Protein AF-0000000072540609 (afdb_homodimer)

Solvent-accessible surface area (backbone atoms only — not comparable to full-atom values): 26660 Å² total; per-residue (Å²): 117,67,62,64,50,50,52,48,52,50,48,50,50,50,51,50,48,50,47,49,48,48,49,58,67,61,43,52,64,64,69,72,46,51,74,68,64,66,33,41,66,59,43,38,55,53,42,68,72,41,79,47,74,51,59,20,40,31,38,36,51,54,45,88,72,68,50,52,56,44,54,16,42,54,52,44,55,41,45,51,50,64,31,42,33,35,37,42,31,30,57,83,28,61,60,58,75,40,41,67,60,34,50,53,30,31,53,53,40,41,49,61,27,33,62,88,44,92,67,84,74,61,80,44,78,38,53,71,79,60,82,72,66,76,75,62,88,85,48,41,39,33,34,38,40,31,46,70,60,12,62,49,44,54,35,52,51,40,43,50,50,26,53,31,37,56,71,66,75,41,58,67,85,61,61,36,61,68,52,52,50,53,49,51,30,62,66,65,71,44,75,57,36,43,34,32,36,24,34,19,87,50,48,43,58,58,36,59,41,38,78,47,43,26,72,13,36,56,47,73,42,62,36,84,94,49,76,51,68,68,64,53,49,51,51,50,45,53,56,29,69,58,75,84,70,69,81,123,117,67,63,63,50,50,52,50,51,49,48,49,51,50,51,49,48,49,47,48,48,48,48,58,65,62,43,50,64,66,67,73,46,51,74,68,64,66,34,40,68,57,43,37,55,55,42,68,73,41,78,46,75,51,58,19,40,31,39,34,52,53,46,87,73,69,50,53,54,45,54,17,42,53,50,47,52,40,45,52,50,65,30,42,32,36,36,41,32,30,56,82,28,61,61,58,75,41,41,67,61,35,50,53,29,31,54,52,40,40,49,61,26,34,60,87,46,92,67,85,72,61,79,44,77,37,54,71,78,61,83,72,66,76,74,62,88,85,48,40,39,34,34,39,40,31,47,70,59,12,61,48,44,54,36,52,50,39,42,50,50,27,54,31,38,56,71,66,76,41,57,68,86,61,59,37,61,69,51,50,50,52,50,50,32,62,67,65,71,44,76,58,37,45,33,34,37,24,36,18,85,52,47,42,59,59,34,59,41,38,79,47,43,26,74,13,36,57,47,73,43,63,37,84,93,50,76,51,69,68,65,53,49,50,51,49,46,52,55,29,69,57,76,84,70,69,81,124

Foldseek 3Di:
DVVVVVVVVVVVVVVVVVVVVVVVVPPPVVVVVPVPLQALVNLCVLLVPFLDFWQEEEEEEPDPPADLLLVLLLVLSNVSSPRQHYEYEYAVCPCVVVVVRNQVSNVVSNCSHHVVPPPPADEDEDELPDPDDPPPVPHRYYYYYYLCLFVVVVVVLVVVQVVCVVVPVDPPVPPDLVVSQVVSCVSRVDAATQEYEYEADDQDRSRPHVSRCVNHHYYYDYQDPGDDPVSSSVVRNVSSPDDDCPPD/DVVVVVVVVVVVVVVVVVVVVVVVVPPPVVVVVPVPLQALVNLCVLLVPFLDFWQEEEEEEPDPPADLLLVLLLVLSNVSSPHAHYEYEYAVCPCVVVVVRNQVSNVVSNCSHHVVPPPPADEDEDELPDPDDPPPVPHRYYYYYYLCLFVVVVVVLVVVQVVCVVVPVDPPVPPDLVVSQVVSCVSRVDAATQEYEYEADDQDRSRPHVSRCVNHHYYYDYQDPGDDPVSSSVVRNVSSPDDDCPPD

Sequence (496 aa):
MIAAIVLRVLHYILTLGLILRNFLYHIPNAYLSFYKKNSVISIRNDAKHLKKLPMHLGFVIVENDYTFRDIANLIVWSVAMGISYISVYDINGDIKRNSFLLQKEIKRSKQETFASEDSKFEISLSLSESKEMQSSFKQPQVHLLAADDGRLNLVKTAQNYCQLVKTNQYQLEDIVPNNVDSHLQKLFKLPDPDLVILLGHINSLLGFMPWQVRLSEILNLPLNKGVNYKSFLSLIYTYGKTIQRFGTMIAAIVLRVLHYILTLGLILRNFLYHIPNAYLSFYKKNSVISIRNDAKHLKKLPMHLGFVIVENDYTFRDIANLIVWSVAMGISYISVYDINGDIKRNSFLLQKEIKRSKQETFASEDSKFEISLSLSESKEMQSSFKQPQVHLLAADDGRLNLVKTAQNYCQLVKTNQYQLEDIVPNNVDSHLQKLFKLPDPDLVILLGHINSLLGFMPWQVRLSEILNLPLNKGVNYKSFLSLIYTYGKTIQRFGT

Radius of gyration: 29.76 Å; Cα contacts (8 Å, |Δi|>4): 720; chains: 2; bounding box: 107×84×49 Å

Secondary structure (DSSP, 8-state):
-HHHHHHHHHHHHHHHHHHHHHHHHSS-HHHHS------HHHHHHHHHT-S---SEEEEEE-SS---HHHHHHHHHHHHHHT--EEEEEETT-HHHHTHHHHHHHHHHHHHHHSTTS------EEEETT-S-----TTS-EEEEE-GGGTHHHHHHHHHHHHHHHHTTSS-GGG--HHHHHHHHHHHHT-PPPSEEEEESS----TTS-TTGGGG-EEEEE--TT---HHHHHHHHHHHHH-------/-HHHHHHHHHHHHHHHHHHHHHHHHSS-TTTSS------HHHHHHHHHT-S---SEEEEEE-SS---HHHHHHHHHHHHHHT--EEEEEETT-HHHHTHHHHHHHHHHHHHHHSTTS------EEEETT-S-----TTS-EEEEE-GGGTHHHHHHHHHHHHHHHHTTSS-GGG--HHHHHHHHHHHHT-PPPSEEEEESS----TTS-TTGGGG-EEEEE--TT---HHHHHHHHHHHHH-------

Organism: Lottia gigantea (NCBI:txid225164)

InterPro domains:
  IPR001441 Decaprenyl diphosphate synthase-like [PF01255] (93-247)
  IPR036424 Decaprenyl diphosphate synthase-like superfamily [G3DSA:3.40.1180.10] (51-248)
  IPR036424 Decaprenyl diphosphate synthase-like superfamily [SSF64005] (49-240)
  IPR038887 Dehydrodolichyl diphosphate synthase complex subunit Nus1 [PTHR21528] (2-248)

pLDDT: mean 84.41, std 16.97, range [34.97, 98.81]

Structure (mmCIF, N/CA/C/O backbone):
data_AF-0000000072540609-model_v1
#
loop_
_entity.id
_entity.type
_entity.pdbx_description
1 polymer 'ditrans,polycis-polyprenyl diphosphate synthase'
#
loop_
_atom_site.group_PDB
_atom_site.id
_atom_site.type_symbol
_atom_site.label_atom_id
_atom_site.label_alt_id
_atom_site.label_comp_id
_atom_site.label_asym_id
_atom_site.label_entity_id
_atom_site.label_seq_id
_atom_site.pdbx_PDB_ins_code
_atom_site.Cartn_x
_atom_site.Cartn_y
_atom_site.Cartn_z
_atom_site.occupancy
_atom_site.B_iso_or_equiv
_atom_site.auth_seq_id
_atom_site.auth_comp_id
_atom_site.auth_asym_id
_atom_site.auth_atom_id
_atom_site.pdbx_PDB_model_num
ATOM 1 N N . MET A 1 1 ? -73.375 32.875 14.883 1 61.06 1 MET A N 1
ATOM 2 C CA . MET A 1 1 ? -72.438 33.375 13.891 1 61.06 1 MET A CA 1
ATOM 3 C C . MET A 1 1 ? -71 33.469 14.484 1 61.06 1 MET A C 1
ATOM 5 O O . MET A 1 1 ? -70.062 33.031 13.859 1 61.06 1 MET A O 1
ATOM 9 N N . ILE A 1 2 ? -70.875 33.75 15.75 1 69.69 2 ILE A N 1
ATOM 10 C CA . ILE A 1 2 ? -69.625 33.969 16.422 1 69.69 2 ILE A CA 1
ATOM 11 C C . ILE A 1 2 ? -69 32.625 16.828 1 69.69 2 ILE A C 1
ATOM 13 O O . ILE A 1 2 ? -67.812 32.406 16.672 1 69.69 2 ILE A O 1
ATOM 17 N N . ALA A 1 3 ? -69.75 31.625 17.031 1 75.12 3 ALA A N 1
ATOM 18 C CA . ALA A 1 3 ? -69.312 30.328 17.469 1 75.12 3 ALA A CA 1
ATOM 19 C C . ALA A 1 3 ? -68.625 29.562 16.312 1 75.12 3 ALA A C 1
ATOM 21 O O . ALA A 1 3 ? -67.625 28.938 16.484 1 75.12 3 ALA A O 1
ATOM 22 N N . ALA A 1 4 ? -69.25 29.672 15.172 1 73.62 4 ALA A N 1
ATOM 23 C CA . ALA A 1 4 ? -68.75 29.031 13.977 1 73.62 4 ALA A CA 1
ATOM 24 C C . ALA A 1 4 ? -67.375 29.656 13.57 1 73.62 4 ALA A C 1
ATOM 26 O O . ALA A 1 4 ? -66.5 28.938 13.133 1 73.62 4 ALA A O 1
ATOM 27 N N . ILE A 1 5 ? -67.25 30.891 13.891 1 72.56 5 ILE A N 1
ATOM 28 C CA . ILE A 1 5 ? -66 31.609 13.57 1 72.56 5 ILE A CA 1
ATOM 29 C C . ILE A 1 5 ? -64.875 31.188 14.547 1 72.56 5 ILE A C 1
ATOM 31 O O . ILE A 1 5 ? -63.75 30.938 14.133 1 72.56 5 ILE A O 1
ATOM 35 N N . VAL A 1 6 ? -65.312 31 15.75 1 75.5 6 VAL A N 1
ATOM 36 C CA . VAL A 1 6 ? -64.375 30.609 16.781 1 75.5 6 VAL A CA 1
ATOM 37 C C . VAL A 1 6 ? -63.875 29.188 16.516 1 75.5 6 VAL A C 1
ATOM 39 O O . VAL A 1 6 ? -62.688 28.906 16.625 1 75.5 6 VAL A O 1
ATOM 42 N N . LEU A 1 7 ? -64.75 28.328 16.062 1 75.5 7 LEU A N 1
ATOM 43 C CA . LEU A 1 7 ? -64.375 26.953 15.781 1 75.5 7 LEU A CA 1
ATOM 44 C C . LEU A 1 7 ? -63.5 26.859 14.547 1 75.5 7 LEU A C 1
ATOM 46 O O . LEU A 1 7 ? -62.562 26.062 14.508 1 75.5 7 LEU A O 1
ATOM 50 N N . ARG A 1 8 ? -63.719 27.719 13.625 1 77.38 8 ARG A N 1
ATOM 51 C CA . ARG A 1 8 ? -62.875 27.781 12.43 1 77.38 8 ARG A CA 1
ATOM 52 C C . ARG A 1 8 ? -61.5 28.312 12.758 1 77.38 8 ARG A C 1
ATOM 54 O O . ARG A 1 8 ? -60.5 27.797 12.25 1 77.38 8 ARG A O 1
ATOM 61 N N . VAL A 1 9 ? -61.438 29.312 13.555 1 75.62 9 VAL A N 1
ATOM 62 C CA . VAL A 1 9 ? -60.188 29.891 13.969 1 75.62 9 VAL A CA 1
ATOM 63 C C . VAL A 1 9 ? -59.375 28.859 14.773 1 75.62 9 VAL A C 1
ATOM 65 O O . VAL A 1 9 ? -58.188 28.688 14.57 1 75.62 9 VAL A O 1
ATOM 68 N N . LEU A 1 10 ? -60.125 28.094 15.578 1 74.94 10 LEU A N 1
ATOM 69 C CA . LEU A 1 10 ? -59.5 27.047 16.359 1 74.94 10 LEU A CA 1
ATOM 70 C C . LEU A 1 10 ? -59 25.922 15.461 1 74.94 10 LEU A C 1
ATOM 72 O O . LEU A 1 10 ? -57.875 25.406 15.664 1 74.94 10 LEU A O 1
ATOM 76 N N . HIS A 1 11 ? -59.781 25.609 14.484 1 77.19 11 HIS A N 1
ATOM 77 C CA . HIS A 1 11 ? -59.375 24.609 13.5 1 77.19 11 HIS A CA 1
ATOM 78 C C . HIS A 1 11 ? -58.156 25.062 12.711 1 77.19 11 HIS A C 1
ATOM 80 O O . HIS A 1 11 ? -57.219 24.281 12.477 1 77.19 11 HIS A O 1
ATOM 86 N N . TYR A 1 12 ? -58.125 26.312 12.328 1 75.19 12 TYR A N 1
ATOM 87 C CA . TYR A 1 12 ? -56.969 26.844 11.586 1 75.19 12 TYR A CA 1
ATOM 88 C C . TYR A 1 12 ? -55.719 26.891 12.461 1 75.19 12 TYR A C 1
ATOM 90 O O . TYR A 1 12 ? -54.625 26.562 12.008 1 75.19 12 TYR A O 1
ATOM 98 N N . ILE A 1 13 ? -55.906 27.234 13.703 1 76.81 13 ILE A N 1
ATOM 99 C CA . ILE A 1 13 ? -54.781 27.25 14.648 1 76.81 13 ILE A CA 1
ATOM 100 C C . ILE A 1 13 ? -54.281 25.828 14.883 1 76.81 13 ILE A C 1
ATOM 102 O O . ILE A 1 13 ? -53.062 25.594 14.891 1 76.81 13 ILE A O 1
ATOM 106 N N . LEU A 1 14 ? -55.188 24.906 14.984 1 74 14 LEU A N 1
ATOM 107 C CA . LEU A 1 14 ? -54.781 23.516 15.164 1 74 14 LEU A CA 1
ATOM 108 C C . LEU A 1 14 ? -54.125 22.969 13.914 1 74 14 LEU A C 1
ATOM 110 O O . LEU A 1 14 ? -53.125 22.234 14 1 74 14 LEU A O 1
ATOM 114 N N . THR A 1 15 ? -54.688 23.281 12.766 1 72.31 15 THR A N 1
ATOM 115 C CA . THR A 1 15 ? -54.062 22.875 11.508 1 72.31 15 THR A CA 1
ATOM 116 C C . THR A 1 15 ? -52.719 23.516 11.328 1 72.31 15 THR A C 1
ATOM 118 O O . THR A 1 15 ? -51.75 22.875 10.859 1 72.31 15 THR A O 1
ATOM 121 N N . LEU A 1 16 ? -52.562 24.781 11.664 1 71.38 16 LEU A N 1
ATOM 122 C CA . LEU A 1 16 ? -51.281 25.469 11.602 1 71.38 16 LEU A CA 1
ATOM 123 C C . LEU A 1 16 ? -50.281 24.859 12.586 1 71.38 16 LEU A C 1
ATOM 125 O O . LEU A 1 16 ? -49.094 24.672 12.266 1 71.38 16 LEU A O 1
ATOM 129 N N . GLY A 1 17 ? -50.75 24.5 13.75 1 66.88 17 GLY A N 1
ATOM 130 C CA . GLY A 1 17 ? -49.938 23.781 14.711 1 66.88 17 GLY A CA 1
ATOM 131 C C . GLY A 1 17 ? -49.469 22.438 14.195 1 66.88 17 GLY A C 1
ATOM 132 O O . GLY A 1 17 ? -48.281 22.062 14.375 1 66.88 17 GLY A O 1
ATOM 133 N N . LEU A 1 18 ? -50.281 21.734 13.562 1 64.25 18 LEU A N 1
ATOM 134 C CA . LEU A 1 18 ? -49.938 20.438 12.977 1 64.25 18 LEU A CA 1
ATOM 135 C C . LEU A 1 18 ? -49 20.609 11.797 1 64.25 18 LEU A C 1
ATOM 137 O O . LEU A 1 18 ? -48.062 19.828 11.641 1 64.25 18 LEU A O 1
ATOM 141 N N . ILE A 1 19 ? -49.125 21.594 11.008 1 63.56 19 ILE A N 1
ATOM 142 C CA . ILE A 1 19 ? -48.25 21.891 9.906 1 63.56 19 ILE A CA 1
ATOM 143 C C . ILE A 1 19 ? -46.875 22.312 10.453 1 63.56 19 ILE A C 1
ATOM 145 O O . ILE A 1 19 ? -45.844 21.859 9.969 1 63.56 19 ILE A O 1
ATOM 149 N N . LEU A 1 20 ? -46.875 23.172 11.477 1 61.72 20 LEU A N 1
ATOM 150 C CA . LEU A 1 20 ? -45.625 23.547 12.117 1 61.72 20 LEU A CA 1
ATOM 151 C C . LEU A 1 20 ? -44.938 22.344 12.758 1 61.72 20 LEU A C 1
ATOM 153 O O . LEU A 1 20 ? -43.719 22.188 12.648 1 61.72 20 LEU A O 1
ATOM 157 N N . ARG A 1 21 ? -45.688 21.531 13.445 1 59.31 21 ARG A N 1
ATOM 158 C CA . ARG A 1 21 ? -45.156 20.297 14 1 59.31 21 ARG A CA 1
ATOM 159 C C . ARG A 1 21 ? -44.625 19.391 12.898 1 59.31 21 ARG A C 1
ATOM 161 O O . ARG A 1 21 ? -43.5 18.844 13.023 1 59.31 21 ARG A O 1
ATOM 168 N N . ASN A 1 22 ? -45.344 19.203 11.828 1 56.59 22 ASN A N 1
ATOM 169 C CA . ASN A 1 22 ? -44.844 18.438 10.68 1 56.59 22 ASN A CA 1
ATOM 170 C C . ASN A 1 22 ? -43.656 19.109 10.023 1 56.59 22 ASN A C 1
ATOM 172 O O . ASN A 1 22 ? -42.719 18.422 9.578 1 56.59 22 ASN A O 1
ATOM 176 N N . PHE A 1 23 ? -43.781 20.406 9.844 1 56.66 23 PHE A N 1
ATOM 177 C CA . PHE A 1 23 ? -42.625 21.156 9.328 1 56.66 23 PHE A CA 1
ATOM 178 C C . PHE A 1 23 ? -41.438 21.031 10.273 1 56.66 23 PHE A C 1
ATOM 180 O O . PHE A 1 23 ? -40.312 20.828 9.836 1 56.66 23 PHE A O 1
ATOM 187 N N . LEU A 1 24 ? -41.656 21.188 11.562 1 54.12 24 LEU A N 1
ATOM 188 C CA . LEU A 1 24 ? -40.594 21 12.547 1 54.12 24 LEU A CA 1
ATOM 189 C C . LEU A 1 24 ? -40.125 19.562 12.57 1 54.12 24 LEU A C 1
ATOM 191 O O . LEU A 1 24 ? -38.938 19.297 12.734 1 54.12 24 LEU A O 1
ATOM 195 N N . TYR A 1 25 ? -41 18.625 12.453 1 51.56 25 TYR A N 1
ATOM 196 C CA . TYR A 1 25 ? -40.656 17.203 12.414 1 51.56 25 TYR A CA 1
ATOM 197 C C . TYR A 1 25 ? -39.938 16.844 11.117 1 51.56 25 TYR A C 1
ATOM 199 O O . TYR A 1 25 ? -39.156 15.875 11.062 1 51.56 25 TYR A O 1
ATOM 207 N N . HIS A 1 26 ? -40.281 17.5 10.023 1 49.19 26 HIS A N 1
ATOM 208 C CA . HIS A 1 26 ? -39.562 17.297 8.766 1 49.19 26 HIS A CA 1
ATOM 209 C C . HIS A 1 26 ? -38.344 18.219 8.664 1 49.19 26 HIS A C 1
ATOM 211 O O . HIS A 1 26 ? -37.719 18.281 7.621 1 49.19 26 HIS A O 1
ATOM 217 N N . ILE A 1 27 ? -38.281 19.203 9.523 1 44.84 27 ILE A N 1
ATOM 218 C CA . ILE A 1 27 ? -36.938 19.781 9.594 1 44.84 27 ILE A CA 1
ATOM 219 C C . ILE A 1 27 ? -35.906 18.688 9.844 1 44.84 27 ILE A C 1
ATOM 221 O O . ILE A 1 27 ? -35.969 17.984 10.859 1 44.84 27 ILE A O 1
ATOM 225 N N . PRO A 1 28 ? -35.406 18.078 8.727 1 43.84 28 PRO A N 1
ATOM 226 C CA . PRO A 1 28 ? -34.406 17.047 9.023 1 43.84 28 PRO A CA 1
ATOM 227 C C . PRO A 1 28 ? -33.5 17.422 10.195 1 43.84 28 PRO A C 1
ATOM 229 O O . PRO A 1 28 ? -33.25 18.594 10.43 1 43.84 28 PRO A O 1
ATOM 232 N N . ASN A 1 29 ? -33.594 16.578 11.289 1 41.53 29 ASN A N 1
ATOM 233 C CA . ASN A 1 29 ? -32.531 16.688 12.305 1 41.53 29 ASN A CA 1
ATOM 234 C C . ASN A 1 29 ? -31.219 17.141 11.719 1 41.53 29 ASN A C 1
ATOM 236 O O . ASN A 1 29 ? -30.234 17.297 12.438 1 41.53 29 ASN A O 1
ATOM 240 N N . ALA A 1 30 ? -31.188 17.219 10.477 1 41.88 30 ALA A N 1
ATOM 241 C CA . ALA A 1 30 ? -30.031 17.781 9.773 1 41.88 30 ALA A CA 1
ATOM 242 C C . ALA A 1 30 ? -29.828 19.25 10.148 1 41.88 30 ALA A C 1
ATOM 244 O O . ALA A 1 30 ? -28.688 19.719 10.227 1 41.88 30 ALA A O 1
ATOM 245 N N . TYR A 1 31 ? -30.844 20.031 10.297 1 39.56 31 TYR A N 1
ATOM 246 C CA . TYR A 1 31 ? -30.656 21.438 10.672 1 39.56 31 TYR A CA 1
ATOM 247 C C . TYR A 1 31 ? -30.312 21.578 12.148 1 39.56 31 TYR A C 1
ATOM 249 O O . TYR A 1 31 ? -29.531 22.453 12.523 1 39.56 31 TYR A O 1
ATOM 257 N N . LEU A 1 32 ? -31.062 20.891 13.031 1 35.84 32 LEU A N 1
ATOM 258 C CA . LEU A 1 32 ? -30.656 20.875 14.43 1 35.84 32 LEU A CA 1
ATOM 259 C C . LEU A 1 32 ? -29.422 20 14.625 1 35.84 32 LEU A C 1
ATOM 261 O O . LEU A 1 32 ? -28.953 19.828 15.758 1 35.84 32 LEU A O 1
ATOM 265 N N . SER A 1 33 ? -29.25 19 13.797 1 38.81 33 SER A N 1
ATOM 266 C CA . SER A 1 33 ? -27.859 18.562 13.797 1 38.81 33 SER A CA 1
ATOM 267 C C . SER A 1 33 ? -26.906 19.766 13.805 1 38.81 33 SER A C 1
ATOM 269 O O . SER A 1 33 ? -26.609 20.328 12.75 1 38.81 33 SER A O 1
ATOM 271 N N . PHE A 1 34 ? -27.328 20.844 14.469 1 34.97 34 PHE A N 1
ATOM 272 C CA . PHE A 1 34 ? -26.312 21.766 14.914 1 34.97 34 PHE A CA 1
ATOM 273 C C . PHE A 1 34 ? -24.922 21.156 14.773 1 34.97 34 PHE A C 1
ATOM 275 O O . PHE A 1 34 ? -24.672 20.047 15.234 1 34.97 34 PHE A O 1
ATOM 282 N N . TYR A 1 35 ? -24.266 21.531 13.75 1 42.25 35 TYR A N 1
ATOM 283 C CA . TYR A 1 35 ? -22.828 21.328 13.617 1 42.25 35 TYR A CA 1
ATOM 284 C C . TYR A 1 35 ? -22.172 21.25 14.984 1 42.25 35 TYR A C 1
ATOM 286 O O . TYR A 1 35 ? -21.844 22.297 15.578 1 42.25 35 TYR A O 1
ATOM 294 N N . LYS A 1 36 ? -22.828 20.734 15.953 1 48.69 36 LYS A N 1
ATOM 295 C CA . LYS A 1 36 ? -22 20.594 17.141 1 48.69 36 LYS A CA 1
ATOM 296 C C . LYS A 1 36 ? -20.516 20.547 16.781 1 48.69 36 LYS A C 1
ATOM 298 O O . LYS A 1 36 ? -20.062 19.609 16.109 1 48.69 36 LYS A O 1
ATOM 303 N N . LYS A 1 37 ? -20 21.812 16.609 1 60.97 37 LYS A N 1
ATOM 304 C CA . LYS A 1 37 ? -18.562 22.062 16.453 1 60.97 37 LYS A CA 1
ATOM 305 C C . LYS A 1 37 ? -17.75 21.109 17.328 1 60.97 37 LYS A C 1
ATOM 307 O O . LYS A 1 37 ? -18.031 20.953 18.516 1 60.97 37 LYS A O 1
ATOM 312 N N . ASN A 1 38 ? -17.281 20.141 16.656 1 70.19 38 ASN A N 1
ATOM 313 C CA . ASN A 1 38 ? -16.453 19.219 17.406 1 70.19 38 ASN A CA 1
ATOM 314 C C . ASN A 1 38 ? -15.391 19.938 18.234 1 70.19 38 ASN A C 1
ATOM 316 O O . ASN A 1 38 ? -14.352 20.328 17.703 1 70.19 38 ASN A O 1
ATOM 320 N N . SER A 1 39 ? -15.859 20.375 19.484 1 84.06 39 SER A N 1
ATOM 321 C CA . SER A 1 39 ? -14.922 21.031 20.391 1 84.06 39 SER A CA 1
ATOM 322 C C . SER A 1 39 ? -13.742 20.125 20.734 1 84.06 39 SER A C 1
ATOM 324 O O . SER A 1 39 ? -13.859 18.906 20.672 1 84.06 39 SER A O 1
ATOM 326 N N . VAL A 1 40 ? -12.703 20.75 21 1 86.94 40 VAL A N 1
ATOM 327 C CA . VAL A 1 40 ? -11.484 20.016 21.344 1 86.94 40 VAL A CA 1
ATOM 328 C C . VAL A 1 40 ? -11.75 19.109 22.531 1 86.94 40 VAL A C 1
ATOM 330 O O . VAL A 1 40 ? -11.219 17.984 22.594 1 86.94 40 VAL A O 1
ATOM 333 N N . ILE A 1 41 ? -12.531 19.547 23.422 1 86.25 41 ILE A N 1
ATOM 334 C CA . ILE A 1 41 ? -12.844 18.781 24.625 1 86.25 41 ILE A CA 1
ATOM 335 C C . ILE A 1 41 ? -13.547 17.484 24.234 1 86.25 41 ILE A C 1
ATOM 337 O O . ILE A 1 41 ? -13.195 16.406 24.719 1 86.25 41 ILE A O 1
ATOM 341 N N . SER A 1 42 ? -14.508 17.594 23.359 1 90.5 42 SER A N 1
ATOM 342 C CA . SER A 1 42 ? -15.234 16.422 22.891 1 90.5 42 SER A CA 1
ATOM 343 C C . SER A 1 42 ? -14.305 15.461 22.141 1 90.5 42 SER A C 1
ATOM 345 O O . SER A 1 42 ? -14.359 14.242 22.359 1 90.5 42 SER A O 1
ATOM 347 N N . ILE A 1 43 ? -13.43 16 21.359 1 93.88 43 ILE A N 1
ATOM 348 C CA . ILE A 1 43 ? -12.508 15.203 20.562 1 93.88 43 ILE A CA 1
ATOM 349 C C . ILE A 1 43 ? -11.531 14.477 21.469 1 93.88 43 ILE A C 1
ATOM 351 O O . ILE A 1 43 ? -11.281 13.281 21.312 1 93.88 43 ILE A O 1
ATOM 355 N N . ARG A 1 44 ? -11.047 15.156 22.453 1 91.88 44 ARG A N 1
ATOM 356 C CA . ARG A 1 44 ? -10.102 14.562 23.391 1 91.88 44 ARG A CA 1
ATOM 357 C C . ARG A 1 44 ? -10.773 13.484 24.234 1 91.88 44 ARG A C 1
ATOM 359 O O . ARG A 1 44 ? -10.148 12.477 24.578 1 91.88 44 ARG A O 1
ATOM 366 N N . ASN A 1 45 ? -12.008 13.734 24.609 1 92.88 45 ASN A N 1
ATOM 367 C CA . ASN A 1 45 ? -12.758 12.719 25.328 1 92.88 45 ASN A CA 1
ATOM 368 C C . ASN A 1 45 ? -12.945 11.461 24.484 1 92.88 45 ASN A C 1
ATOM 370 O O . ASN A 1 45 ? -12.836 10.344 25 1 92.88 45 ASN A O 1
ATOM 374 N N . ASP A 1 46 ? -13.297 11.68 23.219 1 94.19 46 ASP A N 1
ATOM 375 C CA . ASP A 1 46 ? -13.414 10.547 22.312 1 94.19 46 ASP A CA 1
ATOM 376 C C . ASP A 1 46 ? -12.094 9.781 22.203 1 94.19 46 ASP A C 1
ATOM 378 O O . ASP A 1 46 ? -12.078 8.547 22.203 1 94.19 46 ASP A O 1
ATOM 382 N N . ALA A 1 47 ? -11.016 10.492 22.141 1 94.31 47 ALA A N 1
ATOM 383 C CA . ALA A 1 47 ? -9.688 9.898 22 1 94.31 47 ALA A CA 1
ATOM 384 C C . ALA A 1 47 ? -9.359 8.992 23.172 1 94.31 47 ALA A C 1
ATOM 386 O O . ALA A 1 47 ? -8.695 7.969 23.016 1 94.31 47 ALA A O 1
ATOM 387 N N . LYS A 1 48 ? -9.836 9.336 24.328 1 93.62 48 LYS A N 1
ATOM 388 C CA . LYS A 1 48 ? -9.57 8.578 25.547 1 93.62 48 LYS A CA 1
ATOM 389 C C . LYS A 1 48 ? -10.203 7.188 25.484 1 93.62 48 LYS A C 1
ATOM 391 O O . LYS A 1 48 ? -9.75 6.262 26.156 1 93.62 48 LYS A O 1
ATOM 396 N N . HIS A 1 49 ? -11.219 7.008 24.688 1 93.06 49 HIS A N 1
ATOM 397 C CA . HIS A 1 49 ? -11.938 5.738 24.625 1 93.06 49 HIS A CA 1
ATOM 398 C C 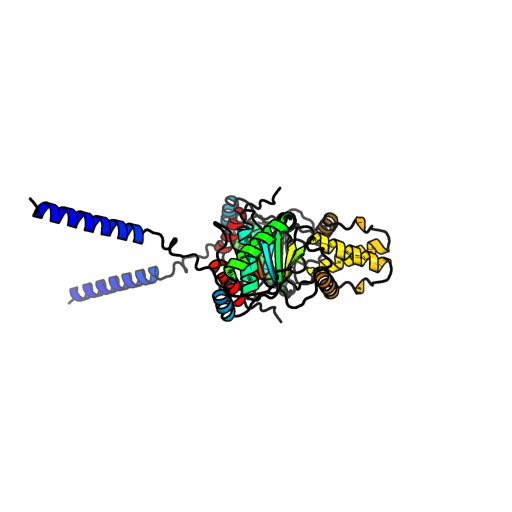. HIS A 1 49 ? -11.391 4.855 23.5 1 93.06 49 HIS A C 1
ATOM 400 O O . HIS A 1 49 ? -11.82 3.709 23.359 1 93.06 49 HIS A O 1
ATOM 406 N N . LEU A 1 50 ? -10.508 5.461 22.75 1 93.31 50 LEU A N 1
ATOM 407 C CA . LEU A 1 50 ? -9.891 4.676 21.688 1 93.31 50 LEU A CA 1
ATOM 408 C C . LEU A 1 50 ? -8.859 3.707 22.25 1 93.31 50 LEU A C 1
ATOM 410 O O . LEU A 1 50 ? -8.117 4.055 23.188 1 93.31 50 LEU A O 1
ATOM 414 N N . LYS A 1 51 ? -8.766 2.496 21.781 1 92.75 51 LYS A N 1
ATOM 415 C CA . LYS A 1 51 ? -7.824 1.487 22.25 1 92.75 51 LYS A CA 1
ATOM 416 C C . LYS A 1 51 ? -6.391 1.87 21.906 1 92.75 51 LYS A C 1
ATOM 418 O O . LYS A 1 51 ? -5.465 1.603 22.672 1 92.75 51 LYS A O 1
ATOM 423 N N . LYS A 1 52 ? -6.18 2.451 20.719 1 94.56 52 LYS A N 1
ATOM 424 C CA . LYS A 1 52 ? -4.879 2.949 20.281 1 94.56 52 LYS A CA 1
ATOM 425 C C . LYS A 1 52 ? -5.031 4.094 19.281 1 94.56 52 LYS A C 1
ATOM 427 O O . LYS A 1 52 ? -6.074 4.223 18.641 1 94.56 52 LYS A O 1
ATOM 432 N N . LEU A 1 53 ? -4.043 4.906 19.219 1 95.94 53 LEU A N 1
ATOM 433 C CA . LEU A 1 53 ? -3.936 5.996 18.25 1 95.94 53 LEU A CA 1
ATOM 434 C C . LEU A 1 53 ? -2.697 5.832 17.375 1 95.94 53 LEU A C 1
ATOM 436 O O . LEU A 1 53 ? -1.641 5.418 17.859 1 95.94 53 LEU A O 1
ATOM 440 N N . PRO A 1 54 ? -2.824 6.133 16.172 1 97.25 54 PRO A N 1
ATOM 441 C CA . PRO A 1 54 ? -1.594 6.141 15.375 1 97.25 54 PRO A CA 1
ATOM 442 C C . PRO A 1 54 ? -0.642 7.266 15.781 1 97.25 54 PRO A C 1
ATOM 444 O O . PRO A 1 54 ? -1.088 8.359 16.141 1 97.25 54 PRO A O 1
ATOM 447 N N . MET A 1 55 ? 0.617 6.953 15.727 1 96.81 55 MET A N 1
ATOM 448 C CA . MET A 1 55 ? 1.623 7.996 15.914 1 96.81 55 MET A CA 1
ATOM 449 C C . MET A 1 55 ? 1.762 8.844 14.656 1 96.81 55 MET A C 1
ATOM 451 O O . MET A 1 55 ? 1.899 10.07 14.742 1 96.81 55 MET A O 1
ATOM 455 N N . HIS A 1 56 ? 1.744 8.211 13.492 1 97.44 56 HIS A N 1
ATOM 456 C CA . HIS A 1 56 ? 1.808 8.844 12.18 1 97.44 56 HIS A CA 1
ATOM 457 C C . HIS A 1 56 ? 0.606 8.453 11.328 1 97.44 56 HIS A C 1
ATOM 459 O O . HIS A 1 56 ? 0.386 7.273 11.055 1 97.44 56 HIS A O 1
ATOM 465 N N . LEU A 1 57 ? -0.164 9.445 10.984 1 98.5 57 LEU A N 1
ATOM 466 C CA . LEU A 1 57 ? -1.354 9.281 10.156 1 98.5 57 LEU A CA 1
ATOM 467 C C . LEU A 1 57 ? -1.151 9.906 8.781 1 98.5 57 LEU A C 1
ATOM 469 O O . LEU A 1 57 ? -0.807 11.078 8.672 1 98.5 57 LEU A O 1
ATOM 473 N N . GLY A 1 58 ? -1.3 9.047 7.719 1 98.56 58 GLY A N 1
ATOM 474 C CA . GLY A 1 58 ? -1.233 9.547 6.355 1 98.56 58 GLY A CA 1
ATOM 475 C C . GLY A 1 58 ? -2.598 9.711 5.711 1 98.56 58 GLY A C 1
ATOM 476 O O . GLY A 1 58 ? -3.459 8.836 5.844 1 98.56 58 GLY A O 1
ATOM 477 N N . PHE A 1 59 ? -2.803 10.82 5.062 1 98.56 59 PHE A N 1
ATOM 478 C CA . PHE A 1 59 ? -3.949 11.039 4.188 1 98.56 59 PHE A CA 1
ATOM 479 C C . PHE A 1 59 ? -3.523 11.023 2.725 1 98.56 59 PHE A C 1
ATOM 481 O O . PHE A 1 59 ? -2.648 11.789 2.32 1 98.56 59 PHE A O 1
ATOM 488 N N . VAL A 1 60 ? -4.109 10.156 1.949 1 98.25 60 VAL A N 1
ATOM 489 C CA . VAL A 1 60 ? -3.836 10.086 0.518 1 98.25 60 VAL A CA 1
ATOM 490 C C . VAL A 1 60 ? -5.059 10.555 -0.268 1 98.25 60 VAL A C 1
ATOM 492 O O . VAL A 1 60 ? -6.129 9.945 -0.178 1 98.25 60 VAL A O 1
ATOM 495 N N . ILE A 1 61 ? -4.902 11.633 -0.973 1 96.81 61 ILE A N 1
ATOM 496 C CA . ILE A 1 61 ? -5.973 12.125 -1.832 1 96.81 61 ILE A CA 1
ATOM 497 C C . ILE A 1 61 ? -6.047 11.289 -3.104 1 96.81 61 ILE A C 1
ATOM 499 O O . ILE A 1 61 ? -5.137 11.328 -3.934 1 96.81 61 ILE A O 1
ATOM 503 N N . VAL A 1 62 ? -7.102 10.57 -3.254 1 95.25 62 VAL A N 1
ATOM 504 C CA . VAL A 1 62 ? -7.18 9.664 -4.398 1 95.25 62 VAL A CA 1
ATOM 505 C C . VAL A 1 62 ? -8.164 10.219 -5.426 1 95.25 62 VAL A C 1
ATOM 507 O O . VAL A 1 62 ? -8.172 9.789 -6.582 1 95.25 62 VAL A O 1
ATOM 510 N N . GLU A 1 63 ? -9.039 11.102 -4.98 1 91.06 63 GLU A N 1
ATOM 511 C CA . GLU A 1 63 ? -9.961 11.82 -5.852 1 91.06 63 GLU A CA 1
ATOM 512 C C . GLU A 1 63 ? -9.914 13.32 -5.59 1 91.06 63 GLU A C 1
ATOM 514 O O . GLU A 1 63 ? -9.711 13.75 -4.453 1 91.06 63 GLU A O 1
ATOM 519 N N . ASN A 1 64 ? -10.203 14.109 -6.574 1 88 64 ASN A N 1
ATOM 520 C CA . ASN A 1 64 ? -10.031 15.555 -6.469 1 88 64 ASN A CA 1
ATOM 521 C C . ASN A 1 64 ? -11.305 16.234 -5.98 1 88 64 ASN A C 1
ATOM 523 O O . ASN A 1 64 ? -11.492 17.438 -6.184 1 88 64 ASN A O 1
ATOM 527 N N . ASP A 1 65 ? -12.102 15.586 -5.32 1 87.88 65 ASP A N 1
ATOM 528 C CA . ASP A 1 65 ? -13.336 16.156 -4.801 1 87.88 65 ASP A CA 1
ATOM 529 C C . ASP A 1 65 ? -13.148 16.672 -3.375 1 87.88 65 ASP A C 1
ATOM 531 O O . ASP A 1 65 ? -14.086 16.688 -2.58 1 87.88 65 ASP A O 1
ATOM 535 N N . TYR A 1 66 ? -11.984 17.109 -3.045 1 91.88 66 TYR A N 1
ATOM 536 C CA . TYR A 1 66 ? -11.711 17.625 -1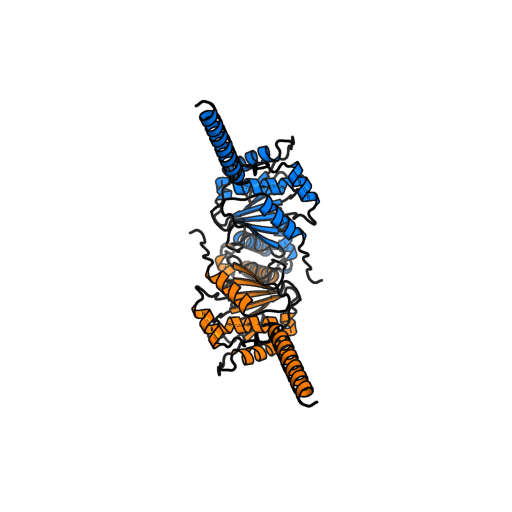.707 1 91.88 66 TYR A CA 1
ATOM 537 C C . TYR A 1 66 ? -11.719 19.156 -1.692 1 91.88 66 TYR A C 1
ATOM 539 O O . TYR A 1 66 ? -11.547 19.781 -2.732 1 91.88 66 TYR A O 1
ATOM 547 N N . THR A 1 67 ? -11.969 19.75 -0.579 1 95 67 THR A N 1
ATOM 548 C CA . THR A 1 67 ? -11.703 21.156 -0.306 1 95 67 THR A CA 1
ATOM 549 C C . THR A 1 67 ? -10.555 21.312 0.68 1 95 67 THR A C 1
ATOM 551 O O . THR A 1 67 ? -10.258 20.391 1.451 1 95 67 THR A O 1
ATOM 554 N N . PHE A 1 68 ? -9.945 22.406 0.596 1 96.25 68 PHE A N 1
ATOM 555 C CA . PHE A 1 68 ? -8.891 22.672 1.564 1 96.25 68 PHE A CA 1
ATOM 556 C C . PHE A 1 68 ? -9.438 22.656 2.986 1 96.25 68 PHE A C 1
ATOM 558 O O . PHE A 1 68 ? -8.742 22.281 3.926 1 96.25 68 PHE A O 1
ATOM 565 N N . ARG A 1 69 ? -10.648 23 3.111 1 95.81 69 ARG A N 1
ATOM 566 C CA . ARG A 1 69 ? -11.312 22.953 4.41 1 95.81 69 ARG A CA 1
ATOM 567 C C . ARG A 1 69 ? -11.43 21.516 4.918 1 95.81 69 ARG A C 1
ATOM 569 O O . ARG A 1 69 ? -11.219 21.25 6.105 1 95.81 69 ARG A O 1
ATOM 576 N N . ASP A 1 70 ? -11.742 20.594 4.039 1 96.5 70 ASP A N 1
ATOM 577 C CA . ASP A 1 70 ? -11.812 19.188 4.406 1 96.5 70 ASP A CA 1
ATOM 578 C C . ASP A 1 70 ? -10.484 18.688 4.965 1 96.5 70 ASP A C 1
ATOM 580 O O . ASP A 1 70 ? -10.438 18.078 6.031 1 96.5 70 ASP A O 1
ATOM 584 N N . ILE A 1 71 ? -9.469 18.984 4.266 1 97.31 71 ILE A N 1
ATOM 585 C CA . ILE A 1 71 ? -8.133 18.547 4.648 1 97.31 71 ILE A CA 1
ATOM 586 C C . ILE A 1 71 ? -7.727 19.203 5.965 1 97.31 71 ILE A C 1
ATOM 588 O O . ILE A 1 71 ? -7.191 18.547 6.859 1 97.31 71 ILE A O 1
ATOM 592 N N . ALA A 1 72 ? -8.008 20.484 6.102 1 96.56 72 ALA A N 1
ATOM 593 C CA . ALA A 1 72 ? -7.711 21.219 7.324 1 96.56 72 ALA A CA 1
ATOM 594 C C . ALA A 1 72 ? -8.422 20.609 8.523 1 96.56 72 ALA A C 1
ATOM 596 O O . ALA A 1 72 ? -7.82 20.422 9.586 1 96.56 72 ALA A O 1
ATOM 597 N N . ASN A 1 73 ? -9.656 20.297 8.375 1 96.38 73 ASN A N 1
ATOM 598 C CA . ASN A 1 73 ? -10.422 19.672 9.453 1 96.38 73 ASN A CA 1
ATOM 599 C C . ASN A 1 73 ? -9.805 18.344 9.883 1 96.38 73 ASN A C 1
ATOM 601 O O . ASN A 1 73 ? -9.633 18.094 11.078 1 96.38 73 ASN A O 1
ATOM 605 N N . LEU A 1 74 ? -9.461 17.547 8.922 1 97.75 74 LEU A N 1
ATOM 606 C CA . LEU A 1 74 ? -8.859 16.25 9.227 1 97.75 74 LEU A CA 1
ATOM 607 C C . LEU A 1 74 ? -7.551 16.422 9.992 1 97.75 74 LEU A C 1
ATOM 609 O O . LEU A 1 74 ? -7.289 15.695 10.953 1 97.75 74 LEU A O 1
ATOM 613 N N . ILE A 1 75 ? -6.77 17.375 9.57 1 97.25 75 ILE A N 1
ATOM 614 C CA . ILE A 1 75 ? -5.504 17.656 10.234 1 97.25 75 ILE A CA 1
ATOM 615 C C . ILE A 1 75 ? -5.77 18.109 11.672 1 97.25 75 ILE A C 1
ATOM 617 O O . ILE A 1 75 ? -5.191 17.578 12.617 1 97.25 75 ILE A O 1
ATOM 621 N N . VAL A 1 76 ? -6.648 19.047 11.836 1 95.5 76 VAL A N 1
ATOM 622 C CA . VAL A 1 76 ? -6.906 19.656 13.133 1 95.5 76 VAL A CA 1
ATOM 623 C C . VAL A 1 76 ? -7.523 18.625 14.07 1 95.5 76 VAL A C 1
ATOM 625 O O . VAL A 1 76 ? -7.148 18.547 15.242 1 95.5 76 VAL A O 1
ATOM 628 N N . TRP A 1 77 ? -8.5 17.828 13.57 1 96.38 77 TRP A N 1
ATOM 629 C CA . TRP A 1 77 ? -9.078 16.766 14.383 1 96.38 77 TRP A CA 1
ATOM 630 C C . TRP A 1 77 ? -8.008 15.766 14.82 1 96.38 77 TRP A C 1
ATOM 632 O O . TRP A 1 77 ? -7.996 15.328 15.977 1 96.38 77 TRP A O 1
ATOM 642 N N . SER A 1 78 ? -7.102 15.391 13.914 1 97.12 78 SER A N 1
ATOM 643 C CA . SER A 1 78 ? -6.012 14.469 14.227 1 97.12 78 SER A CA 1
ATOM 644 C C . SER A 1 78 ? -5.125 15.023 15.336 1 97.12 78 SER A C 1
ATOM 646 O O . SER A 1 78 ? -4.812 14.32 16.297 1 97.12 78 SER A O 1
ATOM 648 N N . VAL A 1 79 ? -4.742 16.297 15.203 1 94 79 VAL A N 1
ATOM 649 C CA . VAL A 1 79 ? -3.902 16.953 16.203 1 94 79 VAL A CA 1
ATOM 650 C C . VAL A 1 79 ? -4.637 17 17.531 1 94 79 VAL A C 1
ATOM 652 O O . VAL A 1 79 ? -4.051 16.734 18.594 1 94 79 VAL A O 1
ATOM 655 N N . ALA A 1 80 ? -5.887 17.344 17.5 1 92.81 80 ALA A N 1
ATOM 656 C CA . ALA A 1 80 ? -6.695 17.438 18.703 1 92.81 80 ALA A CA 1
ATOM 657 C C . ALA A 1 80 ? -6.758 16.094 19.422 1 92.81 80 ALA A C 1
ATOM 659 O O . ALA A 1 80 ? -6.828 16.047 20.656 1 92.81 80 ALA A O 1
ATOM 660 N N . MET A 1 81 ? -6.699 15.023 18.672 1 95 81 MET A N 1
ATOM 661 C CA . MET A 1 81 ? -6.75 13.68 19.25 1 95 81 MET A CA 1
ATOM 662 C C . MET A 1 81 ? -5.414 13.305 19.875 1 95 81 MET A C 1
ATOM 664 O O . MET A 1 81 ? -5.332 12.344 20.641 1 95 81 MET A O 1
ATOM 668 N N . GLY A 1 82 ? -4.363 14.023 19.469 1 93.56 82 GLY A N 1
ATOM 669 C CA . GLY A 1 82 ? -3.047 13.758 20.016 1 93.56 82 GLY A CA 1
ATOM 670 C C . GLY A 1 82 ? -2.115 13.07 19.047 1 93.56 82 GLY A C 1
ATOM 671 O O . GLY A 1 82 ? -1.085 12.516 19.438 1 93.56 82 GLY A O 1
ATOM 672 N N . ILE A 1 83 ? -2.445 13.031 17.75 1 95.69 83 ILE A N 1
ATOM 673 C CA . ILE A 1 83 ? -1.585 12.438 16.734 1 95.69 83 ILE A CA 1
ATOM 674 C C . ILE A 1 83 ? -0.437 13.398 16.406 1 95.69 83 ILE A C 1
ATOM 676 O O . ILE A 1 83 ? -0.665 14.57 16.094 1 95.69 83 ILE A O 1
ATOM 680 N N . SER A 1 84 ? 0.748 12.891 16.438 1 93.56 84 SER A N 1
ATOM 681 C CA . SER A 1 84 ? 1.938 13.734 16.406 1 93.56 84 SER A CA 1
ATOM 682 C C . SER A 1 84 ? 2.389 14.008 14.969 1 93.56 84 SER A C 1
ATOM 684 O O . SER A 1 84 ? 2.945 15.07 14.68 1 93.56 84 SER A O 1
ATOM 686 N N . TYR A 1 85 ? 2.252 13.031 14.094 1 94.69 85 TYR A N 1
ATOM 687 C CA . TYR A 1 85 ? 2.723 13.164 12.719 1 94.69 85 TYR A CA 1
ATOM 688 C C . TYR A 1 85 ? 1.583 12.953 11.727 1 94.69 85 TYR A C 1
ATOM 690 O O . TYR A 1 85 ? 0.835 11.977 11.836 1 94.69 85 TYR A O 1
ATOM 698 N N . ILE A 1 86 ? 1.484 13.906 10.859 1 97.06 86 ILE A N 1
ATOM 699 C CA . ILE A 1 86 ? 0.468 13.828 9.812 1 97.06 86 ILE A CA 1
ATOM 700 C C . ILE A 1 86 ? 1.108 14.07 8.453 1 97.06 86 ILE A C 1
ATOM 702 O O . ILE A 1 86 ? 1.894 15.008 8.281 1 97.06 86 ILE A O 1
ATOM 706 N N . SER A 1 87 ? 0.87 13.195 7.512 1 97.19 87 SER A N 1
ATOM 707 C CA . SER A 1 87 ? 1.276 13.406 6.125 1 97.19 87 SER A CA 1
ATOM 708 C C . SER A 1 87 ? 0.065 13.523 5.207 1 97.19 87 SER A C 1
ATOM 710 O O . SER A 1 87 ? -0.894 12.758 5.332 1 97.19 87 SER A O 1
ATOM 712 N N . VAL A 1 88 ? 0.077 14.508 4.387 1 97.94 88 VAL A N 1
ATOM 713 C CA . VAL A 1 88 ? -0.933 14.672 3.346 1 97.94 88 VAL A CA 1
ATOM 714 C C . VAL A 1 88 ? -0.287 14.531 1.97 1 97.94 88 VAL A C 1
ATOM 716 O O . VAL A 1 88 ? 0.667 15.242 1.648 1 97.94 88 VAL A O 1
ATOM 719 N N . TYR A 1 89 ? -0.885 13.609 1.221 1 97.31 89 TYR A N 1
ATOM 720 C CA . TYR A 1 89 ? -0.28 13.289 -0.066 1 97.31 89 TYR A CA 1
ATOM 721 C C . TYR A 1 89 ? -1.296 13.414 -1.194 1 97.31 89 TYR A C 1
ATOM 723 O O . TYR A 1 89 ? -2.41 12.898 -1.1 1 97.31 89 TYR A O 1
ATOM 731 N N . ASP A 1 90 ? -0.908 14.117 -2.189 1 96.31 90 ASP A N 1
ATOM 732 C CA . ASP A 1 90 ? -1.587 14.07 -3.48 1 96.31 90 ASP A CA 1
ATOM 733 C C . ASP A 1 90 ? -0.584 13.906 -4.621 1 96.31 90 ASP A C 1
ATOM 735 O O . ASP A 1 90 ? 0.428 14.609 -4.668 1 96.31 90 ASP A O 1
ATOM 739 N N . ILE A 1 91 ? -0.889 13.07 -5.492 1 95.06 91 ILE A N 1
ATOM 740 C CA . ILE A 1 91 ? 0.07 12.641 -6.504 1 95.06 91 ILE A CA 1
ATOM 741 C C . ILE A 1 91 ? 0.473 13.828 -7.375 1 95.06 91 ILE A C 1
ATOM 743 O O . ILE A 1 91 ? 1.619 13.914 -7.82 1 95.06 91 ILE A O 1
ATOM 747 N N . ASN A 1 92 ? -0.372 14.789 -7.566 1 93.75 92 ASN A N 1
ATOM 748 C CA . ASN A 1 92 ? -0.115 15.914 -8.461 1 93.75 92 ASN A CA 1
ATOM 749 C C . ASN A 1 92 ? 0.608 17.047 -7.75 1 93.75 92 ASN A C 1
ATOM 751 O O . ASN A 1 92 ? 1.113 17.969 -8.391 1 93.75 92 ASN A O 1
ATOM 755 N N . GLY A 1 93 ? 0.613 17.078 -6.473 1 94.62 93 GLY A N 1
ATOM 756 C CA . GLY A 1 93 ? 1.304 18.094 -5.703 1 94.62 93 GLY A CA 1
ATOM 757 C C . GLY A 1 93 ? 0.519 19.391 -5.59 1 94.62 93 GLY A C 1
ATOM 758 O O . GLY A 1 93 ? 1.093 20.453 -5.332 1 94.62 93 GLY A O 1
ATOM 759 N N . ASP A 1 94 ? -0.764 19.344 -5.812 1 94.88 94 ASP A N 1
ATOM 760 C CA . ASP A 1 94 ? -1.61 20.531 -5.766 1 94.88 94 ASP A CA 1
ATOM 761 C C . ASP A 1 94 ? -1.65 21.125 -4.359 1 94.88 94 ASP A C 1
ATOM 763 O O . ASP A 1 94 ? -1.59 22.344 -4.191 1 94.88 94 ASP A O 1
ATOM 767 N N . ILE A 1 95 ? -1.704 20.297 -3.416 1 95.75 95 ILE A N 1
ATOM 768 C CA . ILE A 1 95 ? -1.81 20.75 -2.035 1 95.75 95 ILE A CA 1
ATOM 769 C C . ILE A 1 95 ? -0.494 21.391 -1.603 1 95.75 95 ILE A C 1
ATOM 771 O O . ILE A 1 95 ? -0.491 22.453 -0.976 1 95.75 95 ILE A O 1
ATOM 775 N N . LYS A 1 96 ? 0.548 20.766 -1.975 1 93.19 96 LYS A N 1
ATOM 776 C CA . LYS A 1 96 ? 1.864 21.328 -1.691 1 93.19 96 LYS A CA 1
ATOM 777 C C . LYS A 1 96 ? 2.025 22.703 -2.338 1 93.19 96 LYS A C 1
ATOM 779 O O . LYS A 1 96 ? 2.494 23.641 -1.697 1 93.19 96 LYS A O 1
ATOM 784 N N . ARG A 1 97 ? 1.634 22.844 -3.492 1 94.56 97 ARG A N 1
ATOM 785 C CA . ARG A 1 97 ? 1.775 24.078 -4.246 1 94.56 97 ARG A CA 1
ATOM 786 C C . ARG A 1 97 ? 0.868 25.172 -3.682 1 94.56 97 ARG A C 1
ATOM 788 O O . ARG A 1 97 ? 1.141 26.359 -3.848 1 94.56 97 ARG A O 1
ATOM 795 N N . ASN A 1 98 ? -0.209 24.781 -3.117 1 95.19 98 ASN A N 1
ATOM 796 C CA . ASN A 1 98 ? -1.161 25.719 -2.541 1 95.19 98 ASN A CA 1
ATOM 797 C C . ASN A 1 98 ? -1.173 25.641 -1.016 1 95.19 98 ASN A C 1
ATOM 799 O O . ASN A 1 98 ? -2.232 25.719 -0.394 1 95.19 98 ASN A O 1
ATOM 803 N N . SER A 1 99 ? -0.032 25.391 -0.487 1 94.62 99 SER A N 1
ATOM 804 C CA . SER A 1 99 ? 0.098 25.172 0.951 1 94.62 99 SER A CA 1
ATOM 805 C C . SER A 1 99 ? -0.43 26.375 1.733 1 94.62 99 SER A C 1
ATOM 807 O O . SER A 1 99 ? -0.919 26.219 2.855 1 94.62 99 SER A O 1
ATOM 809 N N . PHE A 1 100 ? -0.354 27.578 1.171 1 93.38 100 PHE A N 1
ATOM 810 C CA . PHE A 1 100 ? -0.839 28.781 1.837 1 93.38 100 PHE A CA 1
ATOM 811 C C . PHE A 1 100 ? -2.34 28.688 2.086 1 93.38 100 PHE A C 1
ATOM 813 O O . PHE A 1 100 ? -2.82 29.078 3.158 1 93.38 100 PHE A O 1
ATOM 820 N N . LEU A 1 101 ? -3.061 28.234 1.091 1 96 101 LEU A N 1
ATOM 821 C CA . LEU A 1 101 ? -4.5 28.062 1.241 1 96 101 LEU A CA 1
ATOM 822 C C . LEU A 1 101 ? -4.82 27.062 2.35 1 96 101 LEU A C 1
ATOM 824 O O . LEU A 1 101 ? -5.738 27.281 3.143 1 96 101 LEU A O 1
ATOM 828 N N . LEU A 1 102 ? -4.062 26.016 2.398 1 96.31 102 LEU A N 1
ATOM 829 C CA . LEU A 1 102 ? -4.262 25.016 3.439 1 96.31 102 LEU A CA 1
ATOM 830 C C . LEU A 1 102 ? -3.969 25.594 4.816 1 96.31 102 LEU A C 1
ATOM 832 O O . LEU A 1 102 ? -4.715 25.359 5.77 1 96.31 102 LEU A O 1
ATOM 836 N N . GLN A 1 103 ? -2.91 26.344 4.895 1 94.25 103 GLN A N 1
ATOM 837 C CA . GLN A 1 103 ? -2.551 26.984 6.164 1 94.25 103 GLN A CA 1
ATOM 838 C C . GLN A 1 103 ? -3.67 27.891 6.668 1 94.25 103 GLN A C 1
ATOM 840 O O . GLN A 1 103 ? -3.988 27.891 7.859 1 94.25 103 GLN A O 1
ATOM 845 N N . LYS A 1 104 ? -4.207 28.641 5.797 1 95.44 104 LYS A N 1
ATOM 846 C CA . LYS A 1 104 ? -5.316 29.531 6.145 1 95.44 104 LYS A CA 1
ATOM 847 C C . LYS A 1 104 ? -6.504 28.734 6.68 1 95.44 104 LYS A C 1
ATOM 849 O O . LYS A 1 104 ? -7.086 29.094 7.707 1 95.44 104 LYS A O 1
ATOM 854 N N . GLU A 1 105 ? -6.812 27.672 5.969 1 96.31 105 GLU A N 1
ATOM 855 C CA . GLU A 1 105 ? -7.949 26.859 6.387 1 96.31 105 GLU A CA 1
ATOM 856 C C . GLU A 1 105 ? -7.656 26.125 7.695 1 96.31 105 GLU A C 1
ATOM 858 O O . GLU A 1 105 ? -8.555 25.906 8.508 1 96.31 105 GLU A O 1
ATOM 863 N N . ILE A 1 106 ? -6.41 25.734 7.918 1 94.81 106 ILE A N 1
ATOM 864 C CA . ILE A 1 106 ? -6.027 25.109 9.18 1 94.81 106 ILE A CA 1
ATOM 865 C C . ILE A 1 106 ? -6.23 26.094 10.328 1 94.81 106 ILE A C 1
ATOM 867 O O . ILE A 1 106 ? -6.75 25.719 11.383 1 94.81 106 ILE A O 1
ATOM 871 N N . LYS A 1 107 ? -5.773 27.297 10.117 1 92.25 107 LYS A N 1
ATOM 872 C CA . LYS A 1 107 ? -5.949 28.328 11.141 1 92.25 107 LYS A CA 1
ATOM 873 C C . LYS A 1 107 ? -7.426 28.516 11.477 1 92.25 107 LYS A C 1
ATOM 875 O O . LYS A 1 107 ? -7.793 28.609 12.648 1 92.25 107 LYS A O 1
ATOM 880 N N . ARG A 1 108 ? -8.273 28.547 10.5 1 93.19 108 ARG A N 1
ATOM 881 C CA . ARG A 1 108 ? -9.711 28.703 10.695 1 93.19 108 ARG A CA 1
ATOM 882 C C . ARG A 1 108 ? -10.297 27.516 11.445 1 93.19 108 ARG A C 1
ATOM 884 O O . ARG A 1 108 ? -11.047 27.688 12.406 1 93.19 108 ARG A O 1
ATOM 891 N N . SER A 1 109 ? -9.961 26.344 10.969 1 93.69 109 SER A N 1
ATOM 892 C CA . SER A 1 109 ? -10.445 25.125 11.609 1 93.69 109 SER A CA 1
ATOM 893 C C . SER A 1 109 ? -10 25.047 13.062 1 93.69 109 SER A C 1
ATOM 895 O O . SER A 1 109 ? -10.773 24.641 13.93 1 93.69 109 SER A O 1
ATOM 897 N N . LYS A 1 110 ? -8.773 25.438 13.297 1 91.62 110 LYS A N 1
ATOM 898 C CA . LYS A 1 110 ? -8.227 25.438 14.656 1 91.62 110 LYS A CA 1
ATOM 899 C C . LYS A 1 110 ? -9.016 26.375 15.562 1 91.62 110 LYS A C 1
ATOM 901 O O . LYS A 1 110 ? -9.305 26.047 16.703 1 91.62 110 LYS A O 1
ATOM 906 N N . GLN A 1 111 ? -9.273 27.516 15.07 1 89.88 111 GLN A N 1
ATOM 907 C CA . GLN A 1 111 ? -10.039 28.5 15.836 1 89.88 111 GLN A CA 1
ATOM 908 C C . GLN A 1 111 ? -11.414 27.953 16.203 1 89.88 111 GLN A C 1
ATOM 910 O O . GLN A 1 111 ? -11.891 28.156 17.328 1 89.88 111 GLN A O 1
ATOM 915 N N . GLU A 1 112 ? -11.984 27.234 15.344 1 89.81 112 GLU A N 1
ATOM 916 C CA . GLU A 1 112 ? -13.312 26.672 15.57 1 89.81 112 GLU A CA 1
ATOM 917 C C . GLU A 1 112 ? -13.25 25.5 16.562 1 89.81 112 GLU A C 1
ATOM 919 O O . GLU A 1 112 ? -14.094 25.391 17.453 1 89.81 112 GLU A O 1
ATOM 924 N N . THR A 1 113 ? -12.289 24.719 16.406 1 89.44 113 THR A N 1
ATOM 925 C CA . THR A 1 113 ? -12.172 23.484 17.188 1 89.44 113 THR A CA 1
ATOM 926 C C . THR A 1 113 ? -11.609 23.781 18.578 1 89.44 113 THR A C 1
ATOM 928 O O . THR A 1 113 ? -12.031 23.172 19.562 1 89.44 113 THR A O 1
ATOM 931 N N . PHE A 1 114 ? -10.711 24.734 18.656 1 84.81 114 PHE A N 1
ATOM 932 C CA . PHE A 1 114 ? -10 25 19.891 1 84.81 114 PHE A CA 1
ATOM 933 C C . PHE A 1 114 ? -10.5 26.281 20.547 1 84.81 114 PHE A C 1
ATOM 935 O O . PHE A 1 114 ? -9.812 26.859 21.391 1 84.81 114 PHE A O 1
ATOM 942 N N . ALA A 1 115 ? -11.531 26.859 20.047 1 74.62 115 ALA A N 1
ATOM 943 C CA . ALA A 1 115 ? -12.086 28.141 20.516 1 74.62 115 ALA A CA 1
ATOM 944 C C . ALA A 1 115 ? -12.086 28.203 22.031 1 74.62 115 ALA A C 1
ATOM 946 O O . ALA A 1 115 ? -11.852 29.266 22.625 1 74.62 115 ALA A O 1
ATOM 947 N N . SER A 1 116 ? -12.344 27.172 22.594 1 66.06 116 SER A N 1
ATOM 948 C CA . SER A 1 116 ? -12.492 27.188 24.047 1 66.06 116 SER A CA 1
ATOM 949 C C . SER A 1 116 ? -11.133 27.125 24.75 1 66.06 116 SER A C 1
ATOM 951 O O . SER A 1 116 ? -11.031 27.375 25.953 1 66.06 116 SER A O 1
ATOM 953 N N . GLU A 1 117 ? -10.133 26.672 24 1 64.88 117 GLU A N 1
ATOM 954 C CA . GLU A 1 117 ? -8.844 26.469 24.641 1 64.88 117 GLU A CA 1
ATOM 955 C C . GLU A 1 117 ? -7.781 27.406 24.078 1 64.88 117 GLU A C 1
ATOM 957 O O . GLU A 1 117 ? -7.809 27.734 22.891 1 64.88 117 GLU A O 1
ATOM 962 N N . ASP A 1 118 ? -7.188 28.266 24.906 1 55.28 118 ASP A N 1
ATOM 963 C CA . ASP A 1 118 ? -6.02 29.062 24.547 1 55.28 118 ASP A CA 1
ATOM 964 C C . ASP A 1 118 ? -4.895 28.172 24.016 1 55.28 118 ASP A C 1
ATOM 966 O O . ASP A 1 118 ? -3.928 27.891 24.734 1 55.28 118 ASP A O 1
ATOM 970 N N . SER A 1 119 ? -5.352 27.172 23.203 1 58.03 119 SER A N 1
ATOM 971 C CA . SER A 1 119 ? -4.324 26.203 22.828 1 58.03 119 SER A CA 1
ATOM 972 C C . SER A 1 119 ? -3.342 26.812 21.828 1 58.03 119 SER A C 1
ATOM 974 O O . SER A 1 119 ? -3.746 27.344 20.797 1 58.03 119 SER A O 1
ATOM 976 N N . LYS A 1 120 ? -2.133 27.203 22.406 1 60.28 120 LYS A N 1
ATOM 977 C CA . LYS A 1 120 ? -0.976 27.812 21.766 1 60.28 120 LYS A CA 1
ATOM 978 C C . LYS A 1 120 ? -0.23 26.812 20.891 1 60.28 120 LYS A C 1
ATOM 980 O O . LYS A 1 120 ? 0.96 26.984 20.609 1 60.28 120 LYS A O 1
ATOM 985 N N . PHE A 1 121 ? -1.046 25.781 20.359 1 63.19 121 PHE A N 1
ATOM 986 C CA . PHE A 1 121 ? -0.122 24.953 19.609 1 63.19 121 PHE A CA 1
ATOM 987 C C . PHE A 1 121 ? -0.08 25.375 18.141 1 63.19 121 PHE A C 1
ATOM 989 O O . PHE A 1 121 ? -1.051 25.922 17.625 1 63.19 121 PHE A O 1
ATOM 996 N N 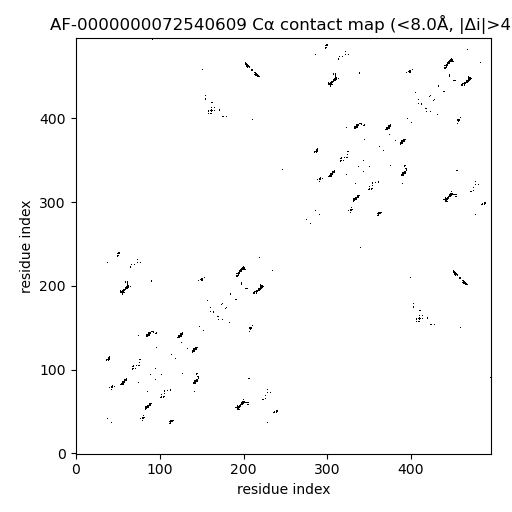. GLU A 1 122 ? 1.089 25.375 17.656 1 70.31 122 GLU A N 1
ATOM 997 C CA . GLU A 1 122 ? 1.313 25.672 16.234 1 70.31 122 GLU A CA 1
ATOM 998 C C . GLU A 1 122 ? 1.408 24.391 15.414 1 70.31 122 GLU A C 1
ATOM 1000 O O . GLU A 1 122 ? 1.982 23.391 15.859 1 70.31 122 GLU A O 1
ATOM 1005 N N . ILE A 1 123 ? 0.546 24.328 14.406 1 72.19 123 ILE A N 1
ATOM 1006 C CA . ILE A 1 123 ? 0.679 23.266 13.422 1 72.19 123 ILE A CA 1
ATOM 1007 C C . ILE A 1 123 ? 1.705 23.656 12.359 1 72.19 123 ILE A C 1
ATOM 1009 O O . ILE A 1 123 ? 1.53 24.672 11.672 1 72.19 123 ILE A O 1
ATOM 1013 N N . SER A 1 124 ? 2.801 22.969 12.398 1 71.69 124 SER A N 1
ATOM 1014 C CA . SER A 1 124 ? 3.855 23.234 11.43 1 71.69 124 SER A CA 1
ATOM 1015 C C . SER A 1 124 ? 3.65 22.438 10.141 1 71.69 124 SER A C 1
ATOM 1017 O O . SER A 1 124 ? 3.516 21.219 10.188 1 71.69 124 SER A O 1
ATOM 1019 N N . LEU A 1 125 ? 3.465 23.188 9.094 1 76.62 125 LEU A N 1
ATOM 1020 C CA . LEU A 1 125 ? 3.385 22.562 7.785 1 76.62 125 LEU A CA 1
ATOM 1021 C C . LEU A 1 125 ? 4.77 22.438 7.16 1 76.62 125 LEU A C 1
ATOM 1023 O O . LEU A 1 125 ? 5.523 23.406 7.102 1 76.62 125 LEU A O 1
ATOM 1027 N N . SER A 1 126 ? 5.258 21.234 7.055 1 71.62 126 SER A N 1
ATOM 1028 C CA . SER A 1 126 ? 6.543 21.016 6.398 1 71.62 126 SER A CA 1
ATOM 1029 C C . SER A 1 126 ? 6.355 20.531 4.969 1 71.62 126 SER A C 1
ATOM 1031 O O . SER A 1 126 ? 5.555 19.625 4.711 1 71.62 126 SER A O 1
ATOM 1033 N N . LEU A 1 127 ? 7.027 21.344 4.148 1 60.69 127 LEU A N 1
ATOM 1034 C CA . LEU A 1 127 ? 7.117 20.875 2.766 1 60.69 127 LEU A CA 1
ATOM 1035 C C . LEU A 1 127 ? 8.32 19.969 2.576 1 60.69 127 LEU A C 1
ATOM 1037 O O . LEU A 1 127 ? 9.336 20.125 3.254 1 60.69 127 LEU A O 1
ATOM 1041 N N . SER A 1 128 ? 8.164 18.719 2.443 1 57.5 128 SER A N 1
ATOM 1042 C CA . SER A 1 128 ? 9.133 17.609 2.41 1 57.5 128 SER A CA 1
ATOM 1043 C C . SER A 1 128 ? 10.562 18.141 2.498 1 57.5 128 SER A C 1
ATOM 1045 O O . SER A 1 128 ? 11.398 17.547 3.189 1 57.5 128 SER A O 1
ATOM 1047 N N . GLU A 1 129 ? 11.008 19.172 1.721 1 52.03 129 GLU A N 1
ATOM 1048 C CA . GLU A 1 129 ? 12.422 19.516 1.604 1 52.03 129 GLU A CA 1
ATOM 1049 C C . GLU A 1 129 ? 12.836 20.531 2.652 1 52.03 129 GLU A C 1
ATOM 1051 O O . GLU A 1 129 ? 14.008 20.922 2.732 1 52.03 129 GLU A O 1
ATOM 1056 N N . SER A 1 130 ? 11.953 20.938 3.404 1 49.75 130 SER A N 1
ATOM 1057 C CA . SER A 1 130 ? 12.422 22.094 4.152 1 49.75 130 SER A CA 1
ATOM 1058 C C . SER A 1 130 ? 13.258 21.672 5.355 1 49.75 130 SER A C 1
ATOM 1060 O O . SER A 1 130 ? 12.836 20.828 6.145 1 49.75 130 SER A O 1
ATOM 1062 N N . LYS A 1 131 ? 14.508 21.984 5.332 1 48.81 131 LYS A N 1
ATOM 1063 C CA . LYS A 1 131 ? 15.617 21.797 6.266 1 48.81 131 LYS A CA 1
ATOM 1064 C C . LYS A 1 131 ? 15.273 22.344 7.645 1 48.81 131 LYS A C 1
ATOM 1066 O O . LYS A 1 131 ? 15.945 22.031 8.625 1 48.81 131 LYS A O 1
ATOM 1071 N N . GLU A 1 132 ? 14.5 23.266 7.648 1 46.19 132 GLU A N 1
ATOM 1072 C CA . GLU A 1 132 ? 14.531 24.031 8.891 1 46.19 132 GLU A CA 1
ATOM 1073 C C . GLU A 1 132 ? 13.375 23.625 9.812 1 46.19 132 GLU A C 1
ATOM 1075 O O . GLU A 1 132 ? 12.438 24.406 10 1 46.19 132 GLU A O 1
ATOM 1080 N N . MET A 1 133 ? 12.938 22.484 9.75 1 50.97 133 MET A N 1
ATOM 1081 C CA . MET A 1 133 ? 11.867 22.312 10.727 1 50.97 133 MET A CA 1
ATOM 1082 C C . MET A 1 133 ? 12.398 22.469 12.148 1 50.97 133 MET A C 1
ATOM 1084 O O . MET A 1 133 ? 13.406 21.859 12.508 1 50.97 133 MET A O 1
ATOM 1088 N N . GLN A 1 134 ? 12.156 23.484 12.773 1 45.56 134 GLN A N 1
ATOM 1089 C CA . GLN A 1 134 ? 12.461 23.703 14.188 1 45.56 134 GLN A CA 1
ATOM 1090 C C . GLN A 1 134 ? 11.984 22.531 15.039 1 45.56 134 GLN A C 1
ATOM 1092 O O . GLN A 1 134 ? 10.844 22.078 14.898 1 45.56 134 GLN A O 1
ATOM 1097 N N . SER A 1 135 ? 12.898 21.656 15.406 1 47.19 135 SER A N 1
ATOM 1098 C CA . SER A 1 135 ? 12.898 20.484 16.266 1 47.19 135 SER A CA 1
ATOM 1099 C C . SER A 1 135 ? 12.023 20.703 17.5 1 47.19 135 SER A C 1
ATOM 1101 O O . SER A 1 135 ? 12.242 20.078 18.547 1 47.19 135 SER A O 1
ATOM 1103 N N . SER A 1 136 ? 11.188 21.625 17.516 1 47.91 136 SER A N 1
ATOM 1104 C CA . SER A 1 136 ? 10.625 21.516 18.859 1 47.91 136 SER A CA 1
ATOM 1105 C C . SER A 1 136 ? 9.727 20.297 18.969 1 47.91 136 SER A C 1
ATOM 1107 O O . SER A 1 136 ? 8.719 20.188 18.266 1 47.91 136 SER A O 1
ATOM 1109 N N . PHE A 1 137 ? 10.242 19.109 19.484 1 52.06 137 PHE A N 1
ATOM 1110 C CA . PHE A 1 137 ? 9.781 17.75 19.766 1 52.06 137 PHE A CA 1
ATOM 1111 C C . PHE A 1 137 ? 8.344 17.766 20.25 1 52.06 137 PHE A C 1
ATOM 1113 O O . PHE A 1 137 ? 7.648 16.75 20.156 1 52.06 137 PHE A O 1
ATOM 1120 N N . LYS A 1 138 ? 7.793 19 20.516 1 63.22 138 LYS A N 1
ATOM 1121 C CA . LYS A 1 138 ? 6.551 18.938 21.281 1 63.22 138 LYS A CA 1
ATOM 1122 C C . LYS A 1 138 ? 5.355 19.312 20.406 1 63.22 138 LYS A C 1
ATOM 1124 O O . LYS A 1 138 ? 4.203 19.188 20.828 1 63.22 138 LYS A O 1
ATOM 1129 N N . GLN A 1 139 ? 5.734 19.5 19.031 1 79.31 139 GLN A N 1
ATOM 1130 C CA . GLN A 1 139 ? 4.582 19.984 18.266 1 79.31 139 GLN A CA 1
ATOM 1131 C C . GLN A 1 139 ? 4.207 19.016 17.156 1 79.31 139 GLN A C 1
ATOM 1133 O O . GLN A 1 139 ? 5.07 18.328 16.609 1 79.31 139 GLN A O 1
ATOM 1138 N N . PRO A 1 140 ? 2.914 18.906 16.953 1 88.31 140 PRO A N 1
ATOM 1139 C CA . PRO A 1 140 ? 2.48 18.078 15.828 1 88.31 140 PRO A CA 1
ATOM 1140 C C . PRO A 1 140 ? 3.068 18.547 14.492 1 88.31 140 PRO A C 1
ATOM 1142 O O . PRO A 1 140 ? 3.221 19.75 14.273 1 88.31 140 PRO A O 1
ATOM 1145 N N . GLN A 1 141 ? 3.523 17.625 13.656 1 90.88 141 GLN A N 1
ATOM 1146 C CA . GLN A 1 141 ? 4.137 17.922 12.367 1 90.88 141 GLN A CA 1
ATOM 1147 C C . GLN A 1 141 ? 3.246 17.469 11.211 1 90.88 141 GLN A C 1
ATOM 1149 O O . GLN A 1 141 ? 2.756 16.344 11.203 1 90.88 141 GLN A O 1
ATOM 1154 N N . VAL A 1 142 ? 3.074 18.406 10.281 1 94.62 142 VAL A N 1
ATOM 1155 C CA . VAL A 1 142 ? 2.303 18.094 9.078 1 94.62 142 VAL A CA 1
ATOM 1156 C C . VAL A 1 142 ? 3.207 18.172 7.852 1 94.62 142 VAL A C 1
ATOM 1158 O O . VAL A 1 142 ? 3.818 19.203 7.574 1 94.62 142 VAL A O 1
ATOM 1161 N N . HIS A 1 143 ? 3.271 17.078 7.16 1 94.31 143 HIS A N 1
ATOM 1162 C CA . HIS A 1 143 ? 4.105 16.984 5.969 1 94.31 143 HIS A CA 1
ATOM 1163 C C . HIS A 1 143 ? 3.256 16.891 4.703 1 94.31 143 HIS A C 1
ATOM 1165 O O . HIS A 1 143 ? 2.352 16.062 4.617 1 94.31 143 HIS A O 1
ATOM 1171 N N . LEU A 1 144 ? 3.486 17.797 3.84 1 96.25 144 LEU A N 1
ATOM 1172 C CA . LEU A 1 144 ? 2.836 17.734 2.535 1 96.25 144 LEU A CA 1
ATOM 1173 C C . LEU A 1 144 ? 3.711 17 1.522 1 96.25 144 LEU A C 1
ATOM 1175 O O . LEU A 1 144 ? 4.852 17.406 1.277 1 96.25 144 LEU A O 1
ATOM 1179 N N . LEU A 1 145 ? 3.191 15.945 0.958 1 95.38 145 LEU A N 1
ATOM 1180 C CA . LEU A 1 145 ? 3.955 15.07 0.078 1 95.38 145 LEU A CA 1
ATOM 1181 C C . LEU A 1 145 ? 3.307 14.984 -1.3 1 95.38 145 LEU A C 1
ATOM 1183 O O . LEU A 1 145 ? 2.102 15.211 -1.438 1 95.38 145 LEU A O 1
ATOM 1187 N N . ALA A 1 146 ? 4.137 14.664 -2.283 1 95.12 146 ALA A N 1
ATOM 1188 C CA . ALA A 1 146 ? 3.703 14.461 -3.662 1 95.12 146 ALA A CA 1
ATOM 1189 C C . ALA A 1 146 ? 4.477 13.32 -4.316 1 95.12 146 ALA A C 1
ATOM 1191 O O . ALA A 1 146 ? 5.188 12.57 -3.639 1 95.12 146 ALA A O 1
ATOM 1192 N N . ALA A 1 147 ? 4.258 13.117 -5.609 1 92.94 147 ALA A N 1
ATOM 1193 C CA . ALA A 1 147 ? 4.844 12 -6.344 1 92.94 147 ALA A CA 1
ATOM 1194 C C . ALA A 1 147 ? 6.363 11.992 -6.211 1 92.94 147 ALA A C 1
ATOM 1196 O O . ALA A 1 147 ? 6.984 10.93 -6.125 1 92.94 147 ALA A O 1
ATOM 1197 N N . ASP A 1 148 ? 6.965 13.125 -6.102 1 91.12 148 ASP A N 1
ATOM 1198 C CA . ASP A 1 148 ? 8.414 13.242 -6.047 1 91.12 148 ASP A CA 1
ATOM 1199 C C . ASP A 1 148 ? 8.953 12.781 -4.695 1 91.12 148 ASP A C 1
ATOM 1201 O O . ASP A 1 148 ? 10.164 12.578 -4.539 1 91.12 148 ASP A O 1
ATOM 1205 N N . ASP A 1 149 ? 8.062 12.539 -3.814 1 92.06 149 ASP A N 1
ATOM 1206 C CA . ASP A 1 149 ? 8.477 12.102 -2.484 1 92.06 149 ASP A CA 1
ATOM 1207 C C . ASP A 1 149 ? 8.32 10.586 -2.328 1 92.06 149 ASP A C 1
ATOM 1209 O O . ASP A 1 149 ? 8.453 10.055 -1.225 1 92.06 149 ASP A O 1
ATOM 1213 N N . GLY A 1 150 ? 8.008 9.898 -3.363 1 93.06 150 GLY A N 1
ATOM 1214 C CA . GLY A 1 150 ? 7.84 8.453 -3.361 1 93.06 150 GLY A CA 1
ATOM 1215 C C . GLY A 1 150 ? 9 7.719 -4 1 93.06 150 GLY A C 1
ATOM 1216 O O . GLY A 1 150 ? 10.109 7.707 -3.459 1 93.06 150 GLY A O 1
ATOM 1217 N N . ARG A 1 151 ? 8.805 7.215 -5.152 1 94.44 151 ARG A N 1
ATOM 1218 C CA . ARG A 1 151 ? 9.805 6.441 -5.879 1 94.44 151 ARG A CA 1
ATOM 1219 C C . ARG A 1 151 ? 11.062 7.27 -6.129 1 94.44 151 ARG A C 1
ATOM 1221 O O . ARG A 1 151 ? 12.18 6.742 -6.082 1 94.44 151 ARG A O 1
ATOM 1228 N N . LEU A 1 152 ? 10.875 8.539 -6.379 1 93.5 152 LEU A N 1
ATOM 1229 C CA . LEU A 1 152 ? 12.023 9.391 -6.656 1 93.5 152 LEU A CA 1
ATOM 1230 C C . LEU A 1 152 ? 12.938 9.477 -5.438 1 93.5 152 LEU A C 1
ATOM 1232 O O . LEU A 1 152 ? 14.164 9.484 -5.574 1 93.5 152 LEU A O 1
ATOM 1236 N N . ASN A 1 153 ? 12.383 9.539 -4.309 1 91.75 153 ASN A N 1
ATOM 1237 C CA . ASN A 1 153 ? 13.188 9.562 -3.094 1 91.75 153 ASN A CA 1
ATOM 1238 C C . ASN A 1 153 ? 13.992 8.281 -2.924 1 91.75 153 ASN A C 1
ATOM 1240 O O . ASN A 1 153 ? 15.133 8.312 -2.461 1 91.75 153 ASN A O 1
ATOM 1244 N N . LEU A 1 154 ? 13.398 7.176 -3.234 1 95.06 154 LEU A N 1
ATOM 1245 C CA . LEU A 1 154 ? 14.117 5.906 -3.178 1 95.06 154 LEU A CA 1
ATOM 1246 C C . LEU A 1 154 ? 15.273 5.891 -4.168 1 95.06 154 LEU A C 1
ATOM 1248 O O . LEU A 1 154 ? 16.375 5.426 -3.84 1 95.06 154 LEU A O 1
ATOM 1252 N N . VAL A 1 155 ? 15 6.418 -5.305 1 95.94 155 VAL A N 1
ATOM 1253 C CA . VAL A 1 155 ? 16.031 6.492 -6.34 1 95.94 155 VAL A CA 1
ATOM 1254 C C . VAL A 1 155 ? 17.156 7.406 -5.883 1 95.94 155 VAL A C 1
ATOM 1256 O O . VAL A 1 155 ? 18.344 7.062 -6.02 1 95.94 155 VAL A O 1
ATOM 1259 N N . LYS A 1 156 ? 16.828 8.562 -5.344 1 93.81 156 LYS A N 1
ATOM 1260 C CA . LYS A 1 156 ? 17.844 9.484 -4.82 1 93.81 156 LYS A CA 1
ATOM 1261 C C . LYS A 1 156 ? 18.656 8.828 -3.713 1 93.81 156 LYS A C 1
ATOM 1263 O O . LYS A 1 156 ? 19.875 9.047 -3.621 1 93.81 156 LYS A O 1
ATOM 1268 N N . THR A 1 157 ? 18 8.109 -2.9 1 94.31 157 THR A N 1
ATOM 1269 C CA . THR A 1 157 ? 18.688 7.375 -1.847 1 94.31 157 THR A CA 1
ATOM 1270 C C . THR A 1 157 ? 19.688 6.379 -2.439 1 94.31 157 THR A C 1
ATOM 1272 O O . THR A 1 157 ? 20.828 6.289 -1.985 1 94.31 157 THR A O 1
ATOM 1275 N N . ALA A 1 158 ? 19.266 5.625 -3.432 1 95.5 158 ALA A N 1
ATOM 1276 C CA . ALA A 1 158 ? 20.156 4.691 -4.117 1 95.5 158 ALA A CA 1
ATOM 1277 C C . ALA A 1 158 ? 21.344 5.426 -4.738 1 95.5 158 ALA A C 1
ATOM 1279 O O . ALA A 1 158 ? 22.484 4.965 -4.648 1 95.5 158 ALA A O 1
ATOM 1280 N N . GLN A 1 159 ? 21.031 6.566 -5.395 1 95.88 159 GLN A N 1
ATOM 1281 C CA . GLN A 1 159 ? 22.094 7.371 -5.977 1 95.88 159 GLN A CA 1
ATOM 1282 C C . GLN A 1 159 ? 23.109 7.797 -4.914 1 95.88 159 GLN A C 1
ATOM 1284 O O . GLN A 1 159 ? 24.312 7.75 -5.148 1 95.88 159 GLN A O 1
ATOM 1289 N N . ASN A 1 160 ? 22.594 8.219 -3.834 1 94.44 160 ASN A N 1
ATOM 1290 C CA . ASN A 1 160 ? 23.469 8.609 -2.729 1 94.44 160 ASN A CA 1
ATOM 1291 C C . ASN A 1 160 ? 24.344 7.449 -2.279 1 94.44 160 ASN A C 1
ATOM 1293 O O . ASN A 1 160 ? 25.547 7.621 -2.09 1 94.44 160 ASN A O 1
ATOM 1297 N N . TYR A 1 161 ? 23.812 6.285 -2.105 1 95.81 161 TYR A N 1
ATOM 1298 C CA . TYR A 1 161 ? 24.594 5.105 -1.735 1 95.81 161 TYR A CA 1
ATOM 1299 C C . TYR A 1 161 ? 25.656 4.805 -2.781 1 95.81 161 TYR A C 1
ATOM 1301 O O . TYR A 1 161 ? 26.797 4.465 -2.438 1 95.81 161 TYR A O 1
ATOM 1309 N N . CYS A 1 162 ? 25.266 4.934 -4.047 1 96.38 162 CYS A N 1
ATOM 1310 C CA . CYS A 1 162 ? 26.234 4.688 -5.121 1 96.38 162 CYS A CA 1
ATOM 1311 C C . CYS A 1 162 ? 27.422 5.637 -5.02 1 96.38 162 CYS A C 1
ATOM 1313 O O . CYS A 1 162 ? 28.562 5.223 -5.184 1 96.38 162 CYS A O 1
ATOM 1315 N N . GLN A 1 163 ? 27.094 6.879 -4.77 1 95.31 163 GLN A N 1
ATOM 1316 C CA . GLN A 1 163 ? 28.156 7.879 -4.625 1 95.31 163 GLN A CA 1
ATOM 1317 C C . GLN A 1 163 ? 29.062 7.543 -3.449 1 95.31 163 GLN A C 1
ATOM 1319 O O . GLN A 1 163 ? 30.297 7.598 -3.574 1 95.31 163 GLN A O 1
ATOM 1324 N N . LEU A 1 164 ? 28.5 7.168 -2.373 1 94.94 164 LEU A N 1
ATOM 1325 C CA . LEU A 1 164 ? 29.25 6.836 -1.173 1 94.94 164 LEU A CA 1
ATOM 1326 C C . LEU A 1 164 ? 30.109 5.594 -1.398 1 94.94 164 LEU A C 1
ATOM 1328 O O . LEU A 1 164 ? 31.266 5.539 -0.955 1 94.94 164 LEU A O 1
ATOM 1332 N N . VAL A 1 165 ? 29.562 4.637 -2.031 1 95.19 165 VAL A N 1
ATOM 1333 C CA . VAL A 1 165 ? 30.281 3.406 -2.318 1 95.19 165 VAL A CA 1
ATOM 1334 C C . VAL A 1 165 ? 31.422 3.697 -3.301 1 95.19 165 VAL A C 1
ATOM 1336 O O . VAL A 1 165 ? 32.531 3.205 -3.131 1 95.19 165 VAL A O 1
ATOM 1339 N N . LYS A 1 166 ? 31.109 4.477 -4.312 1 94 166 LYS A N 1
ATOM 1340 C CA . LYS A 1 166 ? 32.094 4.848 -5.316 1 94 166 LYS A CA 1
ATOM 1341 C C . LYS A 1 166 ? 33.281 5.555 -4.672 1 94 166 LYS A C 1
ATOM 1343 O O . LYS A 1 166 ? 34.438 5.348 -5.082 1 94 166 LYS A O 1
ATOM 1348 N N . THR A 1 167 ? 33.062 6.32 -3.699 1 94.12 167 THR A N 1
ATOM 1349 C CA . THR A 1 167 ? 34.094 7.094 -3.047 1 94.12 167 THR A CA 1
ATOM 1350 C C . THR A 1 167 ? 34.656 6.355 -1.827 1 94.12 167 THR A C 1
ATOM 1352 O O . THR A 1 167 ? 35.375 6.934 -1.018 1 94.12 167 THR A O 1
ATOM 1355 N N . ASN A 1 168 ? 34.188 5.109 -1.551 1 93.56 168 ASN A N 1
ATOM 1356 C CA . ASN A 1 168 ? 34.625 4.211 -0.499 1 93.56 168 ASN A CA 1
ATOM 1357 C C . ASN A 1 168 ? 34.25 4.727 0.886 1 93.56 168 ASN A C 1
ATOM 1359 O O . ASN A 1 168 ? 35 4.539 1.85 1 93.56 168 ASN A O 1
ATOM 1363 N N . GLN A 1 169 ? 33.219 5.469 1.012 1 94.19 169 GLN A N 1
ATOM 1364 C CA . GLN A 1 169 ? 32.719 5.961 2.287 1 94.19 169 GLN A CA 1
ATOM 1365 C C . GLN A 1 169 ? 31.656 5.016 2.865 1 94.19 169 GLN A C 1
ATOM 1367 O O . GLN A 1 169 ? 31.234 5.18 4.012 1 94.19 169 GLN A O 1
ATOM 1372 N N . TYR A 1 170 ? 31.25 4.152 2.025 1 92.5 170 TYR A N 1
ATOM 1373 C CA . TYR A 1 170 ? 30.266 3.148 2.398 1 92.5 170 TYR A CA 1
ATOM 1374 C C . TYR A 1 170 ? 30.516 1.833 1.671 1 92.5 170 TYR A C 1
ATOM 1376 O O . TYR A 1 170 ? 31.094 1.822 0.577 1 92.5 170 TYR A O 1
ATOM 1384 N N . GLN A 1 171 ? 30.203 0.697 2.277 1 94.88 171 GLN A N 1
ATOM 1385 C CA . GLN A 1 171 ? 30.391 -0.604 1.646 1 94.88 171 GLN A CA 1
ATOM 1386 C C . GLN A 1 171 ? 29.078 -1.163 1.122 1 94.88 171 GLN A C 1
ATOM 1388 O O . GLN A 1 171 ? 28.016 -0.906 1.696 1 94.88 171 GLN A O 1
ATOM 1393 N N . LEU A 1 172 ? 29.203 -1.961 0.112 1 94.25 172 LEU A N 1
ATOM 1394 C CA . LEU A 1 172 ? 28.047 -2.592 -0.501 1 94.25 172 LEU A CA 1
ATOM 1395 C C . LEU A 1 172 ? 27.281 -3.426 0.52 1 94.25 172 LEU A C 1
ATOM 1397 O O . LEU A 1 172 ? 26.047 -3.41 0.539 1 94.25 172 LEU A O 1
ATOM 1401 N N . GLU A 1 173 ? 27.969 -4.102 1.364 1 93.38 173 GLU A N 1
ATOM 1402 C CA . GLU A 1 173 ? 27.375 -5.02 2.338 1 93.38 173 GLU A CA 1
ATOM 1403 C C . GLU A 1 173 ? 26.594 -4.266 3.408 1 93.38 173 GLU A C 1
ATOM 1405 O O . GLU A 1 173 ? 25.781 -4.852 4.117 1 93.38 173 GLU A O 1
ATOM 1410 N N . ASP A 1 174 ? 26.875 -3.012 3.502 1 93.06 174 ASP A N 1
ATOM 1411 C CA . ASP A 1 174 ? 26.203 -2.186 4.5 1 93.06 174 ASP A CA 1
ATOM 1412 C C . ASP A 1 174 ? 24.812 -1.767 4.023 1 93.06 174 ASP A C 1
ATOM 1414 O O . ASP A 1 174 ? 24 -1.29 4.812 1 93.06 174 ASP A O 1
ATOM 1418 N N . ILE A 1 175 ? 24.641 -1.875 2.775 1 95.75 175 ILE A N 1
ATOM 1419 C CA . ILE A 1 175 ? 23.328 -1.536 2.234 1 95.75 175 ILE A CA 1
ATOM 1420 C C . ILE A 1 175 ? 22.344 -2.676 2.508 1 95.75 175 ILE A C 1
ATOM 1422 O O . ILE A 1 175 ? 22.266 -3.637 1.739 1 95.75 175 ILE A O 1
ATOM 1426 N N . VAL A 1 176 ? 21.672 -2.572 3.572 1 95.19 176 VAL A N 1
ATOM 1427 C CA . VAL A 1 176 ? 20.688 -3.547 4.023 1 95.19 176 VAL A CA 1
ATOM 1428 C C . VAL A 1 176 ? 19.391 -2.832 4.414 1 95.19 176 VAL A C 1
ATOM 1430 O O . VAL A 1 176 ? 19.391 -1.623 4.66 1 95.19 176 VAL A O 1
ATOM 1433 N N . PRO A 1 177 ? 18.312 -3.529 4.484 1 95.06 177 PRO A N 1
ATOM 1434 C CA . PRO A 1 177 ? 17 -2.902 4.723 1 95.06 177 PRO A CA 1
ATOM 1435 C C . PRO A 1 177 ? 17 -2.018 5.969 1 95.06 177 PRO A C 1
ATOM 1437 O O . PRO A 1 177 ? 16.469 -0.899 5.93 1 95.06 177 PRO A O 1
ATOM 1440 N N . ASN A 1 178 ? 17.625 -2.426 6.973 1 94.5 178 ASN A N 1
ATOM 1441 C CA . ASN A 1 178 ? 17.625 -1.652 8.211 1 94.5 178 ASN A CA 1
ATOM 1442 C C . ASN A 1 178 ? 18.328 -0.315 8.039 1 94.5 178 ASN A C 1
ATOM 1444 O O . ASN A 1 178 ? 17.875 0.708 8.555 1 94.5 178 ASN A O 1
ATOM 1448 N N . ASN A 1 179 ? 19.469 -0.328 7.355 1 94.38 179 ASN A N 1
ATOM 1449 C CA . ASN A 1 179 ? 20.203 0.91 7.113 1 94.38 179 ASN A CA 1
ATOM 1450 C C . ASN A 1 179 ? 19.438 1.848 6.188 1 94.38 179 ASN A C 1
ATOM 1452 O O . ASN A 1 179 ? 19.438 3.064 6.387 1 94.38 179 ASN A O 1
ATOM 1456 N N . VAL A 1 180 ? 18.828 1.259 5.207 1 95.25 180 VAL A N 1
ATOM 1457 C CA . VAL A 1 180 ? 18.016 2.059 4.297 1 95.25 180 VAL A CA 1
ATOM 1458 C C . VAL A 1 180 ? 16.844 2.68 5.055 1 95.25 180 VAL A C 1
ATOM 1460 O O . VAL A 1 180 ? 16.531 3.859 4.875 1 95.25 180 VAL A O 1
ATOM 1463 N N . ASP A 1 181 ? 16.219 1.873 5.879 1 93.88 181 ASP A N 1
ATOM 1464 C CA . ASP A 1 181 ? 15.117 2.34 6.723 1 93.88 181 ASP A CA 1
ATOM 1465 C C . ASP A 1 181 ? 15.539 3.547 7.555 1 93.88 181 ASP A C 1
ATOM 1467 O O . ASP A 1 181 ? 14.852 4.57 7.566 1 93.88 181 ASP A O 1
ATOM 1471 N N . SER A 1 182 ? 16.641 3.408 8.211 1 91.62 182 SER A N 1
ATOM 1472 C CA . SER A 1 182 ? 17.172 4.48 9.047 1 91.62 182 SER A CA 1
ATOM 1473 C C . SER A 1 182 ? 17.453 5.734 8.227 1 91.62 182 SER A C 1
ATOM 1475 O O . SER A 1 182 ? 17.156 6.848 8.656 1 91.62 182 SER A O 1
ATOM 1477 N N . HIS A 1 183 ? 18.016 5.539 7.109 1 90.88 183 HIS A N 1
ATOM 1478 C CA . HIS A 1 183 ? 18.312 6.656 6.223 1 90.88 183 HIS A CA 1
ATOM 1479 C C . HIS A 1 183 ? 17.047 7.395 5.809 1 90.88 183 HIS A C 1
ATOM 1481 O O . HIS A 1 183 ? 17 8.625 5.859 1 90.88 183 HIS A O 1
ATOM 1487 N N . LEU A 1 184 ? 16.062 6.672 5.41 1 91.06 184 LEU A N 1
ATOM 1488 C CA . LEU A 1 184 ? 14.812 7.266 4.949 1 91.06 184 LEU A CA 1
ATOM 1489 C C . LEU A 1 184 ? 14.094 7.98 6.09 1 91.06 184 LEU A C 1
ATOM 1491 O O . LEU A 1 184 ? 13.492 9.039 5.883 1 91.06 184 LEU A O 1
ATOM 1495 N N . GLN A 1 185 ? 14.117 7.426 7.227 1 88.19 185 GLN A N 1
ATOM 1496 C CA . GLN A 1 185 ? 13.508 8.07 8.383 1 88.19 185 GLN A CA 1
ATOM 1497 C C . GLN A 1 185 ? 14.18 9.406 8.688 1 88.19 185 GLN A C 1
ATOM 1499 O O . GLN A 1 185 ? 13.508 10.383 9.031 1 88.19 185 GLN A O 1
ATOM 1504 N N . LYS A 1 186 ? 15.453 9.367 8.57 1 84.5 186 LYS A N 1
ATOM 1505 C CA . LYS A 1 186 ? 16.188 10.602 8.797 1 84.5 186 LYS A CA 1
ATOM 1506 C C . LYS A 1 186 ? 15.883 11.633 7.711 1 84.5 186 LYS A C 1
ATOM 1508 O O . LYS A 1 186 ? 15.75 12.82 8 1 84.5 186 LYS A O 1
ATOM 1513 N N . LEU A 1 187 ? 15.781 11.148 6.559 1 83.12 187 LEU A N 1
ATOM 1514 C CA . LEU A 1 187 ? 15.492 12.016 5.426 1 83.12 187 LEU A CA 1
ATOM 1515 C C . LEU A 1 187 ? 14.133 12.688 5.59 1 83.12 187 LEU A C 1
ATOM 1517 O O . LEU A 1 187 ? 14 13.898 5.371 1 83.12 187 LEU A O 1
ATOM 1521 N N . PHE A 1 188 ? 13.141 11.945 5.988 1 82.44 188 PHE A N 1
ATOM 1522 C CA . PHE A 1 188 ? 11.781 12.469 6.09 1 82.44 188 PHE A CA 1
ATOM 1523 C C . PHE A 1 188 ? 11.523 13.039 7.477 1 82.44 188 PHE A C 1
ATOM 1525 O O . PHE A 1 188 ? 10.57 13.797 7.676 1 82.44 188 PHE A O 1
ATOM 1532 N N . LYS A 1 189 ? 12.352 12.688 8.477 1 86.31 189 LYS A N 1
ATOM 1533 C CA . LYS A 1 189 ? 12.141 13.062 9.867 1 86.31 189 LYS A CA 1
ATOM 1534 C C . LYS A 1 189 ? 10.75 12.648 10.344 1 86.31 189 LYS A C 1
ATOM 1536 O O . LYS A 1 189 ? 10.055 13.43 10.992 1 86.31 189 LYS A O 1
ATOM 1541 N N . LEU A 1 190 ? 10.312 11.531 9.844 1 89.31 190 LEU A N 1
ATOM 1542 C CA . LEU A 1 190 ? 9 10.961 10.148 1 89.31 190 LEU A CA 1
ATOM 1543 C C . LEU A 1 190 ? 9.102 9.461 10.383 1 89.31 190 LEU A C 1
ATOM 1545 O O . LEU A 1 190 ? 9.844 8.766 9.672 1 89.31 190 LEU A O 1
ATOM 1549 N N . PRO A 1 191 ? 8.461 9.031 11.406 1 93.75 191 PRO A N 1
ATOM 1550 C CA . PRO A 1 191 ? 8.32 7.578 11.469 1 93.75 191 PRO A CA 1
ATOM 1551 C C . PRO A 1 191 ? 7.418 7.027 10.367 1 93.75 191 PRO A C 1
ATOM 1553 O O . PRO A 1 191 ? 6.75 7.793 9.672 1 93.75 191 PRO A O 1
ATOM 1556 N N . ASP A 1 192 ? 7.402 5.711 10.211 1 96.19 192 ASP A N 1
ATOM 1557 C CA . ASP A 1 192 ? 6.488 5.082 9.258 1 96.19 192 ASP A CA 1
ATOM 1558 C C . ASP A 1 192 ? 5.035 5.34 9.641 1 96.19 192 ASP A C 1
ATOM 1560 O O . ASP A 1 192 ? 4.699 5.383 10.828 1 96.19 192 ASP A O 1
ATOM 1564 N N . PRO A 1 193 ? 4.199 5.473 8.664 1 97.75 193 PRO A N 1
ATOM 1565 C CA . PRO A 1 193 ? 2.785 5.613 9.008 1 97.75 193 PRO A CA 1
ATOM 1566 C C . PRO A 1 193 ? 2.193 4.34 9.609 1 97.75 193 PRO A C 1
ATOM 1568 O O . PRO A 1 193 ? 2.471 3.238 9.133 1 97.75 193 PRO A O 1
ATOM 1571 N N . ASP A 1 194 ? 1.426 4.566 10.656 1 97.62 194 ASP A N 1
ATOM 1572 C CA . ASP A 1 194 ? 0.671 3.465 11.25 1 97.62 194 ASP A CA 1
ATOM 1573 C C . ASP A 1 194 ? -0.636 3.229 10.492 1 97.62 194 ASP A C 1
ATOM 1575 O O . ASP A 1 194 ? -1.042 2.082 10.289 1 97.62 194 ASP A O 1
ATOM 1579 N N . LEU A 1 195 ? -1.216 4.266 10.156 1 98.38 195 LEU A N 1
ATOM 1580 C CA . LEU A 1 195 ? -2.512 4.273 9.484 1 98.38 195 LEU A CA 1
ATOM 1581 C C . LEU A 1 195 ? -2.492 5.207 8.273 1 98.38 195 LEU A C 1
ATOM 1583 O O . LEU A 1 195 ? -1.956 6.316 8.352 1 98.38 195 LEU A O 1
ATOM 1587 N N . VAL A 1 196 ? -2.994 4.742 7.164 1 98.81 196 VAL A N 1
ATOM 1588 C CA . VAL A 1 196 ? -3.197 5.543 5.961 1 98.81 196 VAL A CA 1
ATOM 1589 C C . VAL A 1 196 ? -4.684 5.578 5.609 1 98.81 196 VAL A C 1
ATOM 1591 O O . VAL A 1 196 ? -5.332 4.531 5.523 1 98.81 196 VAL A O 1
ATOM 1594 N N . ILE A 1 197 ? -5.203 6.758 5.465 1 98.56 197 ILE A N 1
ATOM 1595 C CA . ILE A 1 197 ? -6.594 6.922 5.055 1 98.56 197 ILE A CA 1
ATOM 1596 C C . ILE A 1 197 ? -6.648 7.43 3.615 1 98.56 197 ILE A C 1
ATOM 1598 O O . ILE A 1 197 ? -6.105 8.492 3.305 1 98.56 197 ILE A O 1
ATOM 1602 N N . LEU A 1 198 ? -7.219 6.645 2.777 1 97.62 198 LEU A N 1
ATOM 1603 C CA . LEU A 1 198 ? -7.445 7.043 1.392 1 97.62 198 LEU A CA 1
ATOM 1604 C C . LEU A 1 198 ? -8.703 7.898 1.268 1 97.62 198 LEU A C 1
ATOM 1606 O O . LEU A 1 198 ? -9.789 7.477 1.668 1 97.62 198 LEU A O 1
ATOM 1610 N N . LEU A 1 199 ? -8.57 9.102 0.78 1 96.62 199 LEU A N 1
ATOM 1611 C CA . LEU A 1 199 ? -9.703 10.016 0.665 1 96.62 199 LEU A CA 1
ATOM 1612 C C . LEU A 1 199 ? -10.336 9.93 -0.72 1 96.62 199 LEU A C 1
ATOM 1614 O O . LEU A 1 199 ? -9.898 10.609 -1.651 1 96.62 199 LEU A O 1
ATOM 1618 N N . GLY A 1 200 ? -11.367 9.125 -0.836 1 92.5 200 GLY A N 1
ATOM 1619 C CA . GLY A 1 200 ? -12.055 8.883 -2.096 1 92.5 200 GLY A CA 1
ATOM 1620 C C . GLY A 1 200 ? -12.516 7.445 -2.256 1 92.5 200 GLY A C 1
ATOM 1621 O O . GLY A 1 200 ? -12.516 6.68 -1.292 1 92.5 200 GLY A O 1
ATOM 1622 N N . HIS A 1 201 ? -12.945 7.102 -3.445 1 89.19 201 HIS A N 1
ATOM 1623 C CA . HIS A 1 201 ? -13.531 5.785 -3.691 1 89.19 201 HIS A CA 1
ATOM 1624 C C . HIS A 1 201 ? -12.5 4.828 -4.281 1 89.19 201 HIS A C 1
ATOM 1626 O O . HIS A 1 201 ? -12.75 3.623 -4.367 1 89.19 201 HIS A O 1
ATOM 1632 N N . ILE A 1 202 ? -11.438 5.371 -4.711 1 89.38 202 ILE A N 1
ATOM 1633 C CA . ILE A 1 202 ? -10.375 4.543 -5.277 1 89.38 202 ILE A CA 1
ATOM 1634 C C . ILE A 1 202 ? -9.469 4.035 -4.16 1 89.38 202 ILE A C 1
ATOM 1636 O O . ILE A 1 202 ? -8.953 4.824 -3.361 1 89.38 202 ILE A O 1
ATOM 1640 N N . ASN A 1 203 ? -9.25 2.764 -4.062 1 95.12 203 ASN A N 1
ATOM 1641 C CA . ASN A 1 203 ? -8.414 2.174 -3.021 1 95.12 203 ASN A CA 1
ATOM 1642 C C . ASN A 1 203 ? -7 1.905 -3.525 1 95.12 203 ASN A C 1
ATOM 1644 O O . ASN A 1 203 ? -6.641 0.757 -3.791 1 95.12 203 ASN A O 1
ATOM 1648 N N . SER A 1 204 ? -6.297 2.912 -3.67 1 97.44 204 SER A N 1
ATOM 1649 C CA . SER A 1 204 ? -4.922 2.869 -4.164 1 97.44 204 SER A CA 1
ATOM 1650 C C . SER A 1 204 ? -4.031 3.838 -3.396 1 97.44 204 SER A C 1
ATOM 1652 O O . SER A 1 204 ? -4.473 4.922 -3.004 1 97.44 204 SER A O 1
ATOM 1654 N N . LEU A 1 205 ? -2.801 3.465 -3.275 1 98 205 LEU A N 1
ATOM 1655 C CA . LEU A 1 205 ? -1.854 4.305 -2.551 1 98 205 LEU A CA 1
ATOM 1656 C C . LEU A 1 205 ? -1.282 5.387 -3.461 1 98 205 LEU A C 1
ATOM 1658 O O . LEU A 1 205 ? -0.696 6.359 -2.98 1 98 205 LEU A O 1
ATOM 1662 N N . LEU A 1 206 ? -1.366 5.207 -4.746 1 97 206 LEU A N 1
ATOM 1663 C CA . LEU A 1 206 ? -0.912 6.152 -5.762 1 97 206 LEU A CA 1
ATOM 1664 C C . LEU A 1 206 ? 0.545 6.539 -5.531 1 97 206 LEU A C 1
ATOM 1666 O O . LEU A 1 206 ? 0.928 7.691 -5.746 1 97 206 LEU A O 1
ATOM 1670 N N . GLY A 1 207 ? 1.315 5.672 -5.004 1 96.75 207 GLY A N 1
ATOM 1671 C CA . GLY A 1 207 ? 2.744 5.891 -4.859 1 96.75 207 GLY A CA 1
ATOM 1672 C C . GLY A 1 207 ? 3.119 6.52 -3.529 1 96.75 207 GLY A C 1
ATOM 1673 O O . GLY A 1 207 ? 4.258 6.957 -3.34 1 96.75 207 GLY A O 1
ATOM 1674 N N . PHE A 1 208 ? 2.172 6.539 -2.598 1 97.62 208 PHE A N 1
ATOM 1675 C CA . PHE A 1 208 ? 2.428 7.109 -1.28 1 97.62 208 PHE A CA 1
ATOM 1676 C C . PHE A 1 208 ? 3.455 6.277 -0.52 1 97.62 208 PHE A C 1
ATOM 1678 O O . PHE A 1 208 ? 3.207 5.109 -0.208 1 97.62 208 PHE A O 1
ATOM 1685 N N . MET A 1 209 ? 4.641 6.766 -0.201 1 96.44 209 MET A N 1
ATOM 1686 C CA . MET A 1 209 ? 5.691 6.27 0.684 1 96.44 209 MET A CA 1
ATOM 1687 C C . MET A 1 209 ? 5.91 4.773 0.488 1 96.44 209 MET A C 1
ATOM 1689 O O . MET A 1 209 ? 5.738 3.99 1.423 1 96.44 209 MET A O 1
ATOM 1693 N N . PRO A 1 210 ? 6.359 4.398 -0.65 1 96.94 210 PRO A N 1
ATOM 1694 C CA . PRO A 1 210 ? 6.398 2.979 -1.014 1 96.94 210 PRO A CA 1
ATOM 1695 C C . PRO A 1 210 ? 7.188 2.137 -0.015 1 96.94 210 PRO A C 1
ATOM 1697 O O . PRO A 1 210 ? 6.836 0.982 0.241 1 96.94 210 PRO A O 1
ATOM 1700 N N . TRP A 1 211 ? 8.211 2.674 0.561 1 96.81 211 TRP A N 1
ATOM 1701 C CA . TRP A 1 211 ? 9.039 1.941 1.517 1 96.81 211 TRP A CA 1
ATOM 1702 C C . TRP A 1 211 ? 8.383 1.918 2.895 1 96.81 211 TRP A C 1
ATOM 1704 O O . TRP A 1 211 ? 8.359 0.878 3.557 1 96.81 211 TRP A O 1
ATOM 1714 N N . GLN A 1 212 ? 7.762 2.986 3.258 1 96.75 212 GLN A N 1
ATOM 1715 C CA . GLN A 1 212 ? 7.387 3.23 4.645 1 96.75 212 GLN A CA 1
ATOM 1716 C C . GLN A 1 212 ? 6.02 2.629 4.961 1 96.75 212 GLN A C 1
ATOM 1718 O O . GLN A 1 212 ? 5.699 2.375 6.125 1 96.75 212 GLN A O 1
ATOM 1723 N N . VAL A 1 213 ? 5.191 2.32 3.959 1 97.56 213 VAL A N 1
ATOM 1724 C CA . VAL A 1 213 ? 3.809 1.913 4.188 1 97.56 213 VAL A CA 1
ATOM 1725 C C . VAL A 1 213 ? 3.748 0.408 4.438 1 97.56 213 VAL A C 1
ATOM 1727 O O . VAL A 1 213 ? 2.662 -0.16 4.582 1 97.56 213 VAL A O 1
ATOM 1730 N N . ARG A 1 214 ? 4.793 -0.24 4.605 1 95.62 214 ARG A N 1
ATOM 1731 C CA . ARG A 1 214 ? 4.934 -1.691 4.668 1 95.62 214 ARG A CA 1
ATOM 1732 C C . ARG A 1 214 ? 3.91 -2.303 5.621 1 95.62 214 ARG A C 1
ATOM 1734 O O . ARG A 1 214 ? 3.178 -3.221 5.246 1 95.62 214 ARG A O 1
ATOM 1741 N N . LEU A 1 215 ? 3.781 -1.762 6.82 1 95.62 215 LEU A N 1
ATOM 1742 C CA . LEU A 1 215 ? 2.936 -2.355 7.848 1 95.62 215 LEU A CA 1
ATOM 1743 C C . LEU A 1 215 ? 1.744 -1.456 8.164 1 95.62 215 LEU A C 1
ATOM 1745 O O . LEU A 1 215 ? 1.004 -1.707 9.117 1 95.62 215 LEU A O 1
ATOM 1749 N N . SER A 1 216 ? 1.604 -0.439 7.387 1 97.56 216 SER A N 1
ATOM 1750 C CA . SER A 1 216 ? 0.505 0.495 7.609 1 97.56 216 SER A CA 1
ATOM 1751 C C . SER A 1 216 ? -0.846 -0.183 7.41 1 97.56 216 SER A C 1
ATOM 1753 O O . SER A 1 216 ? -1.017 -0.976 6.48 1 97.56 216 SER A O 1
ATOM 1755 N N . GLU A 1 217 ? -1.746 0.085 8.305 1 97.69 217 GLU A N 1
ATOM 1756 C CA . GLU A 1 217 ? -3.139 -0.225 7.992 1 97.69 217 GLU A CA 1
ATOM 1757 C C . GLU A 1 217 ? -3.721 0.786 7.008 1 97.69 217 GLU A C 1
ATOM 1759 O O . GLU A 1 217 ? -3.465 1.987 7.117 1 97.69 217 GLU A O 1
ATOM 1764 N N . ILE A 1 218 ? -4.477 0.302 6.043 1 98.06 218 ILE A N 1
ATOM 1765 C CA . ILE A 1 218 ? -5.012 1.157 4.988 1 98.06 218 ILE A CA 1
ATOM 1766 C C . ILE A 1 218 ? -6.539 1.156 5.051 1 98.06 218 ILE A C 1
ATOM 1768 O O . ILE A 1 218 ? -7.172 0.109 4.902 1 98.06 218 ILE A O 1
ATOM 1772 N N . LEU A 1 219 ? -7.117 2.303 5.316 1 97.44 219 LEU A N 1
ATOM 1773 C CA . LEU A 1 219 ? -8.562 2.479 5.363 1 97.44 219 LEU A CA 1
ATOM 1774 C C . LEU A 1 219 ? -9.016 3.561 4.387 1 97.44 219 LEU A C 1
ATOM 1776 O O . LEU A 1 219 ? -8.195 4.344 3.904 1 97.44 219 LEU A O 1
ATOM 1780 N N . ASN A 1 220 ? -10.281 3.564 4.074 1 95.69 220 ASN A N 1
ATOM 1781 C CA . ASN A 1 220 ? -10.781 4.52 3.09 1 95.69 220 ASN A CA 1
ATOM 1782 C C . ASN A 1 220 ? -11.891 5.391 3.666 1 95.69 220 ASN A C 1
ATOM 1784 O O . ASN A 1 220 ? -12.672 4.938 4.508 1 95.69 220 ASN A O 1
ATOM 1788 N N . LEU A 1 221 ? -11.906 6.613 3.219 1 94.56 221 LEU A N 1
ATOM 1789 C CA . LEU A 1 221 ? -12.93 7.594 3.562 1 94.56 221 LEU A CA 1
ATOM 1790 C C . LEU A 1 221 ? -13.469 8.281 2.312 1 94.56 221 LEU A C 1
ATOM 1792 O O . LEU A 1 221 ? -12.906 9.273 1.854 1 94.56 221 LEU A O 1
ATOM 1796 N N . PRO A 1 222 ? -14.555 7.758 1.739 1 88.12 222 PRO A N 1
ATOM 1797 C CA . PRO A 1 222 ? -15.156 8.461 0.602 1 88.12 222 PRO A CA 1
ATOM 1798 C C . PRO A 1 222 ? -15.594 9.883 0.947 1 88.12 222 PRO A C 1
ATOM 1800 O O . PRO A 1 222 ? -16.078 10.133 2.055 1 88.12 222 PRO A O 1
ATOM 1803 N N . LEU A 1 223 ? -15.219 10.93 0.054 1 83.88 223 LEU A N 1
ATOM 1804 C CA . LEU A 1 223 ? -15.516 12.328 0.307 1 83.88 223 LEU A CA 1
ATOM 1805 C C . LEU A 1 223 ? -16.859 12.719 -0.322 1 83.88 223 LEU A C 1
ATOM 1807 O O . LEU A 1 223 ? -17.109 13.906 -0.561 1 83.88 223 LEU A O 1
ATOM 1811 N N . ASN A 1 224 ? -17.844 12.117 -0.346 1 78.06 224 ASN A N 1
ATOM 1812 C CA . ASN A 1 224 ? -19.109 12.484 -0.985 1 78.06 224 ASN A CA 1
ATOM 1813 C C . ASN A 1 224 ? -19.406 13.969 -0.824 1 78.06 224 ASN A C 1
ATOM 1815 O O . ASN A 1 224 ? -19.047 14.773 -1.688 1 78.06 224 ASN A O 1
ATOM 1819 N N . LYS A 1 225 ? -19.969 14.508 0.244 1 77.31 225 LYS A N 1
ATOM 1820 C CA . LYS A 1 225 ? -20.328 15.898 0.507 1 77.31 225 LYS A CA 1
ATOM 1821 C C . LYS A 1 225 ? -19.422 16.516 1.572 1 77.31 225 LYS A C 1
ATOM 1823 O O . LYS A 1 225 ? -19.875 17.281 2.414 1 77.31 225 LYS A O 1
ATOM 1828 N N . GLY A 1 226 ? -18.156 16.047 1.479 1 87.31 226 GLY A N 1
ATOM 1829 C CA . GLY A 1 226 ? -17.234 16.578 2.475 1 87.31 226 GLY A CA 1
ATOM 1830 C C . GLY A 1 226 ? -16.906 15.57 3.564 1 87.31 226 GLY A C 1
ATOM 1831 O O . GLY A 1 226 ? -17.359 14.422 3.523 1 87.31 226 GLY A O 1
ATOM 1832 N N . VAL A 1 227 ? -16.047 16 4.523 1 91.62 227 VAL A N 1
ATOM 1833 C CA . VAL A 1 227 ? -15.664 15.109 5.609 1 91.62 227 VAL A CA 1
ATOM 1834 C C . VAL A 1 227 ? -16.469 15.438 6.863 1 91.62 227 VAL A C 1
ATOM 1836 O O . VAL A 1 227 ? -16.859 16.594 7.07 1 91.62 227 VAL A O 1
ATOM 1839 N N . ASN A 1 228 ? -16.812 14.539 7.582 1 92 228 ASN A N 1
ATOM 1840 C CA . ASN A 1 228 ? -17.438 14.734 8.883 1 92 228 ASN A CA 1
ATOM 1841 C C . ASN A 1 228 ? -16.672 14.008 9.992 1 92 228 ASN A C 1
ATOM 1843 O O . ASN A 1 228 ? -16.109 12.938 9.758 1 92 228 ASN A O 1
ATOM 1847 N N . TYR A 1 229 ? -16.75 14.617 11.125 1 94.88 229 TYR A N 1
ATOM 1848 C CA . TYR A 1 229 ? -15.953 14.148 12.25 1 94.88 229 TYR A CA 1
ATOM 1849 C C . TYR A 1 229 ? -16.328 12.719 12.633 1 94.88 229 TYR A C 1
ATOM 1851 O O . TYR A 1 229 ? -15.461 11.906 12.961 1 94.88 229 TYR A O 1
ATOM 1859 N N . LYS A 1 230 ? -17.562 12.398 12.602 1 94.06 230 LYS A N 1
ATOM 1860 C CA . LYS A 1 230 ? -18.016 11.078 13 1 94.06 230 LYS A CA 1
ATOM 1861 C C . LYS A 1 230 ? -17.422 9.992 12.109 1 94.06 230 LYS A C 1
ATOM 1863 O O . LYS A 1 230 ? -17 8.938 12.602 1 94.06 230 LYS A O 1
ATOM 1868 N N . SER A 1 231 ? -17.391 10.234 10.828 1 94.94 231 SER A N 1
ATOM 1869 C CA . SER A 1 231 ? -16.812 9.273 9.891 1 94.94 231 SER A CA 1
ATOM 1870 C C . SER A 1 231 ? -15.32 9.109 10.125 1 94.94 231 SER A C 1
ATOM 1872 O O . SER A 1 231 ? -14.797 7.996 10.062 1 94.94 231 SER A O 1
ATOM 1874 N N . PHE A 1 232 ? -14.695 10.266 10.375 1 97.06 232 PHE A N 1
ATOM 1875 C CA . PHE A 1 232 ? -13.273 10.234 10.68 1 97.06 232 PHE A CA 1
ATOM 1876 C C . PHE A 1 232 ? -13.016 9.453 11.969 1 97.06 232 PHE A C 1
ATOM 1878 O O . PHE A 1 232 ? -12.172 8.555 12 1 97.06 232 PHE A O 1
ATOM 1885 N N . LEU A 1 233 ? -13.773 9.703 13 1 96.69 233 LEU A N 1
ATOM 1886 C CA . LEU A 1 233 ? -13.641 9.023 14.281 1 96.69 233 LEU A CA 1
ATOM 1887 C C . LEU A 1 233 ? -13.852 7.523 14.133 1 96.69 233 LEU A C 1
ATOM 1889 O O . LEU A 1 233 ? -13.141 6.727 14.75 1 96.69 233 LEU A O 1
ATOM 1893 N N . SER A 1 234 ? -14.797 7.16 13.383 1 96.19 234 SER A N 1
ATOM 1894 C CA . SER A 1 234 ? -15.086 5.75 13.156 1 96.19 234 SER A CA 1
ATOM 1895 C C . SER A 1 234 ? -13.883 5.023 12.57 1 96.19 234 SER A C 1
ATOM 1897 O O . SER A 1 234 ? -13.625 3.865 12.906 1 96.19 234 SER A O 1
ATOM 1899 N N . LEU A 1 235 ? -13.141 5.641 11.727 1 96.94 235 LEU A N 1
ATOM 1900 C CA . LEU A 1 235 ? -11.953 5.035 11.125 1 96.94 235 LEU A CA 1
ATOM 1901 C C . LEU A 1 235 ? -10.852 4.848 12.156 1 96.94 235 LEU A C 1
ATOM 1903 O O . LEU A 1 235 ? -10.18 3.816 12.172 1 96.94 235 LEU A O 1
ATOM 1907 N N . ILE A 1 236 ? -10.703 5.879 13.008 1 97.75 236 ILE A N 1
ATOM 1908 C CA . ILE A 1 236 ? -9.695 5.758 14.055 1 97.75 236 ILE A CA 1
ATOM 1909 C C . ILE A 1 236 ? -10.086 4.641 15.023 1 97.75 236 ILE A C 1
ATOM 1911 O O . ILE A 1 236 ? -9.234 3.895 15.5 1 97.75 236 ILE A O 1
ATOM 1915 N N . TYR A 1 237 ? -11.367 4.516 15.297 1 95.75 237 TYR A N 1
ATOM 1916 C CA . TYR A 1 237 ? -11.875 3.43 16.125 1 95.75 237 TYR A CA 1
ATOM 1917 C C . TYR A 1 237 ? -11.578 2.074 15.5 1 95.75 237 TYR A C 1
ATOM 1919 O O . TYR A 1 237 ? -11.141 1.147 16.188 1 95.75 237 TYR A O 1
ATOM 1927 N N . THR A 1 238 ? -11.883 1.97 14.219 1 94.38 238 THR A N 1
ATOM 1928 C CA . THR A 1 238 ? -11.594 0.742 13.484 1 94.38 238 THR A CA 1
ATOM 1929 C C . THR A 1 238 ? -10.117 0.378 13.594 1 94.38 238 THR A C 1
ATOM 1931 O O . THR A 1 238 ? -9.773 -0.769 13.883 1 94.38 238 THR A O 1
ATOM 1934 N N . TYR A 1 239 ? -9.281 1.305 13.359 1 96.19 239 TYR A N 1
ATOM 1935 C CA . TYR A 1 239 ? -7.852 1.092 13.508 1 96.19 239 TYR A CA 1
ATOM 1936 C C . TYR A 1 239 ? -7.516 0.598 14.906 1 96.19 239 TYR A C 1
ATOM 1938 O O . TYR A 1 239 ? -6.695 -0.311 15.078 1 96.19 239 TYR A O 1
ATOM 1946 N N . GLY A 1 240 ? -8.078 1.178 15.844 1 93.81 240 GLY A N 1
ATOM 1947 C CA . GLY A 1 240 ? -7.832 0.821 17.234 1 93.81 240 GLY A CA 1
ATOM 1948 C C . GLY A 1 240 ? -8.172 -0.624 17.547 1 93.81 240 GLY A C 1
ATOM 1949 O O . GLY A 1 240 ? -7.566 -1.232 18.438 1 93.81 240 GLY A O 1
ATOM 1950 N N . LYS A 1 241 ? -9.086 -1.224 16.859 1 89.44 241 LYS A N 1
ATOM 1951 C CA . LYS A 1 241 ? -9.547 -2.584 17.109 1 89.44 241 LYS A CA 1
ATOM 1952 C C . LYS A 1 241 ? -8.68 -3.609 16.391 1 89.44 241 LYS A C 1
ATOM 1954 O O . LYS A 1 241 ? -8.734 -4.801 16.703 1 89.44 241 LYS A O 1
ATOM 1959 N N . THR A 1 242 ? -8.031 -3.121 15.438 1 83.94 242 THR A N 1
ATOM 1960 C CA . THR A 1 242 ? -7.215 -4.035 14.648 1 83.94 242 THR A CA 1
ATOM 1961 C C . THR A 1 242 ? -5.953 -4.43 15.414 1 83.94 242 THR A C 1
ATOM 1963 O O . THR A 1 242 ? -5.238 -3.568 15.93 1 83.94 242 THR A O 1
ATOM 1966 N N . ILE A 1 243 ? -5.832 -5.77 15.664 1 72.62 243 ILE A N 1
ATOM 1967 C CA . ILE A 1 243 ? -4.605 -6.301 16.234 1 72.62 243 ILE A CA 1
ATOM 1968 C C . ILE A 1 243 ? -3.699 -6.832 15.133 1 72.62 243 ILE A C 1
ATOM 1970 O O . ILE A 1 243 ? -4.07 -7.762 14.414 1 72.62 243 ILE A O 1
ATOM 1974 N N . GLN A 1 244 ? -2.76 -6.07 14.836 1 64.25 244 GLN A N 1
ATOM 1975 C CA . GLN A 1 244 ? -1.818 -6.559 13.836 1 64.25 244 GLN A CA 1
ATOM 1976 C C . GLN A 1 244 ? -0.872 -7.598 14.438 1 64.25 244 GLN A C 1
ATOM 1978 O O . GLN A 1 244 ? -0.139 -7.305 15.383 1 64.25 244 GLN A O 1
ATOM 1983 N N . ARG A 1 245 ? -1.249 -8.922 14.273 1 54.88 245 ARG A N 1
ATOM 1984 C CA . ARG A 1 245 ? -0.381 -9.992 14.766 1 54.88 245 ARG A CA 1
ATOM 1985 C C . ARG A 1 245 ? 0.692 -10.336 13.734 1 54.88 245 ARG A C 1
ATOM 1987 O O . ARG A 1 245 ? 0.379 -10.758 12.625 1 54.88 245 ARG A O 1
ATOM 1994 N N . PHE A 1 246 ? 1.731 -9.562 13.719 1 52.91 246 PHE A N 1
ATOM 1995 C CA . PHE A 1 246 ? 2.779 -9.969 12.789 1 52.91 246 PHE A CA 1
ATOM 1996 C C . PHE A 1 246 ? 3.412 -11.281 13.227 1 52.91 246 PHE A C 1
ATOM 1998 O O . PHE A 1 246 ? 3.479 -11.578 14.422 1 52.91 246 PHE A O 1
ATOM 2005 N N . GLY A 1 247 ? 2.947 -12.391 12.766 1 41.12 247 GLY A N 1
ATOM 2006 C CA . GLY A 1 247 ? 3.412 -13.727 13.102 1 41.12 247 GLY A CA 1
ATOM 2007 C C . GLY A 1 247 ? 4.801 -13.742 13.703 1 41.12 247 GLY A C 1
ATOM 2008 O O . GLY A 1 247 ? 5.727 -13.133 13.172 1 41.12 247 GLY A O 1
ATOM 2009 N N . THR A 1 248 ? 4.934 -13.484 15.055 1 36.44 248 THR A N 1
ATOM 2010 C CA . THR A 1 248 ? 6.145 -14.055 15.625 1 36.44 248 THR A CA 1
ATOM 2011 C C . THR A 1 248 ? 6.309 -15.516 15.219 1 36.44 248 THR A C 1
ATOM 2013 O O . THR A 1 248 ? 5.324 -16.203 14.977 1 36.44 248 THR A O 1
ATOM 2016 N N . MET B 1 1 ? -63.469 -50 14.453 1 59.88 1 MET B N 1
ATOM 2017 C CA . MET B 1 1 ? -62.094 -50.219 14.898 1 59.88 1 MET B CA 1
ATOM 2018 C C . MET B 1 1 ? -61.125 -49.938 13.773 1 59.88 1 MET B C 1
ATOM 2020 O O . MET B 1 1 ? -60.094 -49.25 13.977 1 59.88 1 MET B O 1
ATOM 2024 N N . ILE B 1 2 ? -61.438 -50.156 12.555 1 69.06 2 ILE B N 1
ATOM 2025 C CA . ILE B 1 2 ? -60.562 -50.031 11.391 1 69.06 2 ILE B CA 1
ATOM 2026 C C . ILE B 1 2 ? -60.562 -48.594 10.906 1 69.06 2 ILE B C 1
ATOM 2028 O O . ILE B 1 2 ? -59.5 -48.062 10.57 1 69.06 2 ILE B O 1
ATOM 2032 N N . ALA B 1 3 ? -61.562 -47.875 11.164 1 75.56 3 ALA B N 1
ATOM 2033 C CA . ALA B 1 3 ? -61.656 -46.5 10.695 1 75.56 3 ALA B CA 1
ATOM 2034 C C . ALA B 1 3 ? -60.781 -45.562 11.539 1 75.56 3 ALA B C 1
ATOM 2036 O O . ALA B 1 3 ? -60.094 -44.688 11.008 1 75.56 3 ALA B O 1
ATOM 2037 N N . ALA B 1 4 ? -60.812 -45.812 12.766 1 74.06 4 ALA B N 1
ATOM 2038 C CA . ALA B 1 4 ? -60 -45 13.688 1 74.06 4 ALA B CA 1
ATOM 2039 C C . ALA B 1 4 ? -58.5 -45.25 13.445 1 74.06 4 ALA B C 1
ATOM 2041 O O . ALA B 1 4 ? -57.719 -44.312 13.539 1 74.06 4 ALA B O 1
ATOM 2042 N N . ILE B 1 5 ? -58.219 -46.406 13.031 1 70.94 5 ILE B N 1
ATOM 2043 C CA . ILE B 1 5 ? -56.844 -46.781 12.75 1 70.94 5 ILE B CA 1
ATOM 2044 C C . ILE B 1 5 ? -56.375 -46.094 11.453 1 70.94 5 ILE B C 1
ATOM 2046 O O . ILE B 1 5 ? -55.281 -45.562 11.383 1 70.94 5 ILE B O 1
ATOM 2050 N N . VAL B 1 6 ? -57.312 -46.031 10.586 1 75.56 6 VAL B N 1
ATOM 2051 C CA . VAL B 1 6 ? -57 -45.438 9.281 1 75.56 6 VAL B CA 1
ATOM 2052 C C . VAL B 1 6 ? -56.812 -43.938 9.438 1 75.56 6 VAL B C 1
ATOM 2054 O O . VAL B 1 6 ? -55.875 -43.344 8.867 1 75.56 6 VAL B O 1
ATOM 2057 N N . LEU B 1 7 ? -57.594 -43.344 10.281 1 75.5 7 LEU B N 1
ATOM 2058 C CA . LEU B 1 7 ? -57.5 -41.906 10.516 1 75.5 7 LEU B CA 1
ATOM 2059 C C . LEU B 1 7 ? -56.219 -41.562 11.266 1 75.5 7 LEU B C 1
ATOM 2061 O O . LEU B 1 7 ? -55.594 -40.531 10.984 1 75.5 7 LEU B O 1
ATOM 2065 N N . ARG B 1 8 ? -55.812 -42.406 12.141 1 76.94 8 ARG B N 1
ATOM 2066 C CA . ARG B 1 8 ? -54.562 -42.219 12.875 1 76.94 8 ARG B CA 1
ATOM 2067 C C . ARG B 1 8 ? -53.375 -42.375 11.961 1 76.94 8 ARG B C 1
ATOM 2069 O O . ARG B 1 8 ? -52.406 -41.625 12.055 1 76.94 8 ARG B O 1
ATOM 2076 N N . VAL B 1 9 ? -53.438 -43.344 11.117 1 75.69 9 VAL B N 1
ATOM 2077 C CA . VAL B 1 9 ? -52.344 -43.562 10.164 1 75.69 9 VAL B CA 1
ATOM 2078 C C . VAL B 1 9 ? -52.25 -42.406 9.203 1 75.69 9 VAL B C 1
ATOM 2080 O O . VAL B 1 9 ? -51.156 -41.938 8.906 1 75.69 9 VAL B O 1
ATOM 2083 N N . LEU B 1 10 ? -53.438 -41.906 8.859 1 75.44 10 LEU B N 1
ATOM 2084 C CA . LEU B 1 10 ? -53.438 -40.719 7.977 1 75.44 10 LEU B CA 1
ATOM 2085 C C . LEU B 1 10 ? -52.906 -39.5 8.68 1 75.44 10 LEU B C 1
ATOM 2087 O O . LEU B 1 10 ? -52.156 -38.719 8.078 1 75.44 10 LEU B O 1
ATOM 2091 N N . HIS B 1 11 ? -53.25 -39.344 9.914 1 77.06 11 HIS B N 1
ATOM 2092 C CA . HIS B 1 11 ? -52.75 -38.25 10.727 1 77.06 11 HIS B CA 1
ATOM 2093 C C . HIS B 1 11 ? -51.219 -38.375 10.891 1 77.06 11 HIS B C 1
ATOM 2095 O O . HIS B 1 11 ? -50.531 -37.375 10.805 1 77.06 11 HIS B O 1
ATOM 2101 N N . TYR B 1 12 ? -50.719 -39.562 11.125 1 74.94 12 TYR B N 1
ATOM 2102 C CA . TYR B 1 12 ? -49.281 -39.75 11.281 1 74.94 12 TYR B CA 1
ATOM 2103 C C . TYR B 1 12 ? -48.531 -39.5 9.969 1 74.94 12 TYR B C 1
ATOM 2105 O O . TYR B 1 12 ? -47.469 -38.906 9.961 1 74.94 12 TYR B O 1
ATOM 2113 N N . ILE B 1 13 ? -49.156 -39.906 8.898 1 77.12 13 ILE B N 1
ATOM 2114 C CA . ILE B 1 13 ? -48.594 -39.656 7.578 1 77.12 13 ILE B CA 1
ATOM 2115 C C . ILE B 1 13 ? -48.562 -38.156 7.281 1 77.12 13 ILE B C 1
ATOM 2117 O O . ILE B 1 13 ? -47.562 -37.625 6.793 1 77.12 13 ILE B O 1
ATOM 2121 N N . LEU B 1 14 ? -49.625 -37.5 7.641 1 74.38 14 LEU B N 1
ATOM 2122 C CA . LEU B 1 14 ? -49.688 -36.062 7.434 1 74.38 14 LEU B CA 1
ATOM 2123 C C . LEU B 1 14 ? -48.719 -35.344 8.336 1 74.38 14 LEU B C 1
ATOM 2125 O O . LEU B 1 14 ? -48.062 -34.375 7.902 1 74.38 14 LEU B O 1
ATOM 2129 N N . THR B 1 15 ? -48.625 -35.75 9.57 1 72.25 15 THR B N 1
ATOM 2130 C CA . THR B 1 15 ? -47.656 -35.156 10.492 1 72.25 15 THR B CA 1
ATOM 2131 C C . THR B 1 15 ? -46.25 -35.438 10.039 1 72.25 15 THR B C 1
ATOM 2133 O O . THR B 1 15 ? -45.375 -34.562 10.125 1 72.25 15 THR B O 1
ATOM 2136 N N . LEU B 1 16 ? -45.969 -36.656 9.562 1 71.88 16 LEU B N 1
ATOM 2137 C CA . LEU B 1 16 ? -44.625 -36.969 9.023 1 71.88 16 LEU B CA 1
ATOM 2138 C C . LEU B 1 16 ? -44.344 -36.156 7.777 1 71.88 16 LEU B C 1
ATOM 2140 O O . LEU B 1 16 ? -43.219 -35.688 7.594 1 71.88 16 LEU B O 1
ATOM 2144 N N . GLY B 1 17 ? -45.312 -35.969 6.961 1 67.75 17 GLY B N 1
ATOM 2145 C CA . GLY B 1 17 ? -45.188 -35.094 5.805 1 67.75 17 GLY B CA 1
ATOM 2146 C C . GLY B 1 17 ? -44.875 -33.656 6.18 1 67.75 17 GLY B C 1
ATOM 2147 O O . GLY B 1 17 ? -44 -33.031 5.559 1 67.75 17 GLY B O 1
ATOM 2148 N N . LEU B 1 18 ? -45.5 -33.156 7.145 1 64.75 18 LEU B N 1
ATOM 2149 C CA . LEU B 1 18 ? -45.25 -31.812 7.637 1 64.75 18 LEU B CA 1
ATOM 2150 C C . LEU B 1 18 ? -43.875 -31.703 8.289 1 64.75 18 LEU B C 1
ATOM 2152 O O . LEU B 1 18 ? -43.188 -30.703 8.102 1 64.75 18 LE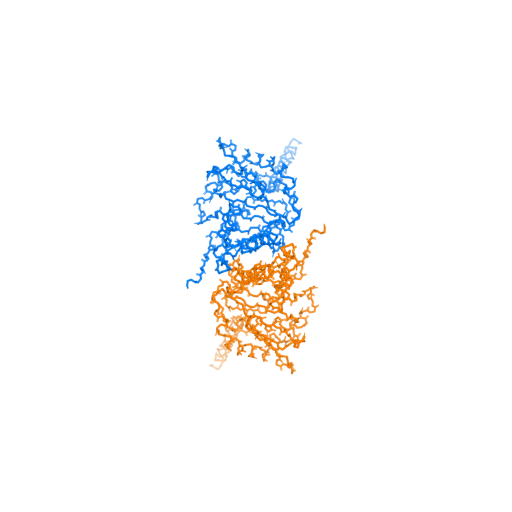U B O 1
ATOM 2156 N N . ILE B 1 19 ? -43.438 -32.656 9 1 63.47 19 ILE B N 1
ATOM 2157 C CA . ILE B 1 19 ? -42.094 -32.688 9.602 1 63.47 19 ILE B CA 1
ATOM 2158 C C . ILE B 1 19 ? -41.031 -32.781 8.5 1 63.47 19 ILE B C 1
ATOM 2160 O O . ILE B 1 19 ? -40.031 -32.062 8.547 1 63.47 19 ILE B O 1
ATOM 2164 N N . LEU B 1 20 ? -41.281 -33.625 7.5 1 62.41 20 LEU B N 1
ATOM 2165 C CA . LEU B 1 20 ? -40.375 -33.719 6.367 1 62.41 20 LEU B CA 1
ATOM 2166 C C . LEU B 1 20 ? -40.344 -32.375 5.605 1 62.41 20 LEU B C 1
ATOM 2168 O O . LEU B 1 20 ? -39.25 -31.922 5.207 1 62.41 20 LEU B O 1
ATOM 2172 N N . ARG B 1 21 ? -41.469 -31.828 5.355 1 59.84 21 ARG B N 1
ATOM 2173 C CA . ARG B 1 21 ? -41.531 -30.516 4.727 1 59.84 21 ARG B CA 1
ATOM 2174 C C . ARG B 1 21 ? -40.812 -29.469 5.562 1 59.84 21 ARG B C 1
ATOM 2176 O O . ARG B 1 21 ? -40.031 -28.672 5.035 1 59.84 21 ARG B O 1
ATOM 2183 N N . ASN B 1 22 ? -41.031 -29.438 6.844 1 56.38 22 ASN B N 1
ATOM 2184 C CA . ASN B 1 22 ? -40.312 -28.547 7.75 1 56.38 22 ASN B CA 1
ATOM 2185 C C . ASN B 1 22 ? -38.812 -28.859 7.789 1 56.38 22 ASN B C 1
ATOM 2187 O O . ASN B 1 22 ? -38 -27.953 7.848 1 56.38 22 ASN B O 1
ATOM 2191 N N . PHE B 1 23 ? -38.531 -30.156 7.891 1 56.66 23 PHE B N 1
ATOM 2192 C CA . PHE B 1 23 ? -37.125 -30.578 7.816 1 56.66 23 PHE B CA 1
ATOM 2193 C C . PHE B 1 23 ? -36.531 -30.188 6.477 1 56.66 23 PHE B C 1
ATOM 2195 O O . PHE B 1 23 ? -35.406 -29.703 6.426 1 56.66 23 PHE B O 1
ATOM 2202 N N . LEU B 1 24 ? -37.25 -30.453 5.402 1 54.38 24 LEU B N 1
ATOM 2203 C CA . LEU B 1 24 ? -36.781 -30.031 4.082 1 54.38 24 LEU B CA 1
ATOM 2204 C C . LEU B 1 24 ? -36.719 -28.516 3.982 1 54.38 24 LEU B C 1
ATOM 2206 O O . LEU B 1 24 ? -35.781 -27.969 3.361 1 54.38 24 LEU B O 1
ATOM 2210 N N . TYR B 1 25 ? -37.625 -27.828 4.52 1 51.44 25 TYR B N 1
ATOM 2211 C CA . TYR B 1 25 ? -37.656 -26.375 4.531 1 51.44 25 TYR B CA 1
ATOM 2212 C C . TYR B 1 25 ? -36.562 -25.828 5.422 1 51.44 25 TYR B C 1
ATOM 2214 O O . TYR B 1 25 ? -36.094 -24.703 5.215 1 51.44 25 TYR B O 1
ATOM 2222 N N . HIS B 1 26 ? -36.219 -26.5 6.5 1 49.25 26 HIS B N 1
ATOM 2223 C CA . HIS B 1 26 ? -35.125 -26.109 7.352 1 49.25 26 HIS B CA 1
ATOM 2224 C C . HIS B 1 26 ? -33.812 -26.688 6.855 1 49.25 26 HIS B C 1
ATOM 2226 O O . HIS B 1 26 ? -32.781 -26.562 7.52 1 49.25 26 HIS B O 1
ATOM 2232 N N . ILE B 1 27 ? -33.875 -27.656 5.945 1 45.75 27 ILE B N 1
ATOM 2233 C CA . ILE B 1 27 ? -32.594 -27.906 5.266 1 45.75 27 ILE B CA 1
ATOM 2234 C C . ILE B 1 27 ? -32.062 -26.594 4.688 1 45.75 27 ILE B C 1
ATOM 2236 O O . ILE B 1 27 ? -32.719 -25.969 3.855 1 45.75 27 ILE B O 1
ATOM 2240 N N . PRO B 1 28 ? -31.297 -25.859 5.523 1 43.72 28 PRO B N 1
ATOM 2241 C CA . PRO B 1 28 ? -30.797 -24.609 4.934 1 43.72 28 PRO B CA 1
ATOM 2242 C C . PRO B 1 28 ? -30.422 -24.766 3.461 1 43.72 28 PRO B C 1
ATOM 2244 O O . PRO B 1 28 ? -30.016 -25.844 3.033 1 43.72 28 PRO B O 1
ATOM 2247 N N . ASN B 1 29 ? -31.109 -23.969 2.576 1 42.19 29 ASN B N 1
ATOM 2248 C CA . ASN B 1 29 ? -30.609 -23.812 1.212 1 42.19 29 ASN B CA 1
ATOM 2249 C C . ASN B 1 29 ? -29.094 -23.953 1.151 1 42.19 29 ASN B C 1
ATOM 2251 O O . ASN B 1 29 ? -28.5 -23.859 0.076 1 42.19 29 ASN B O 1
ATOM 2255 N N . ALA B 1 30 ? -28.516 -23.984 2.258 1 41.31 30 ALA B N 1
ATOM 2256 C CA . ALA B 1 30 ? -27.078 -24.266 2.344 1 41.31 30 ALA B CA 1
ATOM 2257 C C . ALA B 1 30 ? -26.766 -25.656 1.806 1 41.31 30 ALA B C 1
ATOM 2259 O O . ALA B 1 30 ? -25.703 -25.859 1.207 1 41.31 30 ALA B O 1
ATOM 2260 N N . TYR B 1 31 ? -27.562 -26.656 2.041 1 39.66 31 TYR B N 1
ATOM 2261 C CA . TYR B 1 31 ? -27.281 -27.984 1.529 1 39.66 31 TYR B CA 1
ATOM 2262 C C . TYR B 1 31 ? -27.578 -28.078 0.036 1 39.66 31 TYR B C 1
ATOM 2264 O O . TYR B 1 31 ? -26.891 -28.797 -0.698 1 39.66 31 TYR B O 1
ATOM 2272 N N . LEU B 1 32 ? -28.75 -27.609 -0.399 1 35.84 32 LEU B N 1
ATOM 2273 C CA . LEU B 1 32 ? -29 -27.531 -1.836 1 35.84 32 LEU B CA 1
ATOM 2274 C C . LEU B 1 32 ? -28.156 -26.422 -2.471 1 35.84 32 LEU B C 1
ATOM 2276 O O . LEU B 1 32 ? -28.266 -26.156 -3.67 1 35.84 32 LEU B O 1
ATOM 2280 N N . SER B 1 33 ? -27.844 -25.391 -1.708 1 38.66 33 SER B N 1
ATOM 2281 C CA . SER B 1 33 ? -26.688 -24.703 -2.266 1 38.66 33 SER B CA 1
ATOM 2282 C C . SER B 1 33 ? -25.625 -25.688 -2.746 1 38.66 33 SER B C 1
ATOM 2284 O O . SER B 1 33 ? -24.781 -26.141 -1.961 1 38.66 33 SER B O 1
ATOM 2286 N N . PHE B 1 34 ? -26.062 -26.844 -3.221 1 35 34 PHE B N 1
ATOM 2287 C CA . PHE B 1 34 ? -25.188 -27.562 -4.129 1 35 34 PHE B CA 1
ATOM 2288 C C . PHE B 1 34 ? -24.031 -26.688 -4.57 1 35 34 PHE B C 1
ATOM 2290 O O . PHE B 1 34 ? -24.234 -25.562 -5.043 1 35 34 PHE B O 1
ATOM 2297 N N . TYR B 1 35 ? -22.938 -26.875 -3.938 1 42.31 35 TYR B N 1
ATOM 2298 C CA . TYR B 1 35 ? -21.641 -26.391 -4.426 1 42.31 35 TYR B CA 1
ATOM 2299 C C . TYR B 1 35 ? -21.672 -26.234 -5.941 1 42.31 35 TYR B C 1
ATOM 2301 O O . TYR B 1 35 ? -21.453 -27.188 -6.676 1 42.31 35 TYR B O 1
ATOM 2309 N N . LYS B 1 36 ? -22.766 -25.875 -6.488 1 48.19 36 LYS B N 1
ATOM 2310 C CA . LYS B 1 36 ? -22.562 -25.609 -7.906 1 48.19 36 LYS B CA 1
ATOM 2311 C C . LYS B 1 36 ? -21.109 -25.266 -8.203 1 48.19 36 LYS B C 1
ATOM 2313 O O . LYS B 1 36 ? -20.594 -24.25 -7.742 1 48.19 36 LYS B O 1
ATOM 2318 N N . LYS B 1 37 ? -20.344 -26.406 -8.336 1 60.38 37 LYS B N 1
ATOM 2319 C CA . LYS B 1 37 ? -18.953 -26.375 -8.805 1 60.38 37 LYS B CA 1
ATOM 2320 C C . LYS B 1 37 ? -18.766 -25.312 -9.883 1 60.38 37 LYS B C 1
ATOM 2322 O O . LYS B 1 37 ? -19.547 -25.25 -10.844 1 60.38 37 LYS B O 1
ATOM 2327 N N . ASN B 1 38 ? -18.25 -24.25 -9.406 1 69.62 38 ASN B N 1
ATOM 2328 C CA . ASN B 1 38 ? -17.984 -23.203 -10.391 1 69.62 38 ASN B CA 1
ATOM 2329 C C . ASN B 1 38 ? -17.25 -23.75 -11.609 1 69.62 38 ASN B C 1
ATOM 2331 O O . ASN B 1 38 ? -16.031 -23.891 -11.586 1 69.62 38 ASN B O 1
ATOM 2335 N N . SER B 1 39 ? -18.094 -24.328 -12.578 1 82.94 39 SER B N 1
ATOM 2336 C CA . SER B 1 39 ? -17.516 -24.828 -13.812 1 82.94 39 SER B CA 1
ATOM 2337 C C . SER B 1 39 ? -16.781 -23.719 -14.57 1 82.94 39 SER B C 1
ATOM 2339 O O . SER B 1 39 ? -17.109 -22.531 -14.414 1 82.94 39 SER B O 1
ATOM 2341 N N . VAL B 1 40 ? -15.852 -24.141 -15.273 1 86.69 40 VAL B N 1
ATOM 2342 C CA . VAL B 1 40 ? -15.055 -23.188 -16.047 1 86.69 40 VAL B CA 1
ATOM 2343 C C . VAL B 1 40 ? -15.961 -22.406 -16.984 1 86.69 40 VAL B C 1
ATOM 2345 O O . VAL B 1 40 ? -15.742 -21.203 -17.219 1 86.69 40 VAL B O 1
ATOM 2348 N N . ILE B 1 41 ? -16.922 -23.047 -17.516 1 85.81 41 ILE B N 1
ATOM 2349 C CA . ILE B 1 41 ? -17.844 -22.391 -18.438 1 85.81 41 ILE B CA 1
ATOM 2350 C C . ILE B 1 41 ? -18.578 -21.25 -17.734 1 85.81 41 ILE B C 1
ATOM 2352 O O . ILE B 1 41 ? -18.672 -20.141 -18.266 1 85.81 41 ILE B O 1
ATOM 2356 N N . SER B 1 42 ? -19.047 -21.5 -16.547 1 90.31 42 SER B N 1
ATOM 2357 C CA . SER B 1 42 ? -19.719 -20.484 -15.766 1 90.31 42 SER B CA 1
ATOM 2358 C C . SER B 1 42 ? -18.781 -19.328 -15.43 1 90.31 42 SER B C 1
ATOM 2360 O O . SER B 1 42 ? -19.156 -18.156 -15.539 1 90.31 42 SER B O 1
ATOM 2362 N N . ILE B 1 43 ? -17.578 -19.656 -15.094 1 93.75 43 ILE B N 1
ATOM 2363 C CA . ILE B 1 43 ? -16.594 -18.641 -14.719 1 93.75 43 ILE B CA 1
ATOM 2364 C C . ILE B 1 43 ? -16.234 -17.781 -15.93 1 93.75 43 ILE B C 1
ATOM 2366 O O . ILE B 1 43 ? -16.188 -16.562 -15.828 1 93.75 43 ILE B O 1
ATOM 2370 N N . ARG B 1 44 ? -16.094 -18.406 -17.047 1 91.69 44 ARG B N 1
ATOM 2371 C CA . ARG B 1 44 ? -15.758 -17.688 -18.266 1 91.69 44 ARG B CA 1
ATOM 2372 C C . ARG B 1 44 ? -16.906 -16.797 -18.703 1 91.69 44 ARG B C 1
ATOM 2374 O O . ARG B 1 44 ? -16.703 -15.695 -19.219 1 91.69 44 ARG B O 1
ATOM 2381 N N . ASN B 1 45 ? -18.109 -17.297 -18.547 1 92.75 45 ASN B N 1
ATOM 2382 C CA . ASN B 1 45 ? -19.281 -16.469 -18.844 1 92.75 45 ASN B CA 1
ATOM 2383 C C . ASN B 1 45 ? -19.344 -15.242 -17.953 1 92.75 45 ASN B C 1
ATOM 2385 O O . ASN B 1 45 ? -19.672 -14.148 -18.406 1 92.75 45 ASN B O 1
ATOM 2389 N N . ASP B 1 46 ? -19.094 -15.477 -16.656 1 94.19 46 ASP B N 1
ATOM 2390 C CA . ASP B 1 46 ? -19.047 -14.344 -15.734 1 94.19 46 ASP B CA 1
ATOM 2391 C C . ASP B 1 46 ? -17.984 -13.336 -16.156 1 94.19 46 ASP B C 1
ATOM 2393 O O . ASP B 1 46 ? -18.203 -12.125 -16.094 1 94.19 46 ASP B O 1
ATOM 2397 N N . ALA B 1 47 ? -16.844 -13.82 -16.578 1 94.25 47 ALA B N 1
ATOM 2398 C CA . ALA B 1 47 ? -15.727 -12.969 -16.969 1 94.25 47 ALA B CA 1
ATOM 2399 C C . ALA B 1 47 ? -16.109 -12.07 -18.141 1 94.25 47 ALA B C 1
ATOM 2401 O O . ALA B 1 47 ? -15.648 -10.93 -18.219 1 94.25 47 ALA B O 1
ATOM 2402 N N . LYS B 1 48 ? -16.938 -12.547 -19 1 93.5 48 LYS B N 1
ATOM 2403 C CA . LYS B 1 48 ? -17.359 -11.797 -20.188 1 93.5 48 LYS B CA 1
ATOM 2404 C C . LYS B 1 48 ? -18.156 -10.562 -19.797 1 93.5 48 LYS B C 1
ATOM 2406 O O . LYS B 1 48 ? -18.234 -9.594 -20.562 1 93.5 48 LYS B O 1
ATOM 2411 N N . HIS B 1 49 ? -18.766 -10.555 -18.656 1 93 49 HIS B N 1
ATOM 2412 C CA . HIS B 1 49 ? -19.641 -9.453 -18.25 1 93 49 HIS B CA 1
ATOM 2413 C C . HIS B 1 49 ? -18.859 -8.43 -17.422 1 93 49 HIS B C 1
ATOM 2415 O O . HIS B 1 49 ? -19.406 -7.387 -17.047 1 93 49 HIS B O 1
ATOM 2421 N N . LEU B 1 50 ? -17.656 -8.812 -17.125 1 93.06 50 LEU B N 1
ATOM 2422 C CA . LEU B 1 50 ? -16.828 -7.871 -16.391 1 93.06 50 LEU B CA 1
ATOM 2423 C C . LEU B 1 50 ? -16.344 -6.738 -17.281 1 93.06 50 LEU B C 1
ATOM 2425 O O . LEU B 1 50 ? -16 -6.969 -18.453 1 93.06 50 LEU B O 1
ATOM 2429 N N . LYS B 1 51 ? -16.297 -5.52 -16.828 1 92.5 51 LYS B N 1
ATOM 2430 C CA . LYS B 1 51 ? -15.859 -4.363 -17.594 1 92.5 51 LYS B CA 1
ATOM 2431 C C . LYS B 1 51 ? -14.359 -4.438 -17.891 1 92.5 51 LYS B C 1
ATOM 2433 O O . LYS B 1 51 ? -13.914 -4.027 -18.953 1 92.5 51 LYS B O 1
ATOM 2438 N N . LYS B 1 52 ? -13.586 -4.922 -16.938 1 94.56 52 LYS B N 1
ATOM 2439 C CA . LYS B 1 52 ? -12.148 -5.129 -17.094 1 94.56 52 LYS B CA 1
ATOM 2440 C C . LYS B 1 52 ? -11.648 -6.234 -16.172 1 94.56 52 LYS B C 1
ATOM 2442 O O . LYS B 1 52 ? -12.281 -6.539 -15.156 1 94.56 52 LYS B O 1
ATOM 2447 N N . LEU B 1 53 ? -10.562 -6.828 -16.531 1 95.88 53 LEU B N 1
ATOM 2448 C CA . LEU B 1 53 ? -9.859 -7.832 -15.75 1 95.88 53 LEU B CA 1
ATOM 2449 C C . LEU B 1 53 ? -8.43 -7.383 -15.453 1 95.88 53 LEU B C 1
ATOM 2451 O O . LEU B 1 53 ? -7.77 -6.789 -16.312 1 95.88 53 LEU B O 1
ATOM 2455 N N . PRO B 1 54 ? -7.992 -7.652 -14.312 1 97.25 54 PRO B N 1
ATOM 2456 C CA . PRO B 1 54 ? -6.566 -7.379 -14.094 1 97.25 54 PRO B CA 1
ATOM 2457 C C . PRO B 1 54 ? -5.664 -8.312 -14.898 1 97.25 54 PRO B C 1
ATOM 2459 O O . PRO B 1 54 ? -5.988 -9.484 -15.086 1 97.25 54 PRO B O 1
ATOM 2462 N N . MET B 1 55 ? -4.586 -7.75 -15.359 1 96.75 55 MET B N 1
ATOM 2463 C CA . MET B 1 55 ? -3.561 -8.578 -15.992 1 96.75 55 MET B CA 1
ATOM 2464 C C . MET B 1 55 ? -2.748 -9.328 -14.938 1 96.75 55 MET B C 1
ATOM 2466 O O . MET B 1 55 ? -2.416 -10.5 -15.125 1 96.75 55 MET B O 1
ATOM 2470 N N . HIS B 1 56 ? -2.424 -8.664 -13.852 1 97.44 56 HIS B N 1
ATOM 2471 C CA . HIS B 1 56 ? -1.698 -9.211 -12.711 1 97.44 56 HIS B CA 1
ATOM 2472 C C . HIS B 1 56 ? -2.49 -9.031 -11.422 1 97.44 56 HIS B C 1
ATOM 2474 O O . HIS B 1 56 ? -2.814 -7.906 -11.031 1 97.44 56 HIS B O 1
ATOM 2480 N N . LEU B 1 57 ? -2.824 -10.141 -10.828 1 98.5 57 LEU B N 1
ATOM 2481 C CA . LEU B 1 57 ? -3.576 -10.188 -9.578 1 98.5 57 LEU B CA 1
ATOM 2482 C C . LEU B 1 57 ? -2.705 -10.695 -8.438 1 98.5 57 LEU B C 1
ATOM 2484 O O . LEU B 1 57 ? -2.115 -11.773 -8.531 1 98.5 57 LEU B O 1
ATOM 2488 N N . GLY B 1 58 ? -2.578 -9.836 -7.371 1 98.56 58 GLY B N 1
ATOM 2489 C CA . GLY B 1 58 ? -1.858 -10.25 -6.176 1 98.56 58 GLY B CA 1
ATOM 2490 C C . GLY B 1 58 ? -2.775 -10.656 -5.035 1 98.56 58 GLY B C 1
ATOM 2491 O O . GLY B 1 58 ? -3.771 -9.977 -4.766 1 98.56 58 GLY B O 1
ATOM 2492 N N . PHE B 1 59 ? -2.469 -11.758 -4.406 1 98.56 59 PHE B N 1
ATOM 2493 C CA . PHE B 1 59 ? -3.084 -12.156 -3.148 1 98.56 59 PHE B CA 1
ATOM 2494 C C . PHE B 1 59 ? -2.107 -11.992 -1.992 1 98.56 59 PHE B C 1
ATOM 2496 O O . PHE B 1 59 ? -1.009 -12.555 -2.018 1 98.56 59 PHE B O 1
ATOM 2503 N N . VAL B 1 60 ? -2.48 -11.234 -1.008 1 98.31 60 VAL B N 1
ATOM 2504 C CA . VAL B 1 60 ? -1.662 -11.047 0.185 1 98.31 60 VAL B CA 1
ATOM 2505 C C . VAL B 1 60 ? -2.334 -11.711 1.384 1 98.31 60 VAL B C 1
ATOM 2507 O O . VAL B 1 60 ? -3.443 -11.336 1.77 1 98.31 60 VAL B O 1
ATOM 2510 N N . ILE B 1 61 ? -1.686 -12.703 1.924 1 96.81 61 ILE B N 1
ATOM 2511 C CA . ILE B 1 61 ? -2.186 -13.367 3.125 1 96.81 61 ILE B CA 1
ATOM 2512 C C . ILE B 1 61 ? -1.898 -12.492 4.348 1 96.81 61 ILE B C 1
ATOM 2514 O O . ILE B 1 61 ? -0.74 -12.312 4.73 1 96.81 61 ILE B O 1
ATOM 2518 N N . VAL B 1 62 ? -2.916 -12 4.941 1 95.25 62 VAL B N 1
ATOM 2519 C CA . VAL B 1 62 ? -2.701 -11.078 6.055 1 95.25 62 VAL B CA 1
ATOM 2520 C C . VAL B 1 62 ? -3.037 -11.773 7.371 1 95.25 62 VAL B C 1
ATOM 2522 O O . VAL B 1 62 ? -2.66 -11.297 8.445 1 95.25 62 VAL B O 1
ATOM 2525 N N . GLU B 1 63 ? -3.818 -12.836 7.281 1 90.94 63 GLU B N 1
ATOM 2526 C CA . GLU B 1 63 ? -4.133 -13.68 8.43 1 90.94 63 GLU B CA 1
ATOM 2527 C C . GLU B 1 63 ? -3.904 -15.156 8.109 1 90.94 63 GLU B C 1
ATOM 2529 O O . GLU B 1 63 ? -4.113 -15.586 6.973 1 90.94 63 GLU B O 1
ATOM 2534 N N . ASN B 1 64 ? -3.584 -15.938 9.086 1 87.94 64 ASN B N 1
ATOM 2535 C CA . ASN B 1 64 ? -3.188 -17.328 8.859 1 87.94 64 ASN B CA 1
ATOM 2536 C C . ASN B 1 64 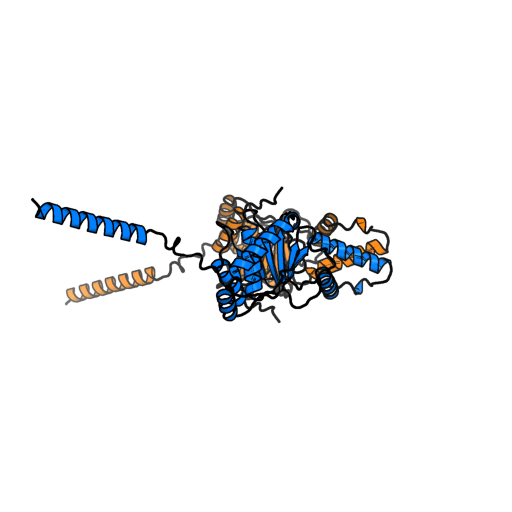? -4.387 -18.266 8.914 1 87.94 64 ASN B C 1
ATOM 2538 O O . ASN B 1 64 ? -4.23 -19.469 9.117 1 87.94 64 ASN B O 1
ATOM 2542 N N . ASP B 1 65 ? -5.492 -17.828 8.664 1 87.75 65 ASP B N 1
ATOM 2543 C CA . ASP B 1 65 ? -6.691 -18.656 8.68 1 87.75 65 ASP B CA 1
ATOM 2544 C C . ASP B 1 65 ? -7.004 -19.203 7.281 1 87.75 65 ASP B C 1
ATOM 2546 O O . ASP B 1 65 ? -8.164 -19.453 6.961 1 87.75 65 ASP B O 1
ATOM 2550 N N . TYR B 1 66 ? -6.027 -19.391 6.48 1 91.94 66 TYR B N 1
ATOM 2551 C CA . TYR B 1 66 ? -6.23 -19.906 5.129 1 91.94 66 TYR B CA 1
ATOM 2552 C C . TYR B 1 66 ? -5.945 -21.391 5.055 1 91.94 66 TYR B C 1
ATOM 2554 O O . TYR B 1 66 ? -5.234 -21.938 5.902 1 91.94 66 TYR B O 1
ATOM 2562 N N . THR B 1 67 ? -6.504 -22.062 4.113 1 95.06 67 THR B N 1
ATOM 2563 C CA . THR B 1 67 ? -6.102 -23.406 3.695 1 95.06 67 THR B CA 1
ATOM 2564 C C . THR B 1 67 ? -5.453 -23.375 2.316 1 95.06 67 THR B C 1
ATOM 2566 O O . THR B 1 67 ? -5.695 -22.453 1.534 1 95.06 67 THR B O 1
ATOM 2569 N N . PHE B 1 68 ? -4.66 -24.328 2.098 1 96.25 68 PHE B N 1
ATOM 2570 C CA . PHE B 1 68 ? -4.066 -24.406 0.769 1 96.25 68 PHE B CA 1
ATOM 2571 C C . PHE B 1 68 ? -5.141 -24.562 -0.297 1 96.25 68 PHE B C 1
ATOM 2573 O O . PHE B 1 68 ? -4.988 -24.094 -1.422 1 96.25 68 PHE B O 1
ATOM 2580 N N . ARG B 1 69 ? -6.203 -25.156 0.076 1 95.88 69 ARG B N 1
ATOM 2581 C CA . ARG B 1 69 ? -7.336 -25.297 -0.832 1 95.88 69 ARG B CA 1
ATOM 2582 C C . ARG B 1 69 ? -7.934 -23.938 -1.185 1 95.88 69 ARG B C 1
ATOM 2584 O O . ARG B 1 69 ? -8.289 -23.688 -2.338 1 95.88 69 ARG B O 1
ATOM 2591 N N . ASP B 1 70 ? -8.031 -23.062 -0.217 1 96.5 70 ASP B N 1
ATOM 2592 C CA . ASP B 1 70 ? -8.531 -21.703 -0.46 1 96.5 70 ASP B CA 1
ATOM 2593 C C . ASP B 1 70 ? -7.672 -20.984 -1.497 1 96.5 70 ASP B C 1
ATOM 2595 O O . ASP B 1 70 ? -8.195 -20.422 -2.459 1 96.5 70 ASP B O 1
ATOM 2599 N N . ILE B 1 71 ? -6.43 -21.031 -1.29 1 97.25 71 ILE B N 1
ATOM 2600 C CA . ILE B 1 71 ? -5.484 -20.359 -2.17 1 97.25 71 ILE B CA 1
ATOM 2601 C C . ILE B 1 71 ? -5.535 -20.984 -3.562 1 97.25 71 ILE B C 1
ATOM 2603 O O . ILE B 1 71 ? -5.555 -20.266 -4.57 1 97.25 71 ILE B O 1
ATOM 2607 N N . ALA B 1 72 ? -5.594 -22.297 -3.631 1 96.56 72 ALA B N 1
ATOM 2608 C CA . ALA B 1 72 ? -5.684 -23 -4.902 1 96.56 72 ALA B CA 1
ATOM 2609 C C . ALA B 1 72 ? -6.934 -22.594 -5.676 1 96.56 72 ALA B C 1
ATOM 2611 O O . ALA B 1 72 ? -6.867 -22.344 -6.879 1 96.56 72 ALA B O 1
ATOM 2612 N N . ASN B 1 73 ? -8.031 -22.531 -5.016 1 96.31 73 ASN B N 1
ATOM 2613 C CA . ASN B 1 73 ? -9.273 -22.125 -5.652 1 96.31 73 ASN B CA 1
ATOM 2614 C C . ASN B 1 73 ? -9.172 -20.719 -6.242 1 96.31 73 ASN B C 1
ATOM 2616 O O . ASN B 1 73 ? -9.555 -20.5 -7.391 1 96.31 73 ASN B O 1
ATOM 2620 N N . LEU B 1 74 ? -8.633 -19.828 -5.469 1 97.75 74 LEU B N 1
ATOM 2621 C CA . LEU B 1 74 ? -8.477 -18.453 -5.934 1 97.75 74 LEU B CA 1
ATOM 2622 C C . LEU B 1 74 ? -7.598 -18.406 -7.18 1 97.75 74 LEU B C 1
ATOM 2624 O O . LEU B 1 74 ? -7.902 -17.672 -8.125 1 97.75 74 LEU B O 1
ATOM 2628 N N . ILE B 1 75 ? -6.535 -19.156 -7.156 1 97.25 75 ILE B N 1
ATOM 2629 C CA . ILE B 1 75 ? -5.629 -19.203 -8.297 1 97.25 75 ILE B CA 1
ATOM 2630 C C . ILE B 1 75 ? -6.363 -19.766 -9.516 1 97.25 75 ILE B C 1
ATOM 2632 O O . ILE B 1 75 ? -6.344 -19.172 -10.594 1 97.25 75 ILE B O 1
ATOM 2636 N N . VAL B 1 76 ? -7.027 -20.859 -9.344 1 95.5 76 VAL B N 1
ATOM 2637 C CA . VAL B 1 76 ? -7.668 -21.562 -10.445 1 95.5 76 VAL B CA 1
ATOM 2638 C C . VAL B 1 76 ? -8.812 -20.719 -11 1 95.5 76 VAL B C 1
ATOM 2640 O O . VAL B 1 76 ? -8.977 -20.609 -12.219 1 95.5 76 VAL B O 1
ATOM 2643 N N . TRP B 1 77 ? -9.633 -20.109 -10.102 1 96.31 77 TRP B N 1
ATOM 2644 C CA . TRP B 1 77 ? -10.688 -19.219 -10.562 1 96.31 77 TRP B CA 1
ATOM 2645 C C . TRP B 1 77 ? -10.117 -18.062 -11.359 1 96.31 77 TRP B C 1
ATOM 2647 O O . TRP B 1 77 ? -10.672 -17.672 -12.391 1 96.31 77 TRP B O 1
ATOM 2657 N N . SER B 1 78 ? -9.016 -17.469 -10.891 1 97.06 78 SER B N 1
ATOM 2658 C CA . SER B 1 78 ? -8.359 -16.359 -11.586 1 97.06 78 SER B CA 1
ATOM 2659 C C . SER B 1 78 ? -7.918 -16.781 -12.992 1 97.06 78 SER B C 1
ATOM 2661 O O . SER B 1 78 ? -8.18 -16.062 -13.961 1 97.06 78 SER B O 1
ATOM 2663 N N . VAL B 1 79 ? -7.27 -17.938 -13.078 1 93.94 79 VAL B N 1
ATOM 2664 C CA . VAL B 1 79 ? -6.801 -18.453 -14.359 1 93.94 79 VAL B CA 1
ATOM 2665 C C . VAL B 1 79 ? -7.992 -18.719 -15.281 1 93.94 79 VAL B C 1
ATOM 2667 O O . VAL B 1 79 ? -7.957 -18.375 -16.469 1 93.94 79 VAL B O 1
ATOM 2670 N N . ALA B 1 80 ? -9.008 -19.297 -14.734 1 92.81 80 ALA B N 1
ATOM 2671 C CA . ALA B 1 80 ? -10.211 -19.609 -15.508 1 92.81 80 ALA B CA 1
ATOM 2672 C C . ALA B 1 80 ? -10.836 -18.328 -16.078 1 92.81 80 ALA B C 1
ATOM 2674 O O . ALA B 1 80 ? -11.414 -18.344 -17.172 1 92.81 80 ALA B O 1
ATOM 2675 N N . MET B 1 81 ? -10.68 -17.234 -15.375 1 95 81 MET B N 1
ATOM 2676 C CA . MET B 1 81 ? -11.234 -15.961 -15.82 1 95 81 MET B CA 1
ATOM 2677 C C . MET B 1 81 ? -10.383 -15.352 -16.922 1 95 81 MET B C 1
ATOM 2679 O O . MET B 1 81 ? -10.812 -14.43 -17.609 1 95 81 MET B O 1
ATOM 2683 N N . GLY B 1 82 ? -9.133 -15.828 -17.016 1 93.56 82 GLY B N 1
ATOM 2684 C CA . GLY B 1 82 ? -8.25 -15.32 -18.062 1 93.56 82 GLY B CA 1
ATOM 2685 C C . GLY B 1 82 ? -7.152 -14.422 -17.516 1 93.56 82 GLY B C 1
ATOM 2686 O O . GLY B 1 82 ? -6.508 -13.695 -18.281 1 93.56 82 GLY B O 1
ATOM 2687 N N . ILE B 1 83 ? -6.926 -14.406 -16.203 1 95.69 83 ILE B N 1
ATOM 2688 C CA . ILE B 1 83 ? -5.859 -13.609 -15.609 1 95.69 83 ILE B CA 1
ATOM 2689 C C . ILE B 1 83 ? -4.516 -14.297 -15.828 1 95.69 83 ILE B C 1
ATOM 2691 O O . ILE B 1 83 ? -4.355 -15.477 -15.508 1 95.69 83 ILE B O 1
ATOM 2695 N N . SER B 1 84 ? -3.566 -13.562 -16.312 1 93.56 84 SER B N 1
ATOM 2696 C CA . SER B 1 84 ? -2.328 -14.156 -16.812 1 93.56 84 SER B CA 1
ATOM 2697 C C . SER B 1 84 ? -1.284 -14.266 -15.711 1 93.56 84 SER B C 1
ATOM 2699 O O . SER B 1 84 ? -0.458 -15.18 -15.727 1 93.56 84 SER B O 1
ATOM 2701 N N . TYR B 1 85 ? -1.246 -13.312 -14.805 1 94.69 85 TYR B N 1
ATOM 2702 C CA . TYR B 1 85 ? -0.236 -13.281 -13.758 1 94.69 85 TYR B CA 1
ATOM 2703 C C . TYR B 1 85 ? -0.885 -13.266 -12.375 1 94.69 85 TYR B C 1
ATOM 2705 O O . TYR B 1 85 ? -1.786 -12.461 -12.117 1 94.69 85 TYR B O 1
ATOM 2713 N N . ILE B 1 86 ? -0.42 -14.18 -11.578 1 97.06 86 ILE B N 1
ATOM 2714 C CA . ILE B 1 86 ? -0.911 -14.258 -10.203 1 97.06 86 ILE B CA 1
ATOM 2715 C C . ILE B 1 86 ? 0.268 -14.305 -9.234 1 97.06 86 ILE B C 1
ATOM 2717 O O . ILE B 1 86 ? 1.22 -15.062 -9.445 1 97.06 86 ILE B O 1
ATOM 2721 N N . SER B 1 87 ? 0.261 -13.453 -8.25 1 97.19 87 SER B N 1
ATOM 2722 C CA . SER B 1 87 ? 1.234 -13.516 -7.168 1 97.19 87 SER B CA 1
ATOM 2723 C C . SER B 1 87 ? 0.559 -13.828 -5.836 1 97.19 87 SER B C 1
ATOM 2725 O O . SER B 1 87 ? -0.501 -13.281 -5.527 1 97.19 87 SER B O 1
ATOM 2727 N N . VAL B 1 88 ? 1.111 -14.758 -5.129 1 97.94 88 VAL B N 1
ATOM 2728 C CA . VAL B 1 88 ? 0.675 -15.078 -3.775 1 97.94 88 VAL B CA 1
ATOM 2729 C C . VAL B 1 88 ? 1.788 -14.75 -2.783 1 97.94 88 VAL B C 1
ATOM 2731 O O . VAL B 1 88 ? 2.912 -15.234 -2.918 1 97.94 88 VAL B O 1
ATOM 2734 N N . TYR B 1 89 ? 1.377 -13.93 -1.821 1 97.31 89 TYR B N 1
ATOM 2735 C CA . TYR B 1 89 ? 2.379 -13.438 -0.884 1 97.31 89 TYR B CA 1
ATOM 2736 C C . TYR B 1 89 ? 1.966 -13.719 0.556 1 97.31 89 TYR B C 1
ATOM 2738 O O . TYR B 1 89 ? 0.831 -13.438 0.949 1 97.31 89 TYR B O 1
ATOM 2746 N N . ASP B 1 90 ? 2.863 -14.281 1.28 1 96.25 90 ASP B N 1
ATOM 2747 C CA . ASP B 1 90 ? 2.777 -14.312 2.736 1 96.25 90 ASP B CA 1
ATOM 2748 C C . ASP B 1 90 ? 4.105 -13.906 3.373 1 96.25 90 ASP B C 1
ATOM 2750 O O . ASP B 1 90 ? 5.164 -14.383 2.971 1 96.25 90 ASP B O 1
ATOM 2754 N N . ILE B 1 91 ? 4.027 -13.102 4.32 1 95.06 91 ILE B N 1
ATOM 2755 C CA . ILE B 1 91 ? 5.207 -12.445 4.867 1 95.06 91 ILE B CA 1
ATOM 2756 C C . ILE B 1 91 ? 6.16 -13.492 5.441 1 95.06 91 ILE B C 1
ATOM 2758 O O . ILE B 1 91 ? 7.383 -13.336 5.367 1 95.06 91 ILE B O 1
ATOM 2762 N N . ASN B 1 92 ? 5.68 -14.594 5.918 1 93.62 92 ASN B N 1
ATOM 2763 C CA . ASN B 1 92 ? 6.504 -15.602 6.578 1 93.62 92 ASN B CA 1
ATOM 2764 C C . ASN B 1 92 ? 7.078 -16.594 5.578 1 93.62 92 ASN B C 1
ATOM 2766 O O . ASN B 1 92 ? 7.977 -17.375 5.914 1 93.62 92 ASN B O 1
ATOM 2770 N N . GLY B 1 93 ? 6.562 -16.688 4.414 1 94.56 93 GLY B N 1
ATOM 2771 C CA . GLY B 1 93 ? 7.062 -17.578 3.381 1 94.56 93 GLY B CA 1
ATOM 2772 C C . GLY B 1 93 ? 6.578 -19 3.543 1 94.56 93 GLY B C 1
ATOM 2773 O O . GLY B 1 93 ? 7.191 -19.938 3.02 1 94.56 93 GLY B O 1
ATOM 2774 N N . ASP B 1 94 ? 5.52 -19.188 4.281 1 94.75 94 ASP B N 1
ATOM 2775 C CA . ASP B 1 94 ? 4.992 -20.531 4.535 1 94.75 94 ASP B CA 1
ATOM 2776 C C . ASP B 1 94 ? 4.492 -21.188 3.246 1 94.75 94 ASP B C 1
ATOM 2778 O O . ASP B 1 94 ? 4.727 -22.375 3.014 1 94.75 94 ASP B O 1
ATOM 2782 N N . ILE B 1 95 ? 3.885 -20.438 2.445 1 95.69 95 ILE B N 1
ATOM 2783 C CA . ILE B 1 95 ? 3.314 -20.969 1.213 1 95.69 95 ILE B CA 1
ATOM 2784 C C . ILE B 1 95 ? 4.438 -21.359 0.251 1 95.69 95 ILE B C 1
ATOM 2786 O O . ILE B 1 95 ? 4.395 -22.422 -0.365 1 95.69 95 ILE B O 1
ATOM 2790 N N . LYS B 1 96 ? 5.391 -20.5 0.187 1 93.19 96 LYS B N 1
ATOM 2791 C CA . LYS B 1 96 ? 6.559 -20.812 -0.637 1 93.19 96 LYS B CA 1
ATOM 2792 C C . LYS B 1 96 ? 7.242 -22.094 -0.172 1 93.19 96 LYS B C 1
ATOM 2794 O O . LYS B 1 96 ? 7.582 -22.953 -0.988 1 93.19 96 LYS B O 1
ATOM 2799 N N . ARG B 1 97 ? 7.402 -22.25 1.044 1 94.56 97 ARG B N 1
ATOM 2800 C CA . ARG B 1 97 ? 8.086 -23.406 1.62 1 94.56 97 ARG B CA 1
ATOM 2801 C C . ARG B 1 97 ? 7.262 -24.672 1.437 1 94.56 97 ARG B C 1
ATOM 2803 O O . ARG B 1 97 ? 7.812 -25.781 1.42 1 94.56 97 ARG B O 1
ATOM 2810 N N . ASN B 1 98 ? 5.992 -24.531 1.381 1 95.12 98 ASN B N 1
ATOM 2811 C CA . ASN B 1 98 ? 5.094 -25.672 1.209 1 95.12 98 ASN B CA 1
ATOM 2812 C C . ASN B 1 98 ? 4.441 -25.656 -0.17 1 95.12 98 ASN B C 1
ATOM 2814 O O . ASN B 1 98 ? 3.26 -25.984 -0.303 1 95.12 98 ASN B O 1
ATOM 2818 N N . SER B 1 99 ? 5.191 -25.219 -1.108 1 94.69 99 SER B N 1
ATOM 2819 C CA . SER B 1 99 ? 4.672 -25.047 -2.461 1 94.69 99 SER B CA 1
ATOM 2820 C C . SER B 1 99 ? 4.121 -26.359 -3.006 1 94.69 99 SER B C 1
ATOM 2822 O O . SER B 1 99 ? 3.191 -26.359 -3.816 1 94.69 99 SER B O 1
ATOM 2824 N N . PHE B 1 100 ? 4.664 -27.5 -2.584 1 93.38 100 PHE B N 1
ATOM 2825 C CA . PHE B 1 100 ? 4.199 -28.797 -3.041 1 93.38 100 PHE B CA 1
ATOM 2826 C C . PHE B 1 100 ? 2.742 -29.016 -2.648 1 93.38 100 PHE B C 1
ATOM 2828 O O . PHE B 1 100 ? 1.952 -29.531 -3.443 1 93.38 100 PHE B O 1
ATOM 2835 N N . LEU B 1 101 ? 2.412 -28.672 -1.434 1 96 101 LEU B N 1
ATOM 2836 C CA . LEU B 1 101 ? 1.034 -28.797 -0.973 1 96 101 LEU B CA 1
ATOM 2837 C C . LEU B 1 101 ? 0.098 -27.938 -1.811 1 96 101 LEU B C 1
ATOM 2839 O O . LEU B 1 101 ? -1.001 -28.359 -2.164 1 96 101 LEU B O 1
ATOM 2843 N N . LEU B 1 102 ? 0.538 -26.75 -2.123 1 96.25 102 LEU B N 1
ATOM 2844 C CA . LEU B 1 102 ? -0.265 -25.859 -2.949 1 96.25 102 LEU B CA 1
ATOM 2845 C C . LEU B 1 102 ? -0.453 -26.438 -4.348 1 96.25 102 LEU B C 1
ATOM 2847 O O . LEU B 1 102 ? -1.556 -26.391 -4.898 1 96.25 102 LEU B O 1
ATOM 2851 N N . GLN B 1 103 ? 0.613 -26.953 -4.883 1 94.19 103 GLN B N 1
ATOM 2852 C CA . GLN B 1 103 ? 0.539 -27.562 -6.211 1 94.19 103 GLN B CA 1
ATOM 2853 C C . GLN B 1 103 ? -0.483 -28.688 -6.246 1 94.19 103 GLN B C 1
ATOM 2855 O O . GLN B 1 103 ? -1.257 -28.812 -7.199 1 94.19 103 GLN B O 1
ATOM 2860 N N . LYS B 1 104 ? -0.451 -29.516 -5.27 1 95.38 104 LYS B N 1
ATOM 2861 C CA . LYS B 1 104 ? -1.402 -30.609 -5.168 1 95.38 104 LYS B CA 1
ATOM 2862 C C . LYS B 1 104 ? -2.838 -30.109 -5.133 1 95.38 104 LYS B C 1
ATOM 2864 O O . LYS B 1 104 ? -3.705 -30.609 -5.84 1 95.38 104 LYS B O 1
ATOM 2869 N N . GLU B 1 105 ? -3.035 -29.078 -4.32 1 96.31 105 GLU B N 1
ATOM 2870 C CA . GLU B 1 105 ? -4.379 -28.531 -4.195 1 96.31 105 GLU B CA 1
ATOM 2871 C C . GLU B 1 105 ? -4.805 -27.812 -5.477 1 96.31 105 GLU B C 1
ATOM 2873 O O . GLU B 1 105 ? -5.984 -27.828 -5.832 1 96.31 105 GLU B O 1
ATOM 2878 N N . ILE B 1 106 ? -3.867 -27.203 -6.168 1 94.75 106 ILE B N 1
ATOM 2879 C CA . ILE B 1 106 ? -4.172 -26.562 -7.445 1 94.75 106 ILE B CA 1
ATOM 2880 C C . ILE B 1 106 ? -4.629 -27.609 -8.453 1 94.75 106 ILE B C 1
ATOM 2882 O O . ILE B 1 106 ? -5.598 -27.406 -9.188 1 94.75 106 ILE B O 1
ATOM 2886 N N . LYS B 1 107 ? -3.902 -28.703 -8.508 1 92.19 107 LYS B N 1
ATOM 2887 C CA . LYS B 1 107 ? -4.273 -29.781 -9.406 1 92.19 107 LYS B CA 1
ATOM 2888 C C . LYS B 1 107 ? -5.688 -30.281 -9.109 1 92.19 107 LYS B C 1
ATOM 2890 O O . LYS B 1 107 ? -6.48 -30.484 -10.031 1 92.19 107 LYS B O 1
ATOM 2895 N N . ARG B 1 108 ? -6.023 -30.438 -7.871 1 93.12 108 ARG B N 1
ATOM 2896 C CA . ARG B 1 108 ? -7.348 -30.891 -7.461 1 93.12 108 ARG B CA 1
ATOM 2897 C C . ARG B 1 108 ? -8.422 -29.875 -7.852 1 93.12 108 ARG B C 1
ATOM 2899 O O . ARG B 1 108 ? -9.445 -30.234 -8.43 1 93.12 108 ARG B O 1
ATOM 2906 N N . SER B 1 109 ? -8.156 -28.641 -7.508 1 93.62 109 SER B N 1
ATOM 2907 C CA . SER B 1 109 ? -9.094 -27.562 -7.836 1 93.62 109 SER B CA 1
ATOM 2908 C C . SER B 1 109 ? -9.312 -27.469 -9.344 1 93.62 109 SER B C 1
ATOM 2910 O O . SER B 1 109 ? -10.445 -27.266 -9.797 1 93.62 109 SER B O 1
ATOM 2912 N N . LYS B 1 110 ? -8.242 -27.625 -10.078 1 91.44 110 LYS B N 1
ATOM 2913 C CA . LYS B 1 110 ? -8.32 -27.578 -11.539 1 91.44 110 LYS B CA 1
ATOM 2914 C C . LYS B 1 110 ? -9.211 -28.688 -12.078 1 91.44 110 LYS B C 1
ATOM 2916 O O . LYS B 1 110 ? -10 -28.469 -12.992 1 91.44 110 LYS B O 1
ATOM 2921 N N . GLN B 1 111 ? -9.008 -29.828 -11.57 1 89.75 111 GLN B N 1
ATOM 2922 C CA . GLN B 1 111 ? -9.812 -30.969 -11.992 1 89.75 111 GLN B CA 1
ATOM 2923 C C . GLN B 1 111 ? -11.297 -30.719 -11.742 1 89.75 111 GLN B C 1
ATOM 2925 O O . GLN B 1 111 ? -12.141 -31.078 -12.57 1 89.75 111 GLN B O 1
ATOM 2930 N N . GLU B 1 112 ? -11.578 -30.094 -10.695 1 89.69 112 GLU B N 1
ATOM 2931 C CA . GLU B 1 112 ? -12.969 -29.828 -10.336 1 89.69 112 GLU B CA 1
ATOM 2932 C C . GLU B 1 112 ? -13.547 -28.703 -11.211 1 89.69 112 GLU B C 1
ATOM 2934 O O . GLU B 1 112 ? -14.688 -28.812 -11.672 1 89.69 112 GLU B O 1
ATOM 2939 N N . THR B 1 113 ? -12.781 -27.734 -11.43 1 89.31 113 THR B N 1
ATOM 2940 C CA . THR B 1 113 ? -13.242 -26.547 -12.141 1 89.31 113 THR B CA 1
ATOM 2941 C C . THR B 1 113 ? -13.258 -26.781 -13.648 1 89.31 113 THR B C 1
ATOM 2943 O O . THR B 1 113 ? -14.164 -26.312 -14.344 1 89.31 113 THR B O 1
ATOM 2946 N N . PHE B 1 114 ? -12.297 -27.547 -14.125 1 84.62 114 PHE B N 1
ATOM 2947 C CA . PHE B 1 114 ? -12.125 -27.719 -15.562 1 84.62 114 PHE B CA 1
ATOM 2948 C C . PHE B 1 114 ? -12.57 -29.109 -16 1 84.62 114 PHE B C 1
ATOM 2950 O O . PHE B 1 114 ? -12.188 -29.578 -17.078 1 84.62 114 PHE B O 1
ATOM 2957 N N . ALA B 1 115 ? -13.164 -29.859 -15.141 1 74.06 115 ALA B N 1
ATOM 2958 C CA . ALA B 1 115 ? -13.586 -31.234 -15.391 1 74.06 115 ALA B CA 1
ATOM 2959 C C . ALA B 1 115 ? -14.18 -31.375 -16.781 1 74.06 115 ALA B C 1
ATOM 2961 O O . ALA B 1 115 ? -13.977 -32.406 -17.453 1 74.06 115 ALA B O 1
ATOM 2962 N N . SER B 1 116 ? -14.852 -30.469 -17.156 1 65.62 116 SER B N 1
ATOM 2963 C CA . SER B 1 116 ? -15.562 -30.594 -18.422 1 65.62 116 SER B CA 1
ATOM 2964 C C . SER B 1 116 ? -14.648 -30.297 -19.609 1 65.62 116 SER B C 1
ATOM 2966 O O . SER B 1 116 ? -14.984 -30.578 -20.75 1 65.62 116 SER B O 1
ATOM 2968 N N . GLU B 1 117 ? -13.555 -29.594 -19.312 1 64.44 117 GLU B N 1
ATOM 2969 C CA . GLU B 1 117 ? -12.711 -29.156 -20.406 1 64.44 117 GLU B CA 1
ATOM 2970 C C . GLU B 1 117 ? -11.344 -29.828 -20.375 1 64.44 117 GLU B C 1
ATOM 2972 O O . GLU B 1 117 ? -10.812 -30.109 -19.297 1 64.44 117 GLU B O 1
ATOM 2977 N N . ASP B 1 118 ? -10.977 -30.609 -21.391 1 55.16 118 ASP B N 1
ATOM 2978 C CA . ASP B 1 118 ? -9.625 -31.141 -21.562 1 55.16 118 ASP B CA 1
ATOM 2979 C C . ASP B 1 118 ? -8.594 -30.016 -21.516 1 55.16 118 ASP B C 1
ATOM 2981 O O . ASP B 1 118 ? -8.062 -29.594 -22.547 1 55.16 118 ASP B O 1
ATOM 2985 N N . SER B 1 119 ? -8.883 -29.078 -20.562 1 57.88 119 SER B N 1
ATOM 2986 C CA . SER B 1 119 ? -8.008 -27.906 -20.594 1 57.88 119 SER B CA 1
ATOM 2987 C C . SER B 1 119 ? -6.605 -28.266 -20.109 1 57.88 119 SER B C 1
ATOM 2989 O O . SER B 1 119 ? -6.438 -28.812 -19.016 1 57.88 119 SER B O 1
ATOM 2991 N N . LYS B 1 120 ? -5.691 -28.422 -21.141 1 60.09 120 LYS B N 1
ATOM 2992 C CA . LYS B 1 120 ? -4.277 -28.781 -21.062 1 60.09 120 LYS B CA 1
ATOM 2993 C C . LYS B 1 120 ? -3.451 -27.609 -20.531 1 60.09 120 LYS B C 1
ATOM 2995 O O . LYS B 1 120 ? -2.248 -27.531 -20.781 1 60.09 120 LYS B O 1
ATOM 3000 N N . PHE B 1 121 ? -4.188 -26.734 -19.688 1 62.84 121 PHE B N 1
ATOM 3001 C CA . PHE B 1 121 ? -3.223 -25.703 -19.344 1 62.84 121 PHE B CA 1
ATOM 3002 C C . PHE B 1 121 ? -2.496 -26.031 -18.047 1 62.84 121 PHE B C 1
ATOM 3004 O O . PHE B 1 121 ? -3.035 -26.734 -17.188 1 62.84 121 PHE B O 1
ATOM 3011 N N . GLU B 1 122 ? -1.261 -25.781 -18.094 1 69.81 122 GLU B N 1
ATOM 3012 C CA . GLU B 1 122 ? -0.416 -25.969 -16.906 1 69.81 122 GLU B CA 1
ATOM 3013 C C . GLU B 1 122 ? -0.249 -24.656 -16.141 1 69.81 122 GLU B C 1
ATOM 3015 O O . GLU B 1 122 ? -0.125 -23.594 -16.75 1 69.81 122 GLU B O 1
ATOM 3020 N N . ILE B 1 123 ? -0.618 -24.703 -14.883 1 71.88 123 ILE B N 1
ATOM 3021 C CA . ILE B 1 123 ? -0.306 -23.594 -13.992 1 71.88 123 ILE B CA 1
ATOM 3022 C C . ILE B 1 123 ? 1.124 -23.734 -13.477 1 71.88 123 ILE B C 1
ATOM 3024 O O . ILE B 1 123 ? 1.461 -24.719 -12.82 1 71.88 123 ILE B O 1
ATOM 3028 N N . SER B 1 124 ? 1.951 -22.828 -13.93 1 71.31 124 SER B N 1
ATOM 3029 C CA . SER B 1 124 ? 3.344 -22.844 -13.492 1 71.31 124 SER B CA 1
ATOM 3030 C C . SER B 1 124 ? 3.527 -22.047 -12.203 1 71.31 124 SER B C 1
ATOM 3032 O O . SER B 1 124 ? 3.154 -20.875 -12.133 1 71.31 124 SER B O 1
ATOM 3034 N N . LEU B 1 125 ? 3.922 -22.797 -11.195 1 76.25 125 LEU B N 1
ATOM 3035 C CA . LEU B 1 125 ? 4.262 -22.141 -9.938 1 76.25 125 LEU B CA 1
ATOM 3036 C C . LEU B 1 125 ? 5.727 -21.703 -9.93 1 76.25 125 LEU B C 1
ATOM 3038 O O . LEU B 1 125 ? 6.613 -22.516 -10.219 1 76.25 125 LEU B O 1
ATOM 3042 N N . SER B 1 126 ? 5.957 -20.422 -9.984 1 71.19 126 SER B N 1
ATOM 3043 C CA . SER B 1 126 ? 7.328 -19.922 -9.914 1 71.19 126 SER B CA 1
ATOM 3044 C C . SER B 1 126 ? 7.656 -19.422 -8.508 1 71.19 126 SER B C 1
ATOM 3046 O O . SER B 1 126 ? 6.871 -18.688 -7.91 1 71.19 126 SER B O 1
ATOM 3048 N N . LEU B 1 127 ? 8.742 -20.062 -8.078 1 60.19 127 LEU B N 1
ATOM 3049 C CA . LEU B 1 127 ? 9.305 -19.531 -6.836 1 60.19 127 LEU B CA 1
ATOM 3050 C C . LEU B 1 127 ? 10.273 -18.391 -7.121 1 60.19 127 LEU B C 1
ATOM 3052 O O . LEU B 1 127 ? 10.922 -18.375 -8.172 1 60.19 127 LEU B O 1
ATOM 3056 N N . SER B 1 128 ? 9.945 -17.188 -6.891 1 56.94 128 SER B N 1
ATOM 3057 C CA . SER B 1 128 ? 10.602 -15.93 -7.215 1 56.94 128 SER B CA 1
ATOM 3058 C C . SER B 1 128 ? 11.953 -16.172 -7.887 1 56.94 128 SER B C 1
ATOM 3060 O O . SER B 1 128 ? 12.32 -15.461 -8.828 1 56.94 128 SER B O 1
ATOM 3062 N N . GLU B 1 129 ? 12.859 -17.094 -7.422 1 51.66 129 GLU B N 1
ATOM 3063 C CA . GLU B 1 129 ? 14.234 -17.156 -7.902 1 51.66 129 GLU B CA 1
ATOM 3064 C C . GLU B 1 129 ? 14.367 -18.109 -9.078 1 51.66 129 GLU B C 1
ATOM 3066 O O . GLU B 1 129 ? 15.453 -18.266 -9.633 1 51.66 129 GLU B O 1
ATOM 3071 N N . SER B 1 130 ? 13.367 -18.703 -9.406 1 49.31 130 SER B N 1
ATOM 3072 C CA . SER B 1 130 ? 13.711 -19.766 -10.344 1 49.31 130 SER B CA 1
ATOM 3073 C C . SER B 1 130 ? 13.875 -19.234 -11.758 1 49.31 130 SER B C 1
ATOM 3075 O O . SER B 1 130 ? 12.992 -18.531 -12.266 1 49.31 130 SER B O 1
ATOM 3077 N N . LYS B 1 131 ? 15.055 -19.266 -12.273 1 48.88 131 LYS B N 1
ATOM 3078 C CA . LYS B 1 131 ? 15.625 -18.891 -13.562 1 48.88 131 LYS B CA 1
ATOM 3079 C C . LYS B 1 131 ? 14.852 -19.547 -14.711 1 48.88 131 LYS B C 1
ATOM 3081 O O . LYS B 1 131 ? 15 -19.156 -15.867 1 48.88 131 LYS B O 1
ATOM 3086 N N . GLU B 1 132 ? 14.344 -20.594 -14.438 1 45.88 132 GLU B N 1
ATOM 3087 C CA . GLU B 1 132 ? 14.008 -21.391 -15.617 1 45.88 132 GLU B CA 1
ATOM 3088 C C . GLU B 1 132 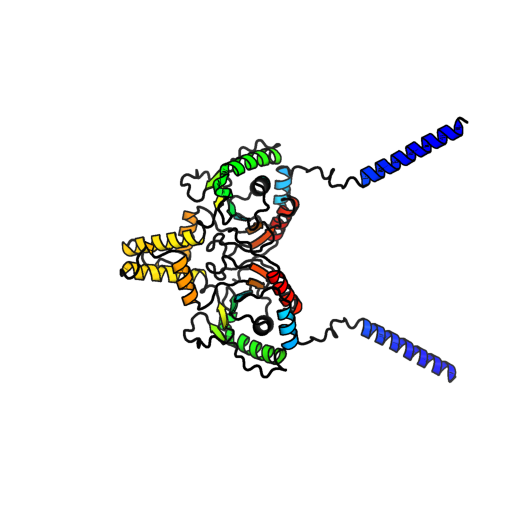? 12.531 -21.266 -15.961 1 45.88 132 GLU B C 1
ATOM 3090 O O . GLU B 1 132 ? 11.766 -22.219 -15.789 1 45.88 132 GLU B O 1
ATOM 3095 N N . MET B 1 133 ? 11.93 -20.25 -15.664 1 50.72 133 MET B N 1
ATOM 3096 C CA . MET B 1 133 ? 10.539 -20.328 -16.109 1 50.72 133 MET B CA 1
ATOM 3097 C C . MET B 1 133 ? 10.469 -20.453 -17.641 1 50.72 133 MET B C 1
ATOM 3099 O O . MET B 1 133 ? 11.086 -19.656 -18.344 1 50.72 133 MET B O 1
ATOM 3103 N N . GLN B 1 134 ? 10.203 -21.5 -18.141 1 45.81 134 GLN B N 1
ATOM 3104 C CA . GLN B 1 134 ? 9.938 -21.719 -19.562 1 45.81 134 GLN B CA 1
ATOM 3105 C C . GLN B 1 134 ? 8.93 -20.719 -20.094 1 45.81 134 GLN B C 1
ATOM 3107 O O . GLN B 1 134 ? 7.891 -20.484 -19.469 1 45.81 134 GLN B O 1
ATOM 3112 N N . SER B 1 135 ? 9.43 -19.703 -20.781 1 46.88 135 SER B N 1
ATOM 3113 C CA . SER B 1 135 ? 8.844 -18.594 -21.516 1 46.88 135 SER B CA 1
ATOM 3114 C C . SER B 1 135 ? 7.602 -19.031 -22.281 1 46.88 135 SER B C 1
ATOM 3116 O O . SER B 1 135 ? 7.242 -18.422 -23.297 1 46.88 135 SER B O 1
ATOM 3118 N N . SER B 1 136 ? 7.031 -20.094 -21.984 1 47.84 136 SER B N 1
ATOM 3119 C CA . SER B 1 136 ? 5.957 -20.141 -22.969 1 47.84 136 SER B CA 1
ATOM 3120 C C . SER B 1 136 ? 4.867 -19.125 -22.656 1 47.84 136 SER B C 1
ATOM 3122 O O . SER B 1 136 ? 4.242 -19.188 -21.594 1 47.84 136 SER B O 1
ATOM 3124 N N . PHE B 1 137 ? 4.879 -17.891 -23.266 1 51.97 137 PHE B N 1
ATOM 3125 C CA . PHE B 1 137 ? 4.09 -16.656 -23.281 1 51.97 137 PHE B CA 1
ATOM 3126 C C . PHE B 1 137 ? 2.604 -16.969 -23.141 1 51.97 137 PHE B C 1
ATOM 3128 O O . PHE B 1 137 ? 1.822 -16.109 -22.734 1 51.97 137 PHE B O 1
ATOM 3135 N N . LYS B 1 138 ? 2.254 -18.312 -23.203 1 63.19 138 LYS B N 1
ATOM 3136 C CA . LYS B 1 138 ? 0.819 -18.516 -23.375 1 63.19 138 LYS B CA 1
ATOM 3137 C C . LYS B 1 138 ? 0.187 -19.094 -22.109 1 63.19 138 LYS B C 1
ATOM 3139 O O . LYS B 1 138 ? -1.037 -19.219 -22.016 1 63.19 138 LYS B O 1
ATOM 3144 N N . GLN B 1 139 ? 1.139 -19.156 -21.016 1 79.31 139 GLN B N 1
ATOM 3145 C CA . GLN B 1 139 ? 0.518 -19.812 -19.875 1 79.31 139 GLN B CA 1
ATOM 3146 C C . GLN B 1 139 ? 0.446 -18.891 -18.672 1 79.31 139 GLN B C 1
ATOM 3148 O O . GLN B 1 139 ? 1.305 -18.031 -18.5 1 79.31 139 GLN B O 1
ATOM 3153 N N . PRO B 1 140 ? -0.642 -19.031 -17.938 1 88.31 140 PRO B N 1
ATOM 3154 C CA . PRO B 1 140 ? -0.726 -18.266 -16.703 1 88.31 140 PRO B CA 1
ATOM 3155 C C . PRO B 1 140 ? 0.436 -18.547 -15.75 1 88.31 140 PRO B C 1
ATOM 3157 O O . PRO B 1 140 ? 0.901 -19.688 -15.656 1 88.31 140 PRO B O 1
ATOM 3160 N N . GLN B 1 141 ? 0.992 -17.531 -15.133 1 90.94 141 GLN B N 1
ATOM 3161 C CA . GLN B 1 141 ? 2.127 -17.641 -14.227 1 90.94 141 GLN B CA 1
ATOM 3162 C C . GLN B 1 141 ? 1.717 -17.328 -12.789 1 90.94 141 GLN B C 1
ATOM 3164 O O . GLN B 1 141 ? 1.055 -16.328 -12.531 1 90.94 141 GLN B O 1
ATOM 3169 N N . VAL B 1 142 ? 2.143 -18.234 -11.898 1 94.62 142 VAL B N 1
ATOM 3170 C CA . VAL B 1 142 ? 1.887 -18.047 -10.477 1 94.62 142 VAL B CA 1
ATOM 3171 C C . VAL B 1 142 ? 3.207 -17.875 -9.734 1 94.62 142 VAL B C 1
ATOM 3173 O O . VAL B 1 142 ? 4.074 -18.75 -9.781 1 94.62 142 VAL B O 1
ATOM 3176 N N . HIS B 1 143 ? 3.326 -16.75 -9.078 1 94.31 143 HIS B N 1
ATOM 3177 C CA . HIS B 1 143 ? 4.539 -16.438 -8.336 1 94.31 143 HIS B CA 1
ATOM 3178 C C . HIS B 1 143 ? 4.285 -16.469 -6.828 1 94.31 143 HIS B C 1
ATOM 3180 O O . HIS B 1 143 ? 3.346 -15.828 -6.344 1 94.31 143 HIS B O 1
ATOM 3186 N N . LEU B 1 144 ? 5.02 -17.266 -6.168 1 96.25 144 LEU B N 1
ATOM 3187 C CA . LEU B 1 144 ? 4.969 -17.281 -4.707 1 96.25 144 LEU B CA 1
ATOM 3188 C C . LEU B 1 144 ? 6.02 -16.344 -4.117 1 96.25 144 LEU B C 1
ATOM 3190 O O . LEU B 1 144 ? 7.211 -16.5 -4.379 1 96.25 144 LEU B O 1
ATOM 3194 N N . LEU B 1 145 ? 5.578 -15.383 -3.354 1 95.38 145 LEU B N 1
ATOM 3195 C CA . LEU B 1 145 ? 6.445 -14.328 -2.832 1 95.38 145 LEU B CA 1
ATOM 3196 C C . LEU B 1 145 ? 6.422 -14.312 -1.307 1 95.38 145 LEU B C 1
ATOM 3198 O O . LEU B 1 145 ? 5.457 -14.781 -0.692 1 95.38 145 LEU B O 1
ATOM 3202 N N . ALA B 1 146 ? 7.5 -13.797 -0.74 1 95.12 146 ALA B N 1
ATOM 3203 C CA . ALA B 1 146 ? 7.641 -13.617 0.704 1 95.12 146 ALA B CA 1
ATOM 3204 C C . ALA B 1 146 ? 8.367 -12.32 1.031 1 95.12 146 ALA B C 1
ATOM 3206 O O . ALA B 1 146 ? 8.57 -11.477 0.154 1 95.12 146 ALA B O 1
ATOM 3207 N N . ALA B 1 147 ? 8.656 -12.117 2.311 1 92.88 147 ALA B N 1
ATOM 3208 C CA . ALA B 1 147 ? 9.258 -10.867 2.787 1 92.88 147 ALA B CA 1
ATOM 3209 C C . ALA B 1 147 ? 10.555 -10.57 2.043 1 92.88 147 ALA B C 1
ATOM 3211 O O . ALA B 1 147 ? 10.867 -9.406 1.761 1 92.88 147 ALA B O 1
ATOM 3212 N N . ASP B 1 148 ? 11.266 -11.555 1.643 1 91.12 148 ASP B N 1
ATOM 3213 C CA . ASP B 1 148 ? 12.555 -11.383 0.991 1 91.12 148 ASP B CA 1
ATOM 3214 C C . ASP B 1 148 ? 12.391 -10.875 -0.44 1 91.12 148 ASP B C 1
ATOM 3216 O O . ASP B 1 148 ? 13.359 -10.445 -1.07 1 91.12 148 ASP B O 1
ATOM 3220 N N . ASP B 1 149 ? 11.188 -10.859 -0.871 1 92.06 149 ASP B N 1
ATOM 3221 C CA . ASP B 1 149 ? 10.922 -10.406 -2.232 1 92.06 149 ASP B CA 1
ATOM 3222 C C . ASP B 1 149 ? 10.406 -8.969 -2.242 1 92.06 149 ASP B C 1
ATOM 3224 O O . ASP B 1 149 ? 9.953 -8.469 -3.273 1 92.06 149 ASP B O 1
ATOM 3228 N N . GLY B 1 150 ? 10.438 -8.312 -1.146 1 93 150 GLY B N 1
ATOM 3229 C CA . GLY B 1 150 ? 10 -6.93 -1.014 1 93 150 GLY B CA 1
ATOM 3230 C C . GLY B 1 150 ? 11.148 -5.953 -0.877 1 93 150 GLY B C 1
ATOM 3231 O O . GLY B 1 150 ? 11.906 -5.738 -1.826 1 93 150 GLY B O 1
ATOM 3232 N N . ARG B 1 151 ? 11.344 -5.453 0.271 1 94.44 151 ARG B N 1
ATOM 3233 C CA . ARG B 1 151 ? 12.375 -4.465 0.555 1 94.44 151 ARG B CA 1
ATOM 3234 C C . ARG B 1 151 ? 13.766 -5.008 0.229 1 94.44 151 ARG B C 1
ATOM 3236 O O . ARG B 1 151 ? 14.633 -4.273 -0.245 1 94.44 151 ARG B O 1
ATOM 3243 N N . LEU B 1 152 ? 13.953 -6.281 0.475 1 93.5 152 LEU B N 1
ATOM 3244 C CA . LEU B 1 152 ? 15.258 -6.867 0.215 1 93.5 152 LEU B CA 1
ATOM 3245 C C . LEU B 1 152 ? 15.586 -6.82 -1.273 1 93.5 152 LEU B C 1
ATOM 3247 O O . LEU B 1 152 ? 16.734 -6.578 -1.651 1 93.5 152 LEU B O 1
ATOM 3251 N N . ASN B 1 153 ? 14.633 -7.039 -2.074 1 91.81 153 ASN B N 1
ATOM 3252 C CA . ASN B 1 153 ? 14.859 -6.953 -3.514 1 91.81 153 ASN B CA 1
ATOM 3253 C C . ASN B 1 153 ? 15.25 -5.539 -3.936 1 91.81 153 ASN B C 1
ATOM 3255 O O . ASN B 1 153 ? 16.078 -5.359 -4.824 1 91.81 153 ASN B O 1
ATOM 3259 N N . LEU B 1 154 ? 14.633 -4.566 -3.361 1 95.06 154 LEU B N 1
ATOM 3260 C CA . LEU B 1 154 ? 14.984 -3.18 -3.646 1 95.06 154 LEU B CA 1
ATOM 3261 C C . LEU B 1 154 ? 16.422 -2.891 -3.219 1 95.06 154 LEU B C 1
ATOM 3263 O O . LEU B 1 154 ? 17.172 -2.227 -3.943 1 95.06 154 LEU B O 1
ATOM 3267 N N . VAL B 1 155 ? 16.75 -3.414 -2.105 1 96 155 VAL B N 1
ATOM 3268 C CA . VAL B 1 155 ? 18.094 -3.232 -1.585 1 96 155 VAL B CA 1
ATOM 3269 C C . VAL B 1 155 ? 19.094 -3.918 -2.506 1 96 155 VAL B C 1
ATOM 3271 O O . VAL B 1 155 ? 20.141 -3.34 -2.848 1 96 155 VAL B O 1
ATOM 3274 N N . LYS B 1 156 ? 18.828 -5.141 -2.908 1 93.88 156 LYS B N 1
ATOM 3275 C CA . LYS B 1 156 ? 19.703 -5.855 -3.838 1 93.88 156 LYS B CA 1
ATOM 3276 C C . LYS B 1 156 ? 19.844 -5.098 -5.152 1 93.88 156 LYS B C 1
ATOM 3278 O O . LYS B 1 156 ? 20.922 -5.066 -5.742 1 93.88 156 LYS B O 1
ATOM 3283 N N . THR B 1 157 ? 18.781 -4.562 -5.586 1 94.31 157 THR B N 1
ATOM 3284 C CA . THR B 1 157 ? 18.812 -3.746 -6.797 1 94.31 157 THR B CA 1
ATOM 3285 C C . THR B 1 157 ? 19.75 -2.547 -6.613 1 94.31 157 THR B C 1
ATOM 3287 O O . THR B 1 157 ? 20.547 -2.246 -7.492 1 94.31 157 THR B O 1
ATOM 3290 N N . ALA B 1 158 ? 19.625 -1.851 -5.508 1 95.56 158 ALA B N 1
ATOM 3291 C CA . ALA B 1 158 ? 20.5 -0.729 -5.207 1 95.56 158 ALA B CA 1
ATOM 3292 C C . ALA B 1 158 ? 21.969 -1.18 -5.156 1 95.56 158 ALA B C 1
ATOM 3294 O O . ALA B 1 158 ? 22.844 -0.501 -5.684 1 95.56 158 ALA B O 1
ATOM 3295 N N . GLN B 1 159 ? 22.188 -2.332 -4.492 1 95.94 159 GLN B N 1
ATOM 3296 C CA . GLN B 1 159 ? 23.531 -2.877 -4.434 1 95.94 159 GLN B CA 1
ATOM 3297 C C . GLN B 1 159 ? 24.094 -3.135 -5.832 1 95.94 159 GLN B C 1
ATOM 3299 O O . GLN B 1 159 ? 25.25 -2.836 -6.113 1 95.94 159 GLN B O 1
ATOM 3304 N N . ASN B 1 160 ? 23.266 -3.707 -6.621 1 94.5 160 ASN B N 1
ATOM 3305 C CA . ASN B 1 160 ? 23.672 -3.957 -8 1 94.5 160 ASN B CA 1
ATOM 3306 C C . ASN B 1 160 ? 24.047 -2.664 -8.727 1 94.5 160 ASN B C 1
ATOM 3308 O O . ASN B 1 160 ? 25.062 -2.6 -9.398 1 94.5 160 ASN B O 1
ATOM 3312 N N . TYR B 1 161 ? 23.25 -1.641 -8.609 1 95.81 161 TYR B N 1
ATOM 3313 C CA . TYR B 1 161 ? 23.562 -0.348 -9.219 1 95.81 161 TYR B CA 1
ATOM 3314 C C . TYR B 1 161 ? 24.875 0.21 -8.688 1 95.81 161 TYR B C 1
ATOM 3316 O O . TYR B 1 161 ? 25.672 0.76 -9.445 1 95.81 161 TYR B O 1
ATOM 3324 N N . CYS B 1 162 ? 25.078 0.073 -7.371 1 96.38 162 CYS B N 1
ATOM 3325 C CA . CYS B 1 162 ? 26.312 0.555 -6.773 1 96.38 162 CYS B CA 1
ATOM 3326 C C . CYS B 1 162 ? 27.516 -0.138 -7.391 1 96.38 162 CYS B C 1
ATOM 3328 O O . CYS B 1 162 ? 28.531 0.51 -7.695 1 96.38 162 CYS B O 1
ATOM 3330 N N . GLN B 1 163 ? 27.391 -1.436 -7.543 1 95.38 163 GLN B N 1
ATOM 3331 C CA . GLN B 1 163 ? 28.469 -2.201 -8.148 1 95.38 163 GLN B CA 1
ATOM 3332 C C . GLN B 1 163 ? 28.734 -1.741 -9.586 1 95.38 163 GLN B C 1
ATOM 3334 O O . GLN B 1 163 ? 29.891 -1.539 -9.969 1 95.38 163 GLN B O 1
ATOM 3339 N N . LEU B 1 164 ? 27.719 -1.543 -10.32 1 94.94 164 LEU B N 1
ATOM 3340 C CA . LEU B 1 164 ? 27.828 -1.116 -11.711 1 94.94 164 LEU B CA 1
ATOM 3341 C C . LEU B 1 164 ? 28.438 0.282 -11.805 1 94.94 164 LEU B C 1
ATOM 3343 O O . LEU B 1 164 ? 29.266 0.551 -12.68 1 94.94 164 LEU B O 1
ATOM 3347 N N . VAL B 1 165 ? 28.016 1.133 -10.945 1 95.12 165 VAL B N 1
ATOM 3348 C CA . VAL B 1 165 ? 28.531 2.496 -10.93 1 95.12 165 VAL B CA 1
ATOM 3349 C C . VAL B 1 165 ? 30 2.486 -10.516 1 95.12 165 VAL B C 1
ATOM 3351 O O . VAL B 1 165 ? 30.828 3.186 -11.109 1 95.12 165 VAL B O 1
ATOM 3354 N N . LYS B 1 166 ? 30.281 1.714 -9.5 1 93.94 166 LYS B N 1
ATOM 3355 C CA . LYS B 1 166 ? 31.656 1.595 -9.008 1 93.94 166 LYS B CA 1
ATOM 3356 C C . LYS B 1 166 ? 32.594 1.116 -10.117 1 93.94 166 LYS B C 1
ATOM 3358 O O . LYS B 1 166 ? 33.75 1.568 -10.203 1 93.94 166 LYS B O 1
ATOM 3363 N N . THR B 1 167 ? 32.125 0.272 -10.93 1 94.12 167 THR B N 1
ATOM 3364 C CA . THR B 1 167 ? 32.969 -0.305 -11.984 1 94.12 167 THR B CA 1
ATOM 3365 C C . THR B 1 167 ? 32.781 0.473 -13.289 1 94.12 167 THR B C 1
ATOM 3367 O O . THR B 1 167 ? 33.219 0.018 -14.352 1 94.12 167 THR B O 1
ATOM 3370 N N . ASN B 1 168 ? 32.031 1.574 -13.305 1 93.5 168 ASN B N 1
ATOM 3371 C CA . ASN B 1 168 ? 31.812 2.502 -14.414 1 93.5 168 ASN B CA 1
ATOM 3372 C C . ASN B 1 168 ? 31.016 1.861 -15.539 1 93.5 168 ASN B C 1
ATOM 3374 O O . ASN B 1 168 ? 31.25 2.148 -16.719 1 93.5 168 ASN B O 1
ATOM 3378 N N . GLN B 1 169 ? 30.188 0.924 -15.258 1 94.12 169 GLN B N 1
ATOM 3379 C CA . GLN B 1 169 ? 29.312 0.283 -16.234 1 94.12 169 GLN B CA 1
ATOM 3380 C C . GLN B 1 169 ? 27.953 0.975 -16.281 1 94.12 169 GLN B C 1
ATOM 3382 O O . GLN B 1 169 ? 27.141 0.687 -17.172 1 94.12 169 GLN B O 1
ATOM 3387 N N . TYR B 1 170 ? 27.766 1.767 -15.312 1 92.56 170 TYR B N 1
ATOM 3388 C CA . TYR B 1 170 ? 26.531 2.537 -15.203 1 92.56 170 TYR B CA 1
ATOM 3389 C C . TYR B 1 170 ? 26.797 3.906 -14.586 1 92.56 170 TYR B C 1
ATOM 3391 O O . TYR B 1 170 ? 27.75 4.078 -13.828 1 92.56 170 TYR B O 1
ATOM 3399 N N . GLN B 1 171 ? 26.031 4.938 -14.977 1 94.88 171 GLN B N 1
ATOM 3400 C CA . GLN B 1 171 ? 26.188 6.277 -14.414 1 94.88 171 GLN B CA 1
ATOM 3401 C C . GLN B 1 171 ? 25.109 6.578 -13.383 1 94.88 171 GLN B C 1
ATOM 3403 O O . GLN B 1 171 ? 24 6.082 -13.484 1 94.88 171 GLN B O 1
ATOM 3408 N N . LEU B 1 172 ? 25.484 7.434 -12.477 1 94.25 172 LEU B N 1
ATOM 3409 C CA . LEU B 1 172 ? 24.562 7.836 -11.422 1 94.25 172 LEU B CA 1
ATOM 3410 C C . LEU B 1 172 ? 23.297 8.445 -12.008 1 94.25 172 LEU B C 1
ATOM 3412 O O . LEU B 1 172 ? 22.188 8.18 -11.523 1 94.25 172 LEU B O 1
ATOM 3416 N N . GLU B 1 173 ? 23.422 9.195 -13.039 1 93.38 173 GLU B N 1
ATOM 3417 C CA . GLU B 1 173 ? 22.312 9.93 -13.656 1 93.38 173 GLU B CA 1
ATOM 3418 C C . GLU B 1 173 ? 21.344 8.977 -14.344 1 93.38 173 GLU B C 1
ATOM 3420 O O . GLU B 1 173 ? 20.203 9.344 -14.641 1 93.38 173 GLU B O 1
ATOM 3425 N N . ASP B 1 174 ? 21.812 7.797 -14.578 1 93 174 ASP B N 1
ATOM 3426 C CA . ASP B 1 174 ? 20.984 6.797 -15.242 1 93 174 ASP B CA 1
ATOM 3427 C C . ASP B 1 174 ? 20.016 6.141 -14.258 1 93 174 ASP B C 1
ATOM 3429 O O . ASP B 1 174 ? 19.062 5.469 -14.664 1 93 174 ASP B O 1
ATOM 3433 N N . ILE B 1 175 ? 20.344 6.281 -13.039 1 95.69 175 ILE B N 1
ATOM 3434 C CA . ILE B 1 175 ? 19.453 5.715 -12.023 1 95.69 175 ILE B CA 1
ATOM 3435 C C . ILE B 1 175 ? 18.25 6.621 -11.82 1 95.69 175 ILE B C 1
ATOM 3437 O O . ILE B 1 175 ? 18.297 7.578 -11.047 1 95.69 175 ILE B O 1
ATOM 3441 N N . VAL B 1 176 ? 17.234 6.332 -12.523 1 95.19 176 VAL B N 1
ATOM 3442 C CA . VAL B 1 176 ? 15.984 7.07 -12.492 1 95.19 176 VAL B CA 1
ATOM 3443 C C . VAL B 1 176 ? 14.812 6.094 -12.352 1 95.19 176 VAL B C 1
ATOM 3445 O O . VAL B 1 176 ? 14.961 4.898 -12.625 1 95.19 176 VAL B O 1
ATOM 3448 N N . PRO B 1 177 ? 13.672 6.543 -11.938 1 95.06 177 PRO B N 1
ATOM 3449 C CA . PRO B 1 177 ? 12.539 5.66 -11.648 1 95.06 177 PRO B CA 1
ATOM 3450 C C . PRO B 1 177 ? 12.203 4.734 -12.82 1 95.06 177 PRO B C 1
ATOM 3452 O O . PRO B 1 177 ? 11.984 3.537 -12.617 1 95.06 177 PRO B O 1
ATOM 3455 N N . ASN B 1 178 ? 12.273 5.223 -13.969 1 94.56 178 ASN B N 1
ATOM 3456 C CA . ASN B 1 178 ? 11.922 4.41 -15.125 1 94.56 178 ASN B CA 1
ATOM 3457 C C . ASN B 1 178 ? 12.898 3.254 -15.32 1 94.56 178 ASN B C 1
ATOM 3459 O O . ASN B 1 178 ? 12.484 2.139 -15.648 1 94.56 178 ASN B O 1
ATOM 3463 N N . ASN B 1 179 ? 14.18 3.525 -15.156 1 94.44 179 ASN B N 1
ATOM 3464 C CA . ASN B 1 179 ? 15.18 2.473 -15.289 1 94.44 179 ASN B CA 1
ATOM 3465 C C . ASN B 1 179 ? 15.062 1.441 -14.172 1 94.44 179 ASN B C 1
ATOM 3467 O O . ASN B 1 179 ? 15.227 0.243 -14.406 1 94.44 179 ASN B O 1
ATOM 3471 N N . VAL B 1 180 ? 14.797 1.939 -13 1 95.25 180 VAL B N 1
ATOM 3472 C CA . VAL B 1 180 ? 14.609 1.034 -11.875 1 95.25 180 VAL B CA 1
ATOM 3473 C C . VAL B 1 180 ? 13.383 0.158 -12.109 1 95.25 180 VAL B C 1
ATOM 3475 O O . VAL B 1 180 ? 13.422 -1.052 -11.875 1 95.25 180 VAL B O 1
ATOM 3478 N N . ASP B 1 181 ? 12.328 0.781 -12.562 1 93.88 181 ASP B N 1
ATOM 3479 C CA . ASP B 1 181 ? 11.102 0.067 -12.898 1 93.88 181 ASP B CA 1
ATOM 3480 C C . ASP B 1 181 ? 11.375 -1.065 -13.883 1 93.88 181 ASP B C 1
ATOM 3482 O O . ASP B 1 181 ? 10.969 -2.207 -13.656 1 93.88 181 ASP B O 1
ATOM 3486 N N . SER B 1 182 ? 12.062 -0.729 -14.938 1 91.62 182 SER B N 1
ATOM 3487 C CA . SER B 1 182 ? 12.398 -1.71 -15.961 1 91.62 182 SER B CA 1
ATOM 3488 C C . SER B 1 182 ? 13.242 -2.842 -15.391 1 91.62 182 SER B C 1
ATOM 3490 O O . SER B 1 182 ? 13.023 -4.012 -15.711 1 91.62 182 SER B O 1
ATOM 3492 N N . HIS B 1 183 ? 14.148 -2.506 -14.586 1 90.94 183 HIS B N 1
ATOM 3493 C CA . HIS B 1 183 ? 15.016 -3.498 -13.953 1 90.94 183 HIS B CA 1
ATOM 3494 C C . HIS B 1 183 ? 14.203 -4.453 -13.086 1 90.94 183 HIS B C 1
ATOM 3496 O O . HIS B 1 183 ? 14.383 -5.672 -13.164 1 90.94 183 HIS B O 1
ATOM 3502 N N . LEU B 1 184 ? 13.344 -3.92 -12.289 1 91.12 184 LEU B N 1
ATOM 3503 C CA . LEU B 1 184 ? 12.539 -4.734 -11.383 1 91.12 184 LEU B CA 1
ATOM 3504 C C . LEU B 1 184 ? 11.578 -5.625 -12.156 1 91.12 184 LEU B C 1
ATOM 3506 O O . LEU B 1 184 ? 11.328 -6.77 -11.766 1 91.12 184 LEU B O 1
ATOM 3510 N N . GLN B 1 185 ? 11.016 -5.121 -13.172 1 88.19 185 GLN B N 1
ATOM 3511 C CA . GLN B 1 185 ? 10.125 -5.926 -14.008 1 88.19 185 GLN B CA 1
ATOM 3512 C C . GLN B 1 185 ? 10.867 -7.113 -14.609 1 88.19 185 GLN B C 1
ATOM 3514 O O . GLN B 1 185 ? 10.328 -8.219 -14.688 1 88.19 185 GLN B O 1
ATOM 3519 N N . LYS B 1 186 ? 12.055 -6.812 -15.039 1 84.62 186 LYS B N 1
ATOM 3520 C CA . LYS B 1 186 ? 12.867 -7.887 -15.594 1 84.62 186 LYS B CA 1
ATOM 3521 C C . LYS B 1 186 ? 13.242 -8.906 -14.523 1 84.62 186 LYS B C 1
ATOM 3523 O O . LYS B 1 186 ? 13.242 -10.117 -14.781 1 84.62 186 LYS B O 1
ATOM 3528 N N . LEU B 1 187 ? 13.523 -8.406 -13.406 1 83.19 187 LEU B N 1
ATOM 3529 C CA . LEU B 1 187 ? 13.898 -9.266 -12.289 1 83.19 187 LEU B CA 1
ATOM 3530 C C . LEU B 1 187 ? 12.75 -10.203 -11.914 1 83.19 187 LEU B C 1
ATOM 3532 O O . LEU B 1 187 ? 12.969 -11.398 -11.719 1 83.19 187 LEU B O 1
ATOM 3536 N N . PHE B 1 188 ? 11.555 -9.695 -11.836 1 82.62 188 PHE B N 1
ATOM 3537 C CA . PHE B 1 188 ? 10.406 -10.477 -11.398 1 82.62 188 PHE B CA 1
ATOM 3538 C C . PHE B 1 188 ? 9.734 -11.156 -12.586 1 82.62 188 PHE B C 1
ATOM 3540 O O . PHE B 1 188 ? 8.953 -12.102 -12.406 1 82.62 188 PHE B O 1
ATOM 3547 N N . LYS B 1 189 ? 10 -10.68 -13.82 1 86.31 189 LYS B N 1
ATOM 3548 C CA . LYS B 1 189 ? 9.312 -11.156 -15.016 1 86.31 189 LYS B CA 1
ATOM 3549 C C . LYS B 1 189 ? 7.801 -11.047 -14.867 1 86.31 189 LYS B C 1
ATOM 3551 O O . LYS B 1 189 ? 7.066 -11.977 -15.211 1 86.31 189 LYS B O 1
ATOM 3556 N N . LEU B 1 190 ? 7.383 -10.023 -14.188 1 89.38 190 LEU B N 1
ATOM 3557 C CA . LEU B 1 190 ? 5.98 -9.742 -13.906 1 89.38 190 LEU B CA 1
ATOM 3558 C C . LEU B 1 190 ? 5.672 -8.266 -14.102 1 89.38 190 LEU B C 1
ATOM 3560 O O . LEU B 1 190 ? 6.477 -7.406 -13.727 1 89.38 190 LEU B O 1
ATOM 3564 N N . PRO B 1 191 ? 4.582 -8.023 -14.75 1 93.69 191 PRO B N 1
ATOM 3565 C CA . PRO B 1 191 ? 4.141 -6.633 -14.68 1 93.69 191 PRO B CA 1
ATOM 3566 C C . PRO B 1 191 ? 3.676 -6.223 -13.281 1 93.69 191 PRO B C 1
ATOM 3568 O O . PRO B 1 191 ? 3.523 -7.078 -12.406 1 93.69 191 PRO B O 1
ATOM 3571 N N . ASP B 1 192 ? 3.465 -4.934 -13.078 1 96.06 192 ASP B N 1
ATOM 3572 C CA . ASP B 1 192 ? 2.918 -4.457 -11.812 1 96.06 192 ASP B CA 1
ATOM 3573 C C . ASP B 1 192 ? 1.518 -5.02 -11.57 1 96.06 192 ASP B C 1
ATOM 3575 O O . ASP B 1 192 ? 0.74 -5.184 -12.516 1 96.06 192 ASP B O 1
ATOM 3579 N N . PRO B 1 193 ? 1.21 -5.277 -10.344 1 97.75 193 PRO B N 1
ATOM 3580 C CA . PRO B 1 193 ? -0.163 -5.715 -10.078 1 97.75 193 PRO B CA 1
ATOM 3581 C C . PRO B 1 193 ? -1.191 -4.613 -10.328 1 97.75 193 PRO B C 1
ATOM 3583 O O . PRO B 1 193 ? -0.966 -3.459 -9.953 1 97.75 193 PRO B O 1
ATOM 3586 N N . ASP B 1 194 ? -2.26 -5.031 -10.969 1 97.62 194 ASP B N 1
ATOM 3587 C CA . ASP B 1 194 ? -3.393 -4.129 -11.148 1 97.62 194 ASP B CA 1
ATOM 3588 C C . ASP B 1 194 ? -4.293 -4.125 -9.914 1 97.62 194 ASP B C 1
ATOM 3590 O O . ASP B 1 194 ? -4.793 -3.076 -9.508 1 97.62 194 ASP B O 1
ATOM 3594 N N . LEU B 1 195 ? -4.465 -5.242 -9.414 1 98.38 195 LEU B N 1
ATOM 3595 C CA . LEU B 1 195 ? -5.336 -5.48 -8.266 1 98.38 195 LEU B CA 1
ATOM 3596 C C . LEU B 1 195 ? -4.637 -6.336 -7.223 1 98.38 195 LEU B C 1
ATOM 3598 O O . LEU B 1 195 ? -3.967 -7.316 -7.559 1 98.38 195 LEU B O 1
ATOM 3602 N N . VAL B 1 196 ? -4.723 -5.938 -5.988 1 98.81 196 VAL B N 1
ATOM 3603 C CA . VAL B 1 196 ? -4.246 -6.707 -4.844 1 98.81 196 VAL B CA 1
ATOM 3604 C C . VAL B 1 196 ? -5.414 -7.023 -3.912 1 98.81 196 VAL B C 1
ATOM 3606 O O . VAL B 1 196 ? -6.164 -6.125 -3.52 1 98.81 196 VAL B O 1
ATOM 3609 N N . ILE B 1 197 ? -5.582 -8.273 -3.619 1 98.56 197 ILE B N 1
ATOM 3610 C CA . ILE B 1 197 ? -6.613 -8.695 -2.678 1 98.56 197 ILE B CA 1
ATOM 3611 C C . ILE B 1 197 ? -5.969 -9.141 -1.367 1 98.56 197 ILE B C 1
ATOM 3613 O O . ILE B 1 197 ? -5.148 -10.055 -1.353 1 98.56 197 ILE B O 1
ATOM 3617 N N . LEU B 1 198 ? -6.289 -8.445 -0.336 1 97.62 198 LEU B N 1
ATOM 3618 C CA . LEU B 1 198 ? -5.844 -8.812 1.002 1 97.62 198 LEU B CA 1
ATOM 3619 C C . LEU B 1 198 ? -6.738 -9.898 1.591 1 97.62 198 LEU B C 1
ATOM 3621 O O . LEU B 1 198 ? -7.953 -9.719 1.693 1 97.62 198 LEU B O 1
ATOM 3625 N N . LEU B 1 199 ? -6.18 -11.031 1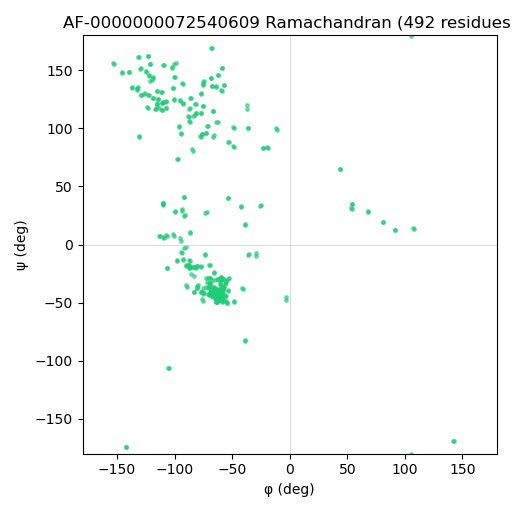.936 1 96.62 199 LEU B N 1
ATOM 3626 C CA . LEU B 1 199 ? -6.953 -12.148 2.463 1 96.62 199 LEU B CA 1
ATOM 3627 C C . LEU B 1 199 ? -6.969 -12.125 3.986 1 96.62 199 LEU B C 1
ATOM 3629 O O . LEU B 1 199 ? -6.066 -12.672 4.629 1 96.62 199 LEU B O 1
ATOM 3633 N N . GLY B 1 200 ? -8 -11.562 4.555 1 92.5 200 GLY B N 1
ATOM 3634 C CA . GLY B 1 200 ? -8.141 -11.406 5.992 1 92.5 200 GLY B CA 1
ATOM 3635 C C . GLY B 1 200 ? -8.773 -10.086 6.391 1 92.5 200 GLY B C 1
ATOM 3636 O O . GLY B 1 200 ? -9.328 -9.375 5.547 1 92.5 200 GLY B O 1
ATOM 3637 N N . HIS B 1 201 ? -8.734 -9.781 7.668 1 89.31 201 HIS B N 1
ATOM 3638 C CA . HIS B 1 201 ? -9.422 -8.602 8.188 1 89.31 201 HIS B CA 1
ATOM 3639 C C . HIS B 1 201 ? -8.453 -7.43 8.344 1 89.31 201 HIS B C 1
ATOM 3641 O O . HIS B 1 201 ? -8.883 -6.297 8.578 1 89.31 201 HIS B O 1
ATOM 3647 N N . ILE B 1 202 ? -7.223 -7.727 8.266 1 89.44 202 ILE B N 1
ATOM 3648 C CA . ILE B 1 202 ? -6.219 -6.676 8.383 1 89.44 202 ILE B CA 1
ATOM 3649 C C . ILE B 1 202 ? -5.965 -6.047 7.016 1 89.44 202 ILE B C 1
ATOM 3651 O O . ILE B 1 202 ? -5.68 -6.75 6.047 1 89.44 202 ILE B O 1
ATOM 3655 N N . ASN B 1 203 ? -6.07 -4.762 6.895 1 95.25 203 ASN B N 1
ATOM 3656 C CA . ASN B 1 203 ? -5.871 -4.059 5.629 1 95.25 203 ASN B CA 1
ATOM 3657 C C . ASN B 1 203 ? -4.457 -3.492 5.523 1 95.25 203 ASN B C 1
ATOM 3659 O O . ASN B 1 203 ? -4.258 -2.285 5.668 1 95.25 203 ASN B O 1
ATOM 3663 N N . SER B 1 204 ? -3.564 -4.328 5.324 1 97.44 204 SER B N 1
ATOM 3664 C CA . SER B 1 204 ? -2.15 -3.99 5.211 1 97.44 204 SER B CA 1
ATOM 3665 C C . SER B 1 204 ? -1.478 -4.793 4.105 1 97.44 204 SER B C 1
ATOM 3667 O O . SER B 1 204 ? -1.812 -5.957 3.883 1 97.44 204 SER B O 1
ATOM 3669 N N . LEU B 1 205 ? -0.504 -4.191 3.5 1 98 205 LEU B N 1
ATOM 3670 C CA . LEU B 1 205 ? 0.21 -4.855 2.416 1 98 205 LEU B CA 1
ATOM 3671 C C . LEU B 1 205 ? 1.31 -5.758 2.963 1 98 205 LEU B C 1
ATOM 3673 O O . LEU B 1 205 ? 1.83 -6.617 2.244 1 98 205 LEU B O 1
ATOM 3677 N N . LEU B 1 206 ? 1.728 -5.539 4.172 1 97 206 LEU B N 1
ATOM 3678 C CA . LEU B 1 206 ? 2.74 -6.328 4.867 1 97 206 LEU B CA 1
ATOM 3679 C C . LEU B 1 206 ? 4.02 -6.422 4.039 1 97 206 LEU B C 1
ATOM 3681 O O . LEU B 1 206 ? 4.676 -7.465 4.027 1 97 206 LEU B O 1
ATOM 3685 N N . GLY B 1 207 ? 4.305 -5.441 3.277 1 96.69 207 GLY B N 1
ATOM 3686 C CA . GLY B 1 207 ? 5.562 -5.375 2.545 1 96.69 207 GLY B CA 1
ATOM 3687 C C . GLY B 1 207 ? 5.473 -5.977 1.154 1 96.69 207 GLY B C 1
ATOM 3688 O O . GLY B 1 207 ? 6.492 -6.191 0.498 1 96.69 207 GLY B O 1
ATOM 3689 N N . PHE B 1 208 ? 4.254 -6.23 0.7 1 97.62 208 PHE B N 1
ATOM 3690 C CA . PHE B 1 208 ? 4.051 -6.801 -0.628 1 97.62 208 PHE B CA 1
ATOM 3691 C C . PHE B 1 208 ? 4.484 -5.816 -1.709 1 97.62 208 PHE B C 1
ATOM 3693 O O . PHE B 1 208 ? 3.9 -4.738 -1.846 1 97.62 208 PHE B O 1
ATOM 3700 N N . MET B 1 209 ? 5.496 -6.066 -2.506 1 96.44 209 MET B N 1
ATOM 3701 C CA . MET B 1 209 ? 5.973 -5.41 -3.723 1 96.44 209 MET B CA 1
ATOM 3702 C C . MET B 1 209 ? 5.949 -3.893 -3.568 1 96.44 209 MET B C 1
ATOM 3704 O O . MET B 1 209 ? 5.254 -3.199 -4.312 1 96.44 209 MET B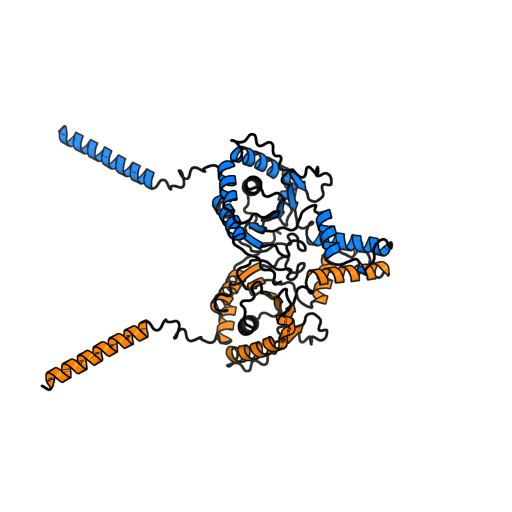 O 1
ATOM 3708 N N . PRO B 1 210 ? 6.738 -3.387 -2.691 1 96.94 210 PRO B N 1
ATOM 3709 C CA . PRO B 1 210 ? 6.637 -1.976 -2.314 1 96.94 210 PRO B CA 1
ATOM 3710 C C . PRO B 1 210 ? 6.762 -1.035 -3.51 1 96.94 210 PRO B C 1
ATOM 3712 O O . PRO B 1 210 ? 6.113 0.014 -3.547 1 96.94 210 PRO B O 1
ATOM 3715 N N . TRP B 1 211 ? 7.543 -1.38 -4.488 1 96.81 211 TRP B N 1
ATOM 3716 C CA . TRP B 1 211 ? 7.738 -0.537 -5.664 1 96.81 211 TRP B CA 1
ATOM 3717 C C . TRP B 1 211 ? 6.59 -0.705 -6.652 1 96.81 211 TRP B C 1
ATOM 3719 O O . TRP B 1 211 ? 6.082 0.279 -7.195 1 96.81 211 TRP B O 1
ATOM 3729 N N . GLN B 1 212 ? 6.102 -1.897 -6.781 1 96.75 212 GLN B N 1
ATOM 3730 C CA . GLN B 1 212 ? 5.246 -2.27 -7.902 1 96.75 212 GLN B CA 1
ATOM 3731 C C . GLN B 1 212 ? 3.781 -1.965 -7.602 1 96.75 212 GLN B C 1
ATOM 3733 O O . GLN B 1 212 ? 2.971 -1.822 -8.516 1 96.75 212 GLN B O 1
ATOM 3738 N N . VAL B 1 213 ? 3.393 -1.784 -6.32 1 97.56 213 VAL B N 1
ATOM 3739 C CA . VAL B 1 213 ? 1.987 -1.671 -5.945 1 97.56 213 VAL B CA 1
ATOM 3740 C C . VAL B 1 213 ? 1.532 -0.219 -6.074 1 97.56 213 VAL B C 1
ATOM 3742 O O . VAL B 1 213 ? 0.396 0.115 -5.73 1 97.56 213 VAL B O 1
ATOM 3745 N N . ARG B 1 214 ? 2.268 0.614 -6.633 1 95.56 214 ARG B N 1
ATOM 3746 C CA . ARG B 1 214 ? 2.078 2.061 -6.684 1 95.56 214 ARG B CA 1
ATOM 3747 C C . ARG B 1 214 ? 0.654 2.412 -7.098 1 95.56 214 ARG B C 1
ATOM 3749 O O . ARG B 1 214 ? -0.028 3.178 -6.414 1 95.56 214 ARG B O 1
ATOM 3756 N N . LEU B 1 215 ? 0.155 1.808 -8.172 1 95.69 215 LEU B N 1
ATOM 3757 C CA . LEU B 1 215 ? -1.14 2.178 -8.734 1 95.69 215 LEU B CA 1
ATOM 3758 C C . LEU B 1 215 ? -2.146 1.044 -8.57 1 95.69 215 LEU B C 1
ATOM 3760 O O . LEU B 1 215 ? -3.25 1.104 -9.117 1 95.69 215 LEU B O 1
ATOM 3764 N N . SER B 1 216 ? -1.757 0.05 -7.852 1 97.56 216 SER B N 1
ATOM 3765 C CA . SER B 1 216 ? -2.639 -1.094 -7.648 1 97.56 216 SER B CA 1
ATOM 3766 C C . SER B 1 216 ? -3.895 -0.695 -6.879 1 97.56 216 SER B C 1
ATOM 3768 O O . SER B 1 216 ? -3.824 0.088 -5.93 1 97.56 216 SER B O 1
ATOM 3770 N N . GLU B 1 217 ? -5.004 -1.186 -7.332 1 97.69 217 GLU B N 1
ATOM 3771 C CA . GLU B 1 217 ? -6.176 -1.145 -6.461 1 97.69 217 GLU B CA 1
ATOM 3772 C C . GLU B 1 217 ? -6.094 -2.207 -5.371 1 97.69 217 GLU B C 1
ATOM 3774 O O . GLU B 1 217 ? -5.68 -3.34 -5.629 1 97.69 217 GLU B O 1
ATOM 3779 N N . ILE B 1 218 ? -6.457 -1.834 -4.156 1 98.06 218 ILE B N 1
ATOM 3780 C CA . ILE B 1 218 ? -6.332 -2.732 -3.014 1 98.06 218 ILE B CA 1
ATOM 3781 C C . ILE B 1 218 ? -7.719 -3.039 -2.445 1 98.06 218 ILE B C 1
ATOM 3783 O O . ILE B 1 218 ? -8.43 -2.135 -2.004 1 98.06 218 ILE B O 1
ATOM 3787 N N . LEU B 1 219 ? -8.102 -4.289 -2.498 1 97.44 219 LEU B N 1
ATOM 3788 C CA . LEU B 1 219 ? -9.375 -4.75 -1.954 1 97.44 219 LEU B CA 1
ATOM 3789 C C . LEU B 1 219 ? -9.156 -5.859 -0.928 1 97.44 219 LEU B C 1
ATOM 3791 O O . LEU B 1 219 ? -8.07 -6.441 -0.856 1 97.44 219 LEU B O 1
ATOM 3795 N N . ASN B 1 220 ? -10.156 -6.102 -0.121 1 95.69 220 ASN B N 1
ATOM 3796 C CA . ASN B 1 220 ? -10.008 -7.09 0.94 1 95.69 220 ASN B CA 1
ATOM 3797 C C . ASN B 1 220 ? -11.055 -8.195 0.835 1 95.69 220 ASN B C 1
ATOM 3799 O O . ASN B 1 220 ? -12.188 -7.941 0.411 1 95.69 220 ASN B O 1
ATOM 3803 N N . LEU B 1 221 ? -10.641 -9.375 1.188 1 94.62 221 LEU B N 1
ATOM 3804 C CA . LEU B 1 221 ? -11.492 -10.555 1.252 1 94.62 221 LEU B CA 1
ATOM 3805 C C . LEU B 1 221 ? -11.32 -11.281 2.582 1 94.62 221 LEU B C 1
ATOM 3807 O O . LEU B 1 221 ? -10.422 -12.125 2.723 1 94.62 221 LEU B O 1
ATOM 3811 N N . PRO B 1 222 ? -12.156 -10.969 3.572 1 88.12 222 PRO B N 1
ATOM 3812 C CA . PRO B 1 222 ? -12.078 -11.727 4.824 1 88.12 222 PRO B CA 1
ATOM 3813 C C . PRO B 1 222 ? -12.32 -13.227 4.625 1 88.12 222 PRO B C 1
ATOM 3815 O O . PRO B 1 222 ? -13.156 -13.617 3.803 1 88.12 222 PRO B O 1
ATOM 3818 N N . LEU B 1 223 ? -11.414 -14.133 5.246 1 84 223 LEU B N 1
ATOM 3819 C CA . LEU B 1 223 ? -11.5 -15.578 5.082 1 84 223 LEU B CA 1
ATOM 3820 C C . LEU B 1 223 ? -12.359 -16.203 6.18 1 84 223 LEU B C 1
ATOM 3822 O O . LEU B 1 223 ? -12.25 -17.391 6.457 1 84 223 LEU B O 1
ATOM 3826 N N . ASN B 1 224 ? -13.359 -15.805 6.637 1 78 224 ASN B N 1
ATOM 3827 C CA . ASN B 1 224 ? -14.141 -16.391 7.719 1 78 224 ASN B CA 1
ATOM 3828 C C . ASN B 1 224 ? -14.18 -17.906 7.637 1 78 224 ASN B C 1
ATOM 3830 O O . ASN B 1 224 ? -13.367 -18.594 8.273 1 78 224 ASN B O 1
ATOM 3834 N N . LYS B 1 225 ? -15 -18.594 6.863 1 77.12 225 LYS B N 1
ATOM 3835 C CA . LYS B 1 225 ? -15.156 -20.047 6.711 1 77.12 225 LYS B CA 1
ATOM 3836 C C . LYS B 1 225 ? -14.656 -20.516 5.348 1 77.12 225 LYS B C 1
ATOM 3838 O O . LYS B 1 225 ? -15.242 -21.406 4.742 1 77.12 225 LYS B O 1
ATOM 3843 N N . GLY B 1 226 ? -13.594 -19.781 4.941 1 87.5 226 GLY B N 1
ATOM 3844 C CA . GLY B 1 226 ? -13.078 -20.141 3.633 1 87.5 226 GLY B CA 1
ATOM 3845 C C . GLY B 1 226 ? -13.43 -19.156 2.549 1 87.5 226 GLY B C 1
ATOM 3846 O O . GLY B 1 226 ? -14.047 -18.125 2.824 1 87.5 226 GLY B O 1
ATOM 3847 N N . VAL B 1 227 ? -12.977 -19.438 1.304 1 91.56 227 VAL B N 1
ATOM 3848 C CA . VAL B 1 227 ? -13.258 -18.531 0.193 1 91.56 227 VAL B CA 1
ATOM 3849 C C . VAL B 1 227 ? -14.43 -19.078 -0.628 1 91.56 227 VAL B C 1
ATOM 3851 O O . VAL B 1 227 ? -14.633 -20.297 -0.707 1 91.56 227 VAL B O 1
ATOM 3854 N N . ASN B 1 228 ? -15.211 -18.297 -1.104 1 92 228 ASN B N 1
ATOM 3855 C CA . ASN B 1 228 ? -16.266 -18.672 -2.043 1 92 228 ASN B CA 1
ATOM 3856 C C . ASN B 1 228 ? -16.172 -17.859 -3.332 1 92 228 ASN B C 1
ATOM 3858 O O . ASN B 1 228 ? -15.797 -16.688 -3.311 1 92 228 ASN B O 1
ATOM 3862 N N . TYR B 1 229 ? -16.594 -18.531 -4.363 1 94.81 229 TYR B N 1
ATOM 3863 C CA . TYR B 1 229 ? -16.438 -17.953 -5.695 1 94.81 229 TYR B CA 1
ATOM 3864 C C . TYR B 1 229 ? -17.219 -16.656 -5.82 1 94.81 229 TYR B C 1
ATOM 3866 O O . TYR B 1 229 ? -16.75 -15.695 -6.441 1 94.81 229 TYR B O 1
ATOM 3874 N N . LYS B 1 230 ? -18.359 -16.578 -5.285 1 94 230 LYS B N 1
ATOM 3875 C CA . LYS B 1 230 ? -19.203 -15.398 -5.398 1 94 230 LYS B CA 1
ATOM 3876 C C . LYS B 1 230 ? -18.531 -14.172 -4.785 1 94 230 LYS B C 1
ATOM 3878 O O . LYS B 1 230 ? -18.562 -13.086 -5.359 1 94 230 LYS B O 1
ATOM 3883 N N . SER B 1 231 ? -17.922 -14.352 -3.637 1 94.94 231 SER B N 1
ATOM 3884 C CA . SER B 1 231 ? -17.219 -13.25 -2.982 1 94.94 231 SER B CA 1
ATOM 3885 C C . SER B 1 231 ? -16.016 -12.797 -3.803 1 94.94 231 SER B C 1
ATOM 3887 O O . SER B 1 231 ? -15.742 -11.602 -3.914 1 94.94 231 SER B O 1
ATOM 3889 N N . PHE B 1 232 ? -15.328 -13.82 -4.328 1 97 232 PHE B N 1
ATOM 3890 C CA . PHE B 1 232 ? -14.203 -13.516 -5.199 1 97 232 PHE B CA 1
ATOM 3891 C C . PHE B 1 232 ? -14.656 -12.758 -6.438 1 97 232 PHE B C 1
ATOM 3893 O O . PHE B 1 232 ? -14.102 -11.711 -6.773 1 97 232 PHE B O 1
ATOM 3900 N N . LEU B 1 233 ? -15.703 -13.195 -7.082 1 96.62 233 LEU B N 1
ATOM 3901 C CA . LEU B 1 233 ? -16.25 -12.562 -8.273 1 96.62 233 LEU B CA 1
ATOM 3902 C C . LEU B 1 233 ? -16.672 -11.125 -7.984 1 96.62 233 LEU B C 1
ATOM 3904 O O . LEU B 1 233 ? -16.453 -10.234 -8.805 1 96.62 233 LEU B O 1
ATOM 3908 N N . SER B 1 234 ? -17.281 -10.93 -6.898 1 96.19 234 SER B N 1
ATOM 3909 C CA . SER B 1 234 ? -17.734 -9.594 -6.508 1 96.19 234 SER B CA 1
ATOM 3910 C C . SER B 1 234 ? -16.562 -8.617 -6.438 1 96.19 234 SER B C 1
ATOM 3912 O O . SER B 1 234 ? -16.703 -7.449 -6.805 1 96.19 234 SER B O 1
ATOM 3914 N N . LEU B 1 235 ? -15.43 -9.039 -5.996 1 96.88 235 LEU B N 1
ATOM 3915 C CA . LEU B 1 235 ? -14.25 -8.188 -5.91 1 96.88 235 LEU B CA 1
ATOM 3916 C C . LEU B 1 235 ? -13.734 -7.828 -7.301 1 96.88 235 LEU B C 1
ATOM 3918 O O . LEU B 1 235 ? -13.352 -6.684 -7.551 1 96.88 235 LEU B O 1
ATOM 3922 N N . ILE B 1 236 ? -13.742 -8.844 -8.188 1 97.69 236 ILE B N 1
ATOM 3923 C CA . ILE B 1 236 ? -13.312 -8.578 -9.555 1 97.69 236 ILE B CA 1
ATOM 3924 C C . ILE B 1 236 ? -14.281 -7.602 -10.219 1 97.69 236 ILE B C 1
ATOM 3926 O O . ILE B 1 236 ? -13.867 -6.723 -10.977 1 97.69 236 ILE B O 1
ATOM 3930 N N . TYR B 1 237 ? -15.555 -7.734 -9.93 1 95.75 237 TYR B N 1
ATOM 3931 C CA . TYR B 1 237 ? -16.562 -6.809 -10.438 1 95.75 237 TYR B CA 1
ATOM 3932 C C . TYR B 1 237 ? -16.297 -5.395 -9.93 1 95.75 237 TYR B C 1
ATOM 3934 O O . TYR B 1 237 ? -16.375 -4.43 -10.695 1 95.75 237 TYR B O 1
ATOM 3942 N N . THR B 1 238 ? -16.062 -5.305 -8.633 1 94.38 238 THR B N 1
ATOM 3943 C CA . THR B 1 238 ? -15.758 -4.016 -8.023 1 94.38 238 THR B CA 1
ATOM 3944 C C . THR B 1 238 ? -14.555 -3.371 -8.719 1 94.38 238 THR B C 1
ATOM 3946 O O . THR B 1 238 ? -14.602 -2.193 -9.078 1 94.38 238 THR B O 1
ATOM 3949 N N . TYR B 1 239 ? -13.547 -4.105 -8.883 1 96.19 239 TYR B N 1
ATOM 3950 C CA . TYR B 1 239 ? -12.375 -3.615 -9.602 1 96.19 239 TYR B CA 1
ATOM 3951 C C . TYR B 1 239 ? -12.75 -3.127 -11 1 96.19 239 TYR B C 1
ATOM 3953 O O . TYR B 1 239 ? -12.273 -2.08 -11.445 1 96.19 239 TYR B O 1
ATOM 3961 N N . GLY B 1 240 ? -13.523 -3.85 -11.641 1 93.81 240 GLY B N 1
ATOM 3962 C CA . GLY B 1 240 ? -13.945 -3.516 -12.992 1 93.81 240 GLY B CA 1
ATOM 3963 C C . GLY B 1 240 ? -14.664 -2.184 -13.078 1 93.81 240 GLY B C 1
ATOM 3964 O O . GLY B 1 240 ? -14.609 -1.506 -14.109 1 93.81 240 GLY B O 1
ATOM 3965 N N . LYS B 1 241 ? -15.312 -1.752 -12.047 1 89.44 241 LYS B N 1
ATOM 3966 C CA . LYS B 1 241 ? -16.109 -0.526 -12.039 1 89.44 241 LYS B CA 1
ATOM 3967 C C . LYS B 1 241 ? -15.242 0.685 -11.695 1 89.44 241 LYS B C 1
ATOM 3969 O O . LYS B 1 241 ? -15.664 1.827 -11.891 1 89.44 241 LYS B O 1
ATOM 3974 N N . THR B 1 242 ? -14.172 0.38 -11.109 1 84 242 THR B N 1
ATOM 3975 C CA . THR B 1 242 ? -13.312 1.476 -10.68 1 84 242 THR B CA 1
ATOM 3976 C C . THR B 1 242 ? -12.578 2.078 -11.875 1 84 242 THR B C 1
ATOM 3978 O O . THR B 1 242 ? -11.977 1.354 -12.672 1 84 242 THR B O 1
ATOM 3981 N N . ILE B 1 243 ? -12.852 3.393 -12.102 1 72.56 243 ILE B N 1
ATOM 3982 C CA . ILE B 1 243 ? -12.102 4.133 -13.109 1 72.56 243 ILE B CA 1
ATOM 3983 C C . ILE B 1 243 ? -10.953 4.891 -12.445 1 72.56 243 ILE B C 1
ATOM 3985 O O . ILE B 1 243 ? -11.18 5.766 -11.609 1 72.56 243 ILE B O 1
ATOM 3989 N N . GLN B 1 244 ? -9.844 4.34 -12.578 1 64.06 244 GLN B N 1
ATOM 3990 C CA . GLN B 1 244 ? -8.695 5.055 -12.023 1 64.06 244 GLN B CA 1
ATOM 3991 C C . GLN B 1 244 ? -8.305 6.227 -12.922 1 64.06 244 GLN B C 1
ATOM 3993 O O . GLN B 1 244 ? -7.984 6.039 -14.094 1 64.06 244 GLN B O 1
ATOM 3998 N N . ARG B 1 245 ? -8.844 7.465 -12.578 1 54.81 245 ARG B N 1
ATOM 3999 C CA . ARG B 1 245 ? -8.484 8.656 -13.344 1 54.81 245 ARG B CA 1
ATOM 4000 C C . ARG B 1 245 ? -7.172 9.25 -12.844 1 54.81 245 ARG B C 1
ATOM 4002 O O . ARG B 1 245 ? -7.078 9.68 -11.695 1 54.81 245 ARG B O 1
ATOM 4009 N N . PHE B 1 246 ? -6.098 8.68 -13.258 1 52.5 246 PHE B N 1
ATOM 4010 C CA . PHE B 1 246 ? -4.863 9.328 -12.836 1 52.5 246 PHE B CA 1
ATOM 4011 C C . PHE B 1 246 ? -4.734 10.711 -13.469 1 52.5 246 PHE B C 1
ATOM 4013 O O . PHE B 1 246 ? -5.219 10.938 -14.578 1 52.5 246 PHE B O 1
ATOM 4020 N N . GLY B 1 247 ? -5.148 11.727 -12.812 1 40.69 247 GLY B N 1
ATOM 4021 C CA . GLY B 1 247 ? -5.117 13.102 -13.266 1 40.69 247 GLY B CA 1
ATOM 4022 C C . GLY B 1 247 ? -4.125 13.344 -14.391 1 40.69 247 GLY B C 1
ATOM 4023 O O . GLY B 1 247 ? -2.963 12.938 -14.289 1 40.69 247 GLY B O 1
ATOM 4024 N N . THR B 1 248 ? -4.512 13.086 -15.68 1 35.78 248 THR B N 1
ATOM 4025 C CA . THR B 1 248 ? -3.771 13.844 -16.688 1 35.78 248 THR B CA 1
ATOM 4026 C C . THR B 1 248 ? -3.676 15.312 -16.297 1 35.78 248 THR B C 1
ATOM 4028 O O . THR B 1 248 ? -4.562 15.844 -15.625 1 35.78 248 THR B O 1
#

Nearest PDB structures (foldseek):
  7pb1-assembly1_B-2  TM=9.328E-01  e=3.156E-20  Homo sapiens
  6w2l-assembly1_B  TM=9.142E-01  e=7.947E-20  Homo sapiens
  7pb0-assembly1_B-2  TM=8.934E-01  e=2.967E-20  Homo sapiens
  7pax-assembly1_B-2  TM=8.872E-01  e=4.037E-20  Homo sapiens
  6z1n-assembly1_B-2  TM=8.622E-01  e=7.947E-20  Homo sapiens